Protein AF-A0A2V8KGK4-F1 (afdb_monomer_lite)

Foldseek 3Di:
DDDDDDDDDDDDDDDDDPDPPPPPPPPDPLVVLQPDPFVQLADFPDFFFDWDKAQAWLVVSVVVLLVNRVAAEDEFLPDDRGGWDIDTGDRHTSVVVQVVSCVGRQWHWGRLKRRYIYIYHNDPVVCCCCVLNQWKWKWKFFLPQPPDPVLLVVLVVVLVVLVFVFWAAQPVNGIIIGIHRPSSVSVSVVSCCVSRVGDIDDIFIAHPLLFTWDDDDRITDGPPPFVVFADQPADQWDFDFDKDFLVVQVVVLLVNRQAFEAEFQPDDGPHIDGDGDGGHGSVSSQVSSCRNRQWHKTDQGRRYIYIYHNDPVVCVLQAFKDKDKFAQQPDPDPVSQVSLVVSLCRRVVFQQWADDPQLNMIIGIDHPSSVVVSVVSCCSSRVDPPPDDPPDDDDDPPSPTDGGCNLLVFADPPPQVVPPQDDVLQQFWDWDWDFAWLVVQVCVLLVVSPAAEDEDPQDDGGTLHTGTDDRHRSRVVQSSSCSSRQWGWDDPDSPRYIYIYHNDPVVCVVPAAWDKDFAAQDADQDPSLLVSLQVSCCRNVVFDAWDADNRGIIGTGGSSSVVVSNVSSVSSSDHRDD

pLDDT: mean 73.22, std 18.77, range [20.58, 95.69]

Structure (mmCIF, N/CA/C/O backbone):
data_AF-A0A2V8KGK4-F1
#
_entry.id   AF-A0A2V8KGK4-F1
#
loop_
_atom_site.group_PDB
_atom_site.id
_atom_site.type_symbol
_atom_site.label_atom_id
_atom_site.label_alt_id
_atom_site.label_comp_id
_atom_site.label_asym_id
_atom_site.label_entity_id
_atom_site.label_seq_id
_atom_site.pdbx_PDB_ins_code
_atom_site.Cartn_x
_atom_site.Cartn_y
_atom_site.Cartn_z
_atom_site.occupancy
_atom_site.B_iso_or_equiv
_atom_site.auth_seq_id
_atom_site.auth_comp_id
_atom_site.auth_asym_id
_atom_site.auth_atom_id
_atom_site.pdbx_PDB_model_num
ATOM 1 N N . MET A 1 1 ? 53.291 39.738 42.197 1.00 32.66 1 MET A N 1
ATOM 2 C CA . MET A 1 1 ? 53.854 39.361 40.883 1.00 32.66 1 MET A CA 1
ATOM 3 C C . MET A 1 1 ? 54.979 38.376 41.142 1.00 32.66 1 MET A C 1
ATOM 5 O O . MET A 1 1 ? 56.097 38.783 41.411 1.00 32.66 1 MET A O 1
ATOM 9 N N . THR A 1 2 ? 54.653 37.091 41.214 1.00 29.66 2 THR A N 1
ATOM 10 C CA . THR A 1 2 ? 55.565 36.025 41.646 1.00 29.66 2 THR A CA 1
ATOM 11 C C . THR A 1 2 ? 55.874 35.133 40.452 1.00 29.66 2 THR A C 1
ATOM 13 O O . THR A 1 2 ? 55.036 34.350 40.022 1.00 29.66 2 THR A O 1
ATOM 16 N N . SER A 1 3 ? 57.078 35.283 39.905 1.00 28.11 3 SER A N 1
ATOM 17 C CA . SER A 1 3 ? 57.689 34.350 38.959 1.00 28.11 3 SER A CA 1
ATOM 18 C C . SER A 1 3 ? 59.046 33.972 39.533 1.00 28.11 3 SER A C 1
ATOM 20 O O . SER A 1 3 ? 59.971 34.777 39.514 1.00 28.11 3 SER A O 1
ATOM 22 N N . LEU A 1 4 ? 59.133 32.777 40.107 1.00 30.78 4 LEU A N 1
ATOM 23 C CA . LEU A 1 4 ? 60.351 32.184 40.648 1.00 30.78 4 LEU A CA 1
ATOM 24 C C . LEU A 1 4 ? 60.129 30.671 40.657 1.00 30.78 4 LEU A C 1
ATOM 26 O O . LEU A 1 4 ? 59.393 30.165 41.494 1.00 30.78 4 LEU A O 1
ATOM 30 N N . LEU A 1 5 ? 60.697 29.950 39.696 1.00 29.00 5 LEU A N 1
ATOM 31 C CA . LEU A 1 5 ? 61.989 29.298 39.906 1.00 29.00 5 LEU A CA 1
ATOM 32 C C . LEU A 1 5 ? 62.354 28.446 38.690 1.00 29.00 5 LEU A C 1
ATOM 34 O O . LEU A 1 5 ? 61.706 27.463 38.346 1.00 29.00 5 LEU A O 1
ATOM 38 N N . LEU A 1 6 ? 63.443 28.874 38.066 1.00 25.84 6 LEU A N 1
ATOM 39 C CA . LEU A 1 6 ? 64.243 28.131 37.119 1.00 25.84 6 LEU A CA 1
ATOM 40 C C . LEU A 1 6 ? 65.245 27.306 37.940 1.00 25.84 6 LEU A C 1
ATOM 42 O O . LEU A 1 6 ? 66.044 27.879 38.681 1.00 25.84 6 LEU A O 1
ATOM 46 N N . THR A 1 7 ? 65.247 25.981 37.813 1.00 29.89 7 THR A N 1
ATOM 47 C CA . THR A 1 7 ? 66.463 25.193 38.060 1.00 29.89 7 THR A CA 1
ATOM 48 C C . THR A 1 7 ? 66.491 23.999 37.114 1.00 29.89 7 THR A C 1
ATOM 50 O O . THR A 1 7 ? 65.573 23.189 37.053 1.00 29.89 7 THR A O 1
ATOM 53 N N . LEU A 1 8 ? 67.549 24.000 36.314 1.00 27.31 8 LEU A N 1
ATOM 54 C CA . LEU A 1 8 ? 67.913 23.113 35.218 1.00 27.31 8 LEU A CA 1
ATOM 55 C C . LEU A 1 8 ? 68.909 22.056 35.730 1.00 27.31 8 LEU A C 1
ATOM 57 O O . LEU A 1 8 ? 69.627 22.367 36.678 1.00 27.31 8 LEU A O 1
ATOM 61 N N . ILE A 1 9 ? 68.992 20.905 35.034 1.00 29.80 9 ILE A N 1
ATOM 62 C CA . ILE A 1 9 ? 70.142 19.977 34.786 1.00 29.80 9 ILE A CA 1
ATOM 63 C C . ILE A 1 9 ? 69.623 18.519 34.869 1.00 29.80 9 ILE A C 1
ATOM 65 O O . ILE A 1 9 ? 68.976 18.179 35.848 1.00 29.80 9 ILE A O 1
ATOM 69 N N . LEU A 1 10 ? 69.858 17.567 33.952 1.00 26.59 10 LEU A N 1
ATOM 70 C CA . LEU A 1 10 ? 70.496 17.511 32.627 1.00 26.59 10 LEU A CA 1
ATOM 71 C C . LEU A 1 10 ? 70.272 16.085 32.041 1.00 26.59 10 LEU A C 1
ATOM 73 O O . LEU A 1 10 ? 70.341 15.109 32.775 1.00 26.59 10 LEU A O 1
ATOM 77 N N . GLN A 1 11 ? 69.987 16.022 30.734 1.00 30.27 11 GLN A N 1
ATOM 78 C CA . GLN A 1 11 ? 70.259 14.993 29.698 1.00 30.27 11 GLN A CA 1
ATOM 79 C C . GLN A 1 11 ? 70.543 13.513 30.074 1.00 30.27 11 GLN A C 1
ATOM 81 O O . GLN A 1 11 ? 71.498 13.229 30.782 1.00 30.27 11 GLN A O 1
ATOM 86 N N . LEU A 1 12 ? 69.876 12.554 29.404 1.00 27.94 12 LEU A N 1
ATOM 87 C CA . LEU A 1 12 ? 70.372 11.847 28.195 1.00 27.94 12 LEU A CA 1
ATOM 88 C C . LEU A 1 12 ? 69.451 10.663 27.790 1.00 27.94 12 LEU A C 1
ATOM 90 O O . LEU A 1 12 ? 69.188 9.769 28.578 1.00 27.94 12 LEU A O 1
ATOM 94 N N . GLN A 1 13 ? 69.045 10.682 26.513 1.00 29.45 13 GLN A N 1
ATOM 95 C CA . GLN A 1 13 ? 68.708 9.569 25.601 1.00 29.45 13 GLN A CA 1
ATOM 96 C C . GLN A 1 13 ? 67.663 8.500 25.989 1.00 29.45 13 GLN A C 1
ATOM 98 O O . GLN A 1 13 ? 67.907 7.599 26.781 1.00 29.45 13 GLN A O 1
ATOM 103 N N . GLY A 1 14 ? 66.545 8.506 25.249 1.00 26.42 14 GLY A N 1
ATOM 104 C CA . GLY A 1 14 ? 65.615 7.379 25.166 1.00 26.42 14 GLY A CA 1
ATOM 105 C C . GLY A 1 14 ? 64.356 7.699 24.358 1.00 26.42 14 GLY A C 1
ATOM 106 O O . GLY A 1 14 ? 63.352 8.099 24.926 1.00 26.42 14 GLY A O 1
ATOM 107 N N . SER A 1 15 ? 64.432 7.492 23.041 1.00 29.48 15 SER A N 1
ATOM 108 C CA . SER A 1 15 ? 63.305 7.302 22.109 1.00 29.48 15 SER A CA 1
ATOM 109 C C . SER A 1 15 ? 62.328 8.470 21.906 1.00 29.48 15 SER A C 1
ATOM 111 O O . SER A 1 15 ? 61.385 8.682 22.663 1.00 29.48 15 SER A O 1
ATOM 113 N N . ALA A 1 16 ? 62.484 9.160 20.772 1.00 29.67 16 ALA A N 1
ATOM 114 C CA . ALA A 1 16 ? 61.398 9.923 20.171 1.00 29.67 16 ALA A CA 1
ATOM 115 C C . ALA A 1 16 ? 60.223 8.970 19.891 1.00 29.67 16 ALA A C 1
ATOM 117 O O . ALA A 1 16 ? 60.305 8.114 19.011 1.00 29.67 16 ALA A O 1
ATOM 118 N N . VAL A 1 17 ? 59.144 9.098 20.662 1.00 34.06 17 VAL A N 1
ATOM 119 C CA . VAL A 1 17 ? 57.860 8.472 20.341 1.00 34.06 17 VAL A CA 1
ATOM 120 C C . VAL A 1 17 ? 57.363 9.140 19.054 1.00 34.06 17 VAL A C 1
ATOM 122 O O . VAL A 1 17 ? 57.175 10.360 19.056 1.00 34.06 17 VAL A O 1
ATOM 125 N N . PRO A 1 18 ? 57.192 8.409 17.937 1.00 36.16 18 PRO A N 1
ATOM 126 C CA . PRO A 1 18 ? 56.583 8.997 16.755 1.00 36.16 18 PRO A CA 1
ATOM 127 C C . PRO A 1 18 ? 55.138 9.394 17.099 1.00 36.16 18 PRO A C 1
ATOM 129 O O . PRO A 1 18 ? 54.503 8.722 17.918 1.00 36.16 18 PRO A O 1
ATOM 132 N N . PRO A 1 19 ? 54.587 10.469 16.503 1.00 33.78 19 PRO A N 1
ATOM 133 C CA . PRO A 1 19 ? 53.166 10.766 16.655 1.00 33.78 19 PRO A CA 1
ATOM 134 C C . PRO A 1 19 ? 52.362 9.514 16.274 1.00 33.78 19 PRO A C 1
ATOM 136 O O . PRO A 1 19 ? 52.786 8.806 15.355 1.00 33.78 19 PRO A O 1
ATOM 139 N N . PRO A 1 20 ? 51.239 9.208 16.958 1.00 32.62 20 PRO A N 1
ATOM 140 C CA . PRO A 1 20 ? 50.459 8.022 16.648 1.00 32.62 20 PRO A CA 1
ATOM 141 C C . PRO A 1 20 ? 50.130 8.064 15.165 1.00 32.62 20 PRO A C 1
ATOM 143 O O . PRO A 1 20 ? 49.483 8.998 14.681 1.00 32.62 20 PRO A O 1
ATOM 146 N N . THR A 1 21 ? 50.645 7.076 14.438 1.00 32.94 21 THR A N 1
ATOM 147 C CA . THR A 1 21 ? 50.368 6.871 13.028 1.00 32.94 21 THR A CA 1
ATOM 148 C C . THR A 1 21 ? 48.854 6.905 12.903 1.00 32.94 21 THR A C 1
ATOM 150 O O . THR A 1 21 ? 48.171 6.044 13.461 1.00 32.94 21 THR A O 1
ATOM 153 N N . ARG A 1 22 ? 48.299 7.928 12.236 1.00 34.97 22 ARG A N 1
ATOM 154 C CA . ARG A 1 22 ? 46.904 7.873 11.791 1.00 34.97 22 ARG A CA 1
ATOM 155 C C . ARG A 1 22 ? 46.805 6.562 11.032 1.00 34.97 22 ARG A C 1
ATOM 157 O O . ARG A 1 22 ? 47.457 6.436 9.995 1.00 34.97 22 ARG A O 1
ATOM 164 N N . ALA A 1 23 ? 46.086 5.592 11.597 1.00 31.98 23 ALA A N 1
ATOM 165 C CA . ALA A 1 23 ? 45.861 4.306 10.968 1.00 31.98 23 ALA A CA 1
ATOM 166 C C . ALA A 1 23 ? 45.320 4.603 9.570 1.00 31.98 23 ALA A C 1
ATOM 168 O O . ALA A 1 23 ? 44.204 5.096 9.407 1.00 31.98 23 ALA A O 1
ATOM 169 N N . THR A 1 24 ? 46.179 4.435 8.573 1.00 37.22 24 THR A N 1
ATOM 170 C CA . THR A 1 24 ? 45.815 4.605 7.179 1.00 37.22 24 THR A CA 1
ATOM 171 C C . THR A 1 24 ? 45.013 3.359 6.876 1.00 37.22 24 THR A C 1
ATOM 173 O O . THR A 1 24 ? 45.562 2.261 6.815 1.00 37.22 24 THR A O 1
ATOM 176 N N . LEU A 1 25 ? 43.689 3.523 6.837 1.00 36.06 25 LEU A N 1
ATOM 177 C CA . LEU A 1 25 ? 42.776 2.447 6.483 1.00 36.06 25 LEU A CA 1
ATOM 178 C C . LEU A 1 25 ? 43.249 1.847 5.146 1.00 36.06 25 LEU A C 1
ATOM 180 O O . LEU A 1 25 ? 43.607 2.613 4.244 1.00 36.06 25 LEU A O 1
ATOM 184 N N . PRO A 1 26 ? 43.303 0.510 5.019 1.00 35.66 26 PRO A N 1
ATOM 185 C CA . PRO A 1 26 ? 43.736 -0.139 3.788 1.00 35.66 26 PRO A CA 1
ATOM 186 C C . PRO A 1 26 ? 42.881 0.328 2.604 1.00 35.66 26 PRO A C 1
ATOM 188 O O . PRO A 1 26 ? 41.726 0.726 2.769 1.00 35.66 26 PRO A O 1
ATOM 191 N N . SER A 1 27 ? 43.444 0.277 1.394 1.00 42.34 27 SER A N 1
ATOM 192 C CA . SER A 1 27 ? 42.736 0.603 0.154 1.00 42.34 27 SER A CA 1
ATOM 193 C C . SER A 1 27 ? 41.614 -0.409 -0.094 1.00 42.34 27 SER A C 1
ATOM 195 O O . SER A 1 27 ? 41.771 -1.433 -0.755 1.00 42.34 27 SER A O 1
ATOM 197 N N . PHE A 1 28 ? 40.451 -0.121 0.478 1.00 40.38 28 PHE A N 1
ATOM 198 C CA . PHE A 1 28 ? 39.252 -0.926 0.348 1.00 40.38 28 PHE A CA 1
ATOM 199 C C . PHE A 1 28 ? 38.762 -0.858 -1.106 1.00 40.38 28 PHE A C 1
ATOM 201 O O . PHE A 1 28 ? 38.271 0.176 -1.564 1.00 40.38 28 PHE A O 1
ATOM 208 N N . ARG A 1 29 ? 38.893 -1.951 -1.869 1.00 43.31 29 ARG A N 1
ATOM 209 C CA . ARG A 1 29 ? 38.329 -2.044 -3.224 1.00 43.31 29 ARG A CA 1
ATOM 210 C C . ARG A 1 29 ? 36.819 -2.271 -3.148 1.00 43.31 29 ARG A C 1
ATOM 212 O O . ARG A 1 29 ? 36.341 -3.395 -3.265 1.00 43.31 29 ARG A O 1
ATOM 219 N N . LEU A 1 30 ? 36.064 -1.182 -2.969 1.00 36.91 30 LEU A N 1
ATOM 220 C CA . LEU A 1 30 ? 34.594 -1.192 -2.890 1.00 36.91 30 LEU A CA 1
ATOM 221 C C . LEU A 1 30 ? 33.941 -1.949 -4.060 1.00 36.91 30 LEU A C 1
ATOM 223 O O . LEU A 1 30 ? 32.955 -2.640 -3.856 1.00 36.91 30 LEU A O 1
ATOM 227 N N . LYS A 1 31 ? 34.517 -1.877 -5.265 1.00 39.84 31 LYS A N 1
ATOM 228 C CA . LYS A 1 31 ? 33.960 -2.475 -6.491 1.00 39.84 31 LYS A CA 1
ATOM 229 C C . LYS A 1 31 ? 33.931 -4.015 -6.491 1.00 39.84 31 LYS A C 1
ATOM 231 O O . LYS A 1 31 ? 33.112 -4.592 -7.194 1.00 39.84 31 LYS A O 1
ATOM 236 N N . GLU A 1 32 ? 34.803 -4.671 -5.722 1.00 41.25 32 GLU A N 1
ATOM 237 C CA . GLU A 1 32 ? 34.895 -6.142 -5.645 1.00 41.25 32 GLU A CA 1
ATOM 238 C C . GLU A 1 32 ? 34.009 -6.725 -4.526 1.00 41.25 32 GLU A C 1
ATOM 240 O O . GLU A 1 32 ? 33.562 -7.858 -4.639 1.00 41.25 32 GLU A O 1
ATOM 245 N N . ALA A 1 33 ? 33.697 -5.948 -3.479 1.00 36.78 33 ALA A N 1
ATOM 246 C CA . ALA A 1 33 ? 32.815 -6.369 -2.378 1.00 36.78 33 ALA A CA 1
ATOM 247 C C . ALA A 1 33 ? 31.315 -6.096 -2.635 1.00 36.78 33 ALA A C 1
ATOM 249 O O . ALA A 1 33 ? 30.472 -6.570 -1.881 1.00 36.78 33 ALA A O 1
ATOM 250 N N . VAL A 1 34 ? 31.001 -5.297 -3.663 1.00 44.72 34 VAL A N 1
ATOM 251 C CA . VAL A 1 34 ? 29.670 -4.719 -3.954 1.00 44.72 34 VAL A CA 1
ATOM 252 C C . VAL A 1 34 ? 29.058 -5.265 -5.257 1.00 44.72 34 VAL A C 1
ATOM 254 O O . VAL A 1 34 ? 27.927 -4.945 -5.610 1.00 44.72 34 VAL A O 1
ATOM 257 N N . ARG A 1 35 ? 29.782 -6.106 -6.000 1.00 41.72 35 ARG A N 1
ATOM 258 C CA . ARG A 1 35 ? 29.282 -6.678 -7.252 1.00 41.72 35 ARG A CA 1
ATOM 259 C C . ARG A 1 35 ? 28.106 -7.635 -6.972 1.00 41.72 35 ARG A C 1
ATOM 261 O O . ARG A 1 35 ? 28.288 -8.720 -6.440 1.00 41.72 35 ARG A O 1
ATOM 268 N N . ASP A 1 36 ? 26.907 -7.210 -7.369 1.00 54.59 36 ASP A N 1
ATOM 269 C CA . ASP A 1 36 ? 25.875 -8.064 -7.979 1.00 54.59 36 ASP A CA 1
ATOM 270 C C . ASP A 1 36 ? 24.758 -8.676 -7.113 1.00 54.59 36 ASP A C 1
ATOM 272 O O . ASP A 1 36 ? 24.017 -9.511 -7.625 1.00 54.59 36 ASP A O 1
ATOM 276 N N . PHE A 1 37 ? 24.504 -8.243 -5.872 1.00 51.69 37 PHE A N 1
ATOM 277 C CA . PHE A 1 37 ? 23.394 -8.833 -5.087 1.00 51.69 37 PHE A CA 1
ATOM 278 C C . PHE A 1 37 ? 21.989 -8.725 -5.751 1.00 51.69 37 PHE A C 1
ATOM 280 O O . PHE A 1 37 ? 21.226 -9.681 -5.629 1.00 51.69 37 PHE A O 1
ATOM 287 N N . PRO A 1 38 ? 21.632 -7.656 -6.504 1.00 56.53 38 PRO A N 1
ATOM 288 C CA . PRO A 1 38 ? 20.385 -7.610 -7.288 1.00 56.53 38 PRO A CA 1
ATOM 289 C C . PRO A 1 38 ? 20.545 -8.090 -8.738 1.00 56.53 38 PRO A C 1
ATOM 291 O O . PRO A 1 38 ? 19.661 -8.752 -9.265 1.00 56.53 38 PRO A O 1
ATOM 294 N N . ARG A 1 39 ? 21.676 -7.792 -9.397 1.00 62.28 39 ARG A N 1
ATOM 295 C CA . ARG A 1 39 ? 21.919 -8.188 -10.801 1.00 62.28 39 ARG A CA 1
ATOM 296 C C . ARG A 1 39 ? 22.039 -9.701 -10.979 1.00 62.28 39 ARG A C 1
ATOM 298 O O . ARG A 1 39 ? 21.597 -10.213 -11.997 1.00 62.28 39 ARG A O 1
ATOM 305 N N . SER A 1 40 ? 22.556 -10.412 -9.976 1.00 61.38 40 SER A N 1
ATOM 306 C CA . SER A 1 40 ? 22.595 -11.884 -9.957 1.00 61.38 40 SER A CA 1
ATOM 307 C C . SER A 1 40 ? 21.213 -12.544 -9.891 1.00 61.38 40 SER A C 1
ATOM 309 O O . SER A 1 40 ? 21.105 -13.737 -10.157 1.00 61.38 40 SER A O 1
ATOM 311 N N . GLN A 1 41 ? 20.160 -11.789 -9.560 1.00 63.28 41 GLN A N 1
ATOM 312 C CA . GLN A 1 41 ? 18.779 -12.285 -9.523 1.00 63.28 41 GLN A CA 1
ATOM 313 C C . GLN A 1 41 ? 18.116 -12.262 -10.902 1.00 63.28 41 GLN A C 1
ATOM 315 O O . GLN A 1 41 ? 17.056 -12.860 -11.084 1.00 63.28 41 GLN A O 1
ATOM 320 N N . LEU A 1 42 ? 18.718 -11.564 -11.871 1.00 71.44 42 LEU A N 1
ATOM 321 C CA . LEU A 1 42 ? 18.209 -11.499 -13.229 1.00 71.44 42 LEU A CA 1
ATOM 322 C C . LEU A 1 42 ? 18.508 -12.813 -13.960 1.00 71.44 42 LEU A C 1
ATOM 324 O O . LEU A 1 42 ? 19.658 -13.178 -14.199 1.00 71.44 42 LEU A O 1
ATOM 328 N N . GLN A 1 43 ? 17.450 -13.510 -14.344 1.00 79.19 43 GLN A N 1
ATOM 329 C CA . GLN A 1 43 ? 17.467 -14.741 -15.115 1.00 79.19 43 GLN A CA 1
ATOM 330 C C . GLN A 1 43 ? 17.513 -14.395 -16.601 1.00 79.19 43 GLN A C 1
ATOM 332 O O . GLN A 1 43 ? 16.499 -14.347 -17.294 1.00 79.19 43 GLN A O 1
ATOM 337 N N . LEU A 1 44 ? 18.721 -14.131 -17.087 1.00 81.06 44 LEU A N 1
ATOM 338 C CA . LEU A 1 44 ? 18.970 -13.950 -18.511 1.00 81.06 44 LEU A CA 1
ATOM 339 C C . LEU A 1 44 ? 18.677 -15.257 -19.255 1.00 81.06 44 LEU A C 1
ATOM 341 O O . LEU A 1 44 ? 19.168 -16.319 -18.868 1.00 81.06 44 LEU A O 1
ATOM 345 N N . LYS A 1 45 ? 17.917 -15.186 -20.351 1.00 80.56 45 LYS A N 1
ATOM 346 C CA . LYS A 1 45 ? 17.711 -16.355 -21.225 1.00 80.56 45 LYS A CA 1
ATOM 347 C C . LYS A 1 45 ? 18.931 -16.620 -22.104 1.00 80.56 45 LYS A C 1
ATOM 349 O O . LYS A 1 45 ? 19.162 -17.758 -22.506 1.00 80.56 45 LYS A O 1
ATOM 354 N N . HIS A 1 46 ? 19.708 -15.574 -22.377 1.00 78.56 46 HIS A N 1
ATOM 355 C CA . HIS A 1 46 ? 20.926 -15.626 -23.173 1.00 78.56 46 HIS A CA 1
ATOM 356 C C . HIS A 1 46 ? 22.050 -14.889 -22.439 1.00 78.56 46 HIS A C 1
ATOM 358 O O . HIS A 1 46 ? 21.899 -13.727 -22.065 1.00 78.56 46 HIS A O 1
ATOM 364 N N . SER A 1 47 ? 23.174 -15.574 -22.226 1.00 72.12 47 SER A N 1
ATOM 365 C CA . SER A 1 47 ? 24.356 -15.046 -21.524 1.00 72.12 47 SER A CA 1
ATOM 366 C C . SER A 1 47 ? 25.608 -15.005 -22.403 1.00 72.12 47 SER A C 1
ATOM 368 O O . SER A 1 47 ? 26.706 -14.756 -21.908 1.00 72.12 47 SER A O 1
ATOM 370 N N . ASP A 1 48 ? 25.471 -15.307 -23.695 1.00 81.94 48 ASP A N 1
ATOM 371 C CA . ASP A 1 48 ? 26.590 -15.269 -24.630 1.00 81.94 48 ASP A CA 1
ATOM 372 C C . ASP A 1 48 ? 27.013 -13.816 -24.905 1.00 81.94 48 ASP A C 1
ATOM 374 O O . ASP A 1 48 ? 26.153 -12.932 -24.974 1.00 81.94 48 ASP A O 1
ATOM 378 N N . PRO A 1 49 ? 28.319 -13.536 -25.092 1.00 87.12 49 PRO A N 1
ATOM 379 C CA . PRO A 1 49 ? 28.784 -12.193 -25.407 1.00 87.12 49 PRO A CA 1
ATOM 380 C C . PRO A 1 49 ? 28.107 -11.627 -26.655 1.00 87.12 49 PRO A C 1
ATOM 382 O O . PRO A 1 49 ? 28.093 -12.249 -27.720 1.00 87.12 49 PRO A O 1
ATOM 385 N N . VAL A 1 50 ? 27.609 -10.401 -26.542 1.00 86.88 50 VAL A N 1
ATOM 386 C CA . VAL A 1 50 ? 26.814 -9.752 -27.581 1.00 86.88 50 VAL A CA 1
ATOM 387 C C . VAL A 1 50 ? 27.664 -8.759 -28.362 1.00 86.88 50 VAL A C 1
ATOM 389 O O . VAL A 1 50 ? 28.493 -8.030 -27.809 1.00 86.88 50 VAL A O 1
ATOM 392 N N . SER A 1 51 ? 27.457 -8.735 -29.680 1.00 91.12 51 SER A N 1
ATOM 393 C CA . SER A 1 51 ? 27.954 -7.674 -30.558 1.00 91.12 51 SER A CA 1
ATOM 394 C C . SER A 1 51 ? 26.772 -7.028 -31.270 1.00 91.12 51 SER A C 1
ATOM 396 O O . SER A 1 51 ? 26.052 -7.710 -31.995 1.00 91.12 51 SER A O 1
ATOM 398 N N . VAL A 1 52 ? 26.546 -5.738 -31.032 1.00 92.88 52 VAL A N 1
ATOM 399 C CA . VAL A 1 52 ? 25.375 -5.013 -31.536 1.00 92.88 52 VAL A CA 1
ATOM 400 C C . VAL A 1 52 ? 25.732 -3.564 -31.855 1.00 92.88 52 VAL A C 1
ATOM 402 O O . VAL A 1 52 ? 26.455 -2.906 -31.103 1.00 92.88 52 VAL A O 1
ATOM 405 N N . ASP A 1 53 ? 25.209 -3.079 -32.978 1.00 93.25 53 ASP A N 1
ATOM 406 C CA . ASP A 1 53 ? 25.285 -1.683 -33.399 1.00 93.25 53 ASP A CA 1
ATOM 407 C C . ASP A 1 53 ? 23.962 -0.988 -33.044 1.00 93.25 53 ASP A C 1
ATOM 409 O O . ASP A 1 53 ? 22.920 -1.272 -33.630 1.00 93.25 53 ASP A O 1
ATOM 413 N N . LEU A 1 54 ? 23.997 -0.080 -32.068 1.00 92.69 54 LEU A N 1
ATOM 414 C CA . LEU A 1 54 ? 22.836 0.672 -31.593 1.00 92.69 54 LEU A CA 1
ATOM 415 C C . LEU A 1 54 ? 22.851 2.075 -32.211 1.00 92.69 54 LEU A C 1
ATOM 417 O O . LEU A 1 54 ? 23.603 2.952 -31.784 1.00 92.69 54 LEU A O 1
ATOM 421 N N . ASN A 1 55 ? 22.024 2.282 -33.234 1.00 91.06 55 ASN A N 1
ATOM 422 C CA . ASN A 1 55 ? 21.924 3.527 -34.013 1.00 91.06 55 ASN A CA 1
ATOM 423 C C . ASN A 1 55 ? 20.504 4.131 -34.016 1.00 91.06 55 ASN A C 1
ATOM 425 O O . ASN A 1 55 ? 20.173 4.979 -34.844 1.00 91.06 55 ASN A O 1
ATOM 429 N N . GLN A 1 56 ? 19.669 3.669 -33.095 1.00 93.62 56 GLN A N 1
ATOM 430 C CA . GLN A 1 56 ? 18.262 4.021 -32.948 1.00 93.62 56 GLN A CA 1
ATOM 431 C C . GLN A 1 56 ? 18.040 4.885 -31.702 1.00 93.62 56 GLN A C 1
ATOM 433 O O . GLN A 1 56 ? 18.985 5.253 -31.006 1.00 93.62 56 GLN A O 1
ATOM 438 N N . SER A 1 57 ? 16.788 5.239 -31.407 1.00 94.88 57 SER A N 1
ATOM 439 C CA . SER A 1 57 ? 16.471 6.015 -30.205 1.00 94.88 57 SER A CA 1
ATOM 440 C C . SER A 1 57 ? 16.842 5.252 -28.924 1.00 94.88 57 SER A C 1
ATOM 442 O O . SER A 1 57 ? 16.991 4.022 -28.936 1.00 94.88 57 SER A O 1
ATOM 444 N N . ALA A 1 58 ? 16.971 5.961 -27.800 1.00 94.69 58 ALA A N 1
ATOM 445 C CA . ALA A 1 58 ? 17.320 5.362 -26.512 1.00 94.69 58 ALA A CA 1
ATOM 446 C C . ALA A 1 58 ? 16.386 4.196 -26.158 1.00 94.69 58 ALA A C 1
ATOM 448 O O . ALA A 1 58 ? 16.861 3.104 -25.851 1.00 94.69 58 ALA A O 1
ATOM 449 N N . ARG A 1 59 ? 15.064 4.385 -26.286 1.00 94.50 59 ARG A N 1
ATOM 450 C CA . ARG A 1 59 ? 14.070 3.341 -25.989 1.00 94.50 59 ARG A CA 1
ATOM 451 C C . ARG A 1 59 ? 14.277 2.097 -26.834 1.00 94.50 59 ARG A C 1
ATOM 453 O O . ARG A 1 59 ? 14.399 1.009 -26.287 1.00 94.50 59 ARG A O 1
ATOM 460 N N . ALA A 1 60 ? 14.345 2.269 -28.152 1.00 94.38 60 ALA A N 1
ATOM 461 C CA . ALA A 1 60 ? 14.509 1.155 -29.070 1.00 94.38 60 ALA A CA 1
ATOM 462 C C . ALA A 1 60 ? 15.824 0.415 -28.788 1.00 94.38 60 ALA A C 1
ATOM 464 O O . ALA A 1 60 ? 15.875 -0.803 -28.860 1.00 94.38 60 ALA A O 1
ATOM 465 N N . SER A 1 61 ? 16.894 1.127 -28.434 1.00 95.62 61 SER A N 1
ATOM 466 C CA . SER A 1 61 ? 18.194 0.515 -28.129 1.00 95.62 61 SER A CA 1
ATOM 467 C C . SER A 1 61 ? 18.148 -0.338 -26.861 1.00 95.62 61 SER A C 1
ATOM 469 O O . SER A 1 61 ? 18.681 -1.445 -26.840 1.00 95.62 61 SER A O 1
ATOM 471 N N . TYR A 1 62 ? 17.462 0.147 -25.825 1.00 95.69 62 TYR A N 1
ATOM 472 C CA . TYR A 1 62 ? 17.190 -0.622 -24.612 1.00 95.69 62 TYR A CA 1
ATOM 473 C C . TYR A 1 62 ? 16.312 -1.846 -24.893 1.00 95.69 62 TYR A C 1
ATOM 475 O O . TYR A 1 62 ? 16.629 -2.932 -24.417 1.00 95.69 62 TYR A O 1
ATOM 483 N N . GLU A 1 63 ? 15.254 -1.694 -25.693 1.00 94.31 63 GLU A N 1
ATOM 484 C CA . GLU A 1 63 ? 14.387 -2.801 -26.116 1.00 94.31 63 GLU A CA 1
ATOM 485 C C . GLU A 1 63 ? 15.163 -3.872 -26.893 1.00 94.31 63 GLU A C 1
ATOM 487 O O . GLU A 1 63 ? 14.998 -5.053 -26.606 1.00 94.31 63 GLU A O 1
ATOM 492 N N . THR A 1 64 ? 16.072 -3.486 -27.792 1.00 94.69 64 THR A N 1
ATOM 493 C CA . THR A 1 64 ? 16.938 -4.436 -28.507 1.00 94.69 64 THR A CA 1
ATOM 494 C C . THR A 1 64 ? 17.875 -5.188 -27.566 1.00 94.69 64 THR A C 1
ATOM 496 O O . THR A 1 64 ? 17.999 -6.403 -27.681 1.00 94.69 64 THR A O 1
ATOM 499 N N . LEU A 1 65 ? 18.519 -4.511 -26.608 1.00 93.69 65 LEU A N 1
ATOM 500 C CA . LEU A 1 65 ? 19.349 -5.208 -25.616 1.00 93.69 65 LEU A CA 1
ATOM 501 C C . LEU A 1 65 ? 18.519 -6.144 -24.725 1.00 93.69 65 LEU A C 1
ATOM 503 O O . LEU A 1 65 ? 18.981 -7.229 -24.385 1.00 93.69 65 LEU A O 1
ATOM 507 N N . ALA A 1 66 ? 17.296 -5.753 -24.365 1.00 92.00 66 ALA A N 1
ATOM 508 C CA . ALA A 1 66 ? 16.396 -6.574 -23.560 1.00 92.00 66 ALA A CA 1
ATOM 509 C C . ALA A 1 66 ? 15.923 -7.825 -24.309 1.00 92.00 66 ALA A C 1
ATOM 511 O O . ALA A 1 66 ? 15.929 -8.915 -23.743 1.00 92.00 66 ALA A O 1
ATOM 512 N N . GLU A 1 67 ? 15.603 -7.685 -25.595 1.00 91.94 67 GLU A N 1
ATOM 513 C CA . GLU A 1 67 ? 15.274 -8.802 -26.479 1.00 91.94 67 GLU A CA 1
ATOM 514 C C . GLU A 1 67 ? 16.451 -9.779 -26.601 1.00 91.94 67 GLU A C 1
ATOM 516 O O . GLU A 1 67 ? 16.264 -10.983 -26.440 1.00 91.94 67 GLU A O 1
ATOM 521 N N . LEU A 1 68 ? 17.675 -9.266 -26.769 1.00 91.19 68 LEU A N 1
ATOM 522 C CA . LEU A 1 68 ? 18.892 -10.085 -26.798 1.00 91.19 68 LEU A CA 1
ATOM 523 C C . LEU A 1 68 ? 19.161 -10.792 -25.463 1.00 91.19 68 LEU A C 1
ATOM 525 O O . LEU A 1 68 ? 19.608 -11.932 -25.463 1.00 91.19 68 LEU A O 1
ATOM 529 N N . ALA A 1 69 ? 18.862 -10.146 -24.335 1.00 88.38 69 ALA A N 1
ATOM 530 C CA . ALA A 1 69 ? 18.921 -10.743 -22.998 1.00 88.38 69 ALA A CA 1
ATOM 531 C C . ALA A 1 69 ? 17.779 -11.747 -22.725 1.00 88.38 69 ALA A C 1
ATOM 533 O O . ALA A 1 69 ? 17.873 -12.566 -21.804 1.00 88.38 69 ALA A O 1
ATOM 534 N N . GLY A 1 70 ? 16.692 -11.676 -23.499 1.00 88.81 70 GLY A N 1
ATOM 535 C CA . GLY A 1 70 ? 15.452 -12.417 -23.281 1.00 88.81 70 GLY A CA 1
ATOM 536 C C . GLY A 1 70 ? 14.648 -11.969 -22.055 1.00 88.81 70 GLY A C 1
ATOM 537 O O . GLY A 1 70 ? 13.880 -12.773 -21.520 1.00 88.81 70 GLY A O 1
ATOM 538 N N . VAL A 1 71 ? 14.813 -10.713 -21.628 1.00 88.44 71 VAL A N 1
ATOM 539 C CA . VAL A 1 71 ? 14.154 -10.109 -20.457 1.00 88.44 71 VAL A CA 1
ATOM 540 C C . VAL A 1 71 ? 13.150 -9.036 -20.878 1.00 88.44 71 VAL A C 1
ATOM 542 O O . VAL A 1 71 ? 13.274 -8.417 -21.935 1.00 88.44 71 VAL A O 1
ATOM 545 N N . ASN A 1 72 ? 12.158 -8.777 -20.032 1.00 88.88 72 ASN A N 1
ATOM 546 C CA . ASN A 1 72 ? 11.275 -7.627 -20.180 1.00 88.88 72 ASN A CA 1
ATOM 547 C C . ASN A 1 72 ? 12.030 -6.336 -19.836 1.00 88.88 72 ASN A C 1
ATOM 549 O O . ASN A 1 72 ? 12.910 -6.319 -18.971 1.00 88.88 72 ASN A O 1
ATOM 553 N N . ILE A 1 73 ? 11.651 -5.227 -20.470 1.00 90.62 73 ILE A N 1
ATOM 554 C CA . ILE A 1 73 ? 12.178 -3.906 -20.130 1.00 90.62 73 ILE A CA 1
ATOM 555 C C . ILE A 1 73 ? 11.057 -2.898 -19.963 1.00 90.62 73 ILE A C 1
ATOM 557 O O . ILE A 1 73 ? 10.137 -2.803 -20.775 1.00 90.62 73 ILE A O 1
ATOM 561 N N . ILE A 1 74 ? 11.141 -2.143 -18.879 1.00 86.88 74 ILE A N 1
ATOM 562 C CA . ILE A 1 74 ? 10.164 -1.138 -18.494 1.00 86.88 74 ILE A CA 1
ATOM 563 C C . ILE A 1 74 ? 10.879 0.190 -18.295 1.00 86.88 74 ILE A C 1
ATOM 565 O O . ILE A 1 74 ? 12.053 0.251 -17.932 1.00 86.88 74 ILE A O 1
ATOM 569 N N . PHE A 1 75 ? 10.158 1.275 -18.539 1.00 89.56 75 PHE A N 1
ATOM 570 C CA . PHE A 1 75 ? 10.713 2.619 -18.488 1.00 89.56 75 PHE A CA 1
ATOM 571 C C . PHE A 1 75 ? 10.003 3.420 -17.406 1.00 89.56 75 PHE A C 1
ATOM 573 O O . PHE A 1 75 ? 8.771 3.383 -17.295 1.00 89.56 75 PHE A O 1
ATOM 580 N N . ASP A 1 76 ? 10.789 4.145 -16.615 1.00 88.06 76 ASP A N 1
ATOM 581 C CA . ASP A 1 76 ? 10.274 5.173 -15.723 1.00 88.06 76 ASP A CA 1
ATOM 582 C C . ASP A 1 76 ? 9.492 6.224 -16.521 1.00 88.06 76 ASP A C 1
ATOM 584 O O . ASP A 1 76 ? 9.831 6.541 -17.659 1.00 88.06 76 ASP A O 1
ATOM 588 N N . ARG A 1 77 ? 8.455 6.798 -15.905 1.00 83.44 77 ARG A N 1
ATOM 589 C CA . ARG A 1 77 ? 7.598 7.811 -16.535 1.00 83.44 77 ARG A CA 1
ATOM 590 C C . ARG A 1 77 ? 8.376 9.001 -17.105 1.00 83.44 77 ARG A C 1
ATOM 592 O O . ARG A 1 77 ? 7.973 9.553 -18.120 1.00 83.44 77 ARG A O 1
ATOM 599 N N . ASP A 1 78 ? 9.469 9.397 -16.457 1.00 87.75 78 ASP A N 1
ATOM 600 C CA . ASP A 1 78 ? 10.244 10.574 -16.846 1.00 87.75 78 ASP A CA 1
ATOM 601 C C . ASP A 1 78 ? 11.387 10.212 -17.825 1.00 87.75 78 ASP A C 1
ATOM 603 O O . ASP A 1 78 ? 12.215 11.066 -18.154 1.00 87.75 78 ASP A O 1
ATOM 607 N N . PHE A 1 79 ? 11.450 8.955 -18.289 1.00 91.25 79 PHE A N 1
ATOM 608 C CA . PHE A 1 79 ? 12.395 8.495 -19.306 1.00 91.25 79 PHE A CA 1
ATOM 609 C C . PHE A 1 79 ? 12.194 9.245 -20.627 1.00 91.25 79 PHE A C 1
ATOM 611 O O . PHE A 1 79 ? 11.088 9.298 -21.169 1.00 91.25 79 PHE A O 1
ATOM 618 N N . GLN A 1 80 ? 13.288 9.772 -21.175 1.00 89.69 80 GLN A N 1
ATOM 619 C CA . GLN A 1 80 ? 13.291 10.471 -22.456 1.00 89.69 80 GLN A CA 1
ATOM 620 C C . GLN A 1 80 ? 13.761 9.538 -23.570 1.00 89.69 80 GLN A C 1
ATOM 622 O O . GLN A 1 80 ? 14.796 8.880 -23.461 1.00 89.69 80 GLN A O 1
ATOM 627 N N . ASN A 1 81 ? 12.996 9.483 -24.660 1.00 91.81 81 ASN A N 1
ATOM 628 C CA . ASN A 1 81 ? 13.326 8.667 -25.827 1.00 91.81 81 ASN A CA 1
ATOM 629 C C . ASN A 1 81 ? 14.185 9.444 -26.837 1.00 91.81 81 ASN A C 1
ATOM 631 O O . ASN A 1 81 ? 13.827 9.561 -28.010 1.00 91.81 81 ASN A O 1
ATOM 635 N N . ASP A 1 82 ? 15.303 9.984 -26.367 1.00 89.94 82 ASP A N 1
ATOM 636 C CA . ASP A 1 82 ? 16.180 10.817 -27.182 1.00 89.94 82 ASP A CA 1
ATOM 637 C C . ASP A 1 82 ? 17.065 9.977 -28.111 1.00 89.94 82 ASP A C 1
ATOM 639 O O . ASP A 1 82 ? 17.315 8.788 -27.885 1.00 89.94 82 ASP A O 1
ATOM 643 N N . PHE A 1 83 ? 17.561 10.608 -29.173 1.00 90.62 83 PHE A N 1
ATOM 644 C CA . PHE A 1 83 ? 18.641 10.048 -29.979 1.00 90.62 83 PHE A CA 1
ATOM 645 C C . PHE A 1 83 ? 19.989 10.317 -29.313 1.00 90.62 83 PHE A C 1
ATOM 647 O O . PHE A 1 83 ? 20.198 11.355 -28.688 1.00 90.62 83 PHE A O 1
ATOM 654 N N . PHE A 1 84 ? 20.919 9.384 -29.481 1.00 90.81 84 PHE A N 1
ATOM 655 C CA . PHE A 1 84 ? 22.265 9.458 -28.927 1.00 90.81 84 PHE A CA 1
ATOM 656 C C . PHE A 1 84 ? 23.294 9.077 -30.005 1.00 90.81 84 PHE A C 1
ATOM 658 O O . PHE A 1 84 ? 22.921 8.500 -31.031 1.00 90.81 84 PHE A O 1
ATOM 665 N N . PRO A 1 85 ? 24.583 9.425 -29.828 1.00 90.94 85 PRO A N 1
ATOM 666 C CA . PRO A 1 85 ? 25.623 9.031 -30.772 1.00 90.94 85 PRO A CA 1
ATOM 667 C C . PRO A 1 85 ? 25.646 7.506 -30.958 1.00 90.94 85 PRO A C 1
ATOM 669 O O . PRO A 1 85 ? 25.556 6.803 -29.951 1.00 90.94 85 PRO A O 1
ATOM 672 N N . PRO A 1 86 ? 25.796 6.982 -32.190 1.00 89.94 86 PRO A N 1
ATOM 673 C CA . PRO A 1 86 ? 25.793 5.542 -32.428 1.00 89.94 86 PRO A CA 1
ATOM 674 C C . PRO A 1 86 ? 26.741 4.797 -31.482 1.00 89.94 86 PRO A C 1
ATOM 676 O O . PRO A 1 86 ? 27.919 5.147 -31.369 1.00 89.94 86 PRO A O 1
ATOM 679 N N . LEU A 1 87 ? 26.223 3.772 -30.804 1.00 92.31 87 LEU A N 1
ATOM 680 C CA . LEU A 1 87 ? 26.973 2.964 -29.848 1.00 92.31 87 LEU A CA 1
ATOM 681 C C . LEU A 1 87 ? 27.189 1.568 -30.417 1.00 92.31 87 LEU A C 1
ATOM 683 O O . LEU A 1 87 ? 26.244 0.807 -30.605 1.00 92.31 87 LEU A O 1
ATOM 687 N N . ARG A 1 88 ? 28.453 1.217 -30.625 1.00 94.00 88 ARG A N 1
ATOM 688 C CA . ARG A 1 88 ? 28.862 -0.126 -31.017 1.00 94.00 88 ARG A CA 1
ATOM 689 C C . ARG A 1 88 ? 29.364 -0.893 -29.804 1.00 94.00 88 ARG A C 1
ATOM 691 O O . ARG A 1 88 ? 30.285 -0.452 -29.113 1.00 94.00 88 ARG A O 1
ATOM 698 N N . VAL A 1 89 ? 28.751 -2.038 -29.546 1.00 91.75 89 VAL A N 1
ATOM 699 C CA . VAL A 1 89 ? 29.166 -2.985 -28.512 1.00 91.75 89 VAL A CA 1
ATOM 700 C C . VAL A 1 89 ? 29.756 -4.196 -29.220 1.00 91.75 89 VAL A C 1
ATOM 702 O O . VAL A 1 89 ? 29.118 -4.756 -30.103 1.00 91.75 89 VAL A O 1
ATOM 705 N N . GLU A 1 90 ? 30.972 -4.600 -28.858 1.00 92.12 90 GLU A N 1
ATOM 706 C CA . GLU A 1 90 ? 31.643 -5.763 -29.448 1.00 92.12 90 GLU A CA 1
ATOM 707 C C . GLU A 1 90 ? 32.042 -6.745 -28.350 1.00 92.12 90 GLU A C 1
ATOM 709 O O . GLU A 1 90 ? 32.783 -6.376 -27.437 1.00 92.12 90 GLU A O 1
ATOM 714 N N . LYS A 1 91 ? 31.569 -7.994 -28.466 1.00 89.12 91 LYS A N 1
ATOM 715 C CA . LYS A 1 91 ? 31.890 -9.121 -27.570 1.00 89.12 91 LYS A CA 1
ATOM 716 C C . LYS A 1 91 ? 31.812 -8.767 -26.079 1.00 89.12 91 LYS A C 1
ATOM 718 O O . LYS A 1 91 ? 32.666 -9.192 -25.301 1.00 89.12 91 LYS A O 1
ATOM 723 N N . ALA A 1 92 ? 30.818 -7.975 -25.691 1.00 85.19 92 ALA A N 1
ATOM 724 C CA . ALA A 1 92 ? 30.615 -7.600 -24.298 1.00 85.19 92 ALA A CA 1
ATOM 725 C C . ALA A 1 92 ? 29.591 -8.523 -23.641 1.00 85.19 92 ALA A C 1
ATOM 727 O O . ALA A 1 92 ? 28.701 -9.048 -24.312 1.00 85.19 92 ALA A O 1
ATOM 728 N N . ASP A 1 93 ? 29.692 -8.676 -22.325 1.00 85.44 93 ASP A N 1
ATOM 729 C CA . ASP A 1 93 ? 28.590 -9.226 -21.543 1.00 85.44 93 ASP A CA 1
ATOM 730 C C . ASP A 1 93 ? 27.336 -8.344 -21.696 1.00 85.44 93 ASP A C 1
ATOM 732 O O . ASP A 1 93 ? 27.432 -7.124 -21.869 1.00 85.44 93 ASP A O 1
ATOM 736 N N . ILE A 1 94 ? 26.147 -8.944 -21.638 1.00 86.50 94 ILE A N 1
ATOM 737 C CA . ILE A 1 94 ? 24.901 -8.214 -21.889 1.00 86.50 94 ILE A CA 1
ATOM 738 C C . ILE A 1 94 ? 24.627 -7.153 -20.812 1.00 86.50 94 ILE A C 1
ATOM 740 O O . ILE A 1 94 ? 24.144 -6.064 -21.130 1.00 86.50 94 ILE A O 1
ATOM 744 N N . LEU A 1 95 ? 25.014 -7.398 -19.554 1.00 84.06 95 LEU A N 1
ATOM 745 C CA . LEU A 1 95 ? 24.898 -6.397 -18.488 1.00 84.06 95 LEU A CA 1
ATOM 746 C C . LEU A 1 95 ? 25.899 -5.257 -18.692 1.00 84.06 95 LEU A C 1
ATOM 748 O O . LEU A 1 95 ? 25.576 -4.092 -18.453 1.00 84.06 95 LEU A O 1
ATOM 752 N N . GLU A 1 96 ? 27.089 -5.568 -19.204 1.00 85.12 96 GLU A N 1
ATOM 753 C CA . GLU A 1 96 ? 28.058 -4.551 -19.606 1.00 85.12 96 GLU A CA 1
ATOM 754 C C . GLU A 1 96 ? 27.534 -3.696 -20.774 1.00 85.12 96 GLU A C 1
ATOM 756 O O . GLU A 1 96 ? 27.727 -2.477 -20.783 1.00 85.12 96 GLU A O 1
ATOM 761 N N . ALA A 1 97 ? 26.825 -4.293 -21.737 1.00 89.75 97 ALA A N 1
ATOM 762 C CA . ALA A 1 97 ? 26.179 -3.558 -22.824 1.00 89.75 97 ALA A CA 1
ATOM 763 C C . ALA A 1 97 ? 25.132 -2.561 -22.291 1.00 89.75 97 ALA A C 1
ATOM 765 O O . ALA A 1 97 ? 25.126 -1.396 -22.704 1.00 89.75 97 ALA A O 1
ATOM 766 N N . PHE A 1 98 ? 24.307 -2.975 -21.321 1.00 90.94 98 PHE A N 1
ATOM 767 C CA . PHE A 1 98 ? 23.369 -2.081 -20.632 1.00 90.94 98 PHE A CA 1
ATOM 768 C C . PHE A 1 98 ? 24.072 -0.958 -19.864 1.00 90.94 98 PHE A C 1
ATOM 770 O O . PHE A 1 98 ? 23.610 0.186 -19.906 1.00 90.94 98 PHE A O 1
ATOM 777 N N . ASP A 1 99 ? 25.185 -1.246 -19.185 1.00 86.31 99 ASP A N 1
ATOM 778 C CA . ASP A 1 99 ? 25.971 -0.237 -18.465 1.00 86.31 99 ASP A CA 1
ATOM 779 C C . ASP A 1 99 ? 26.550 0.814 -19.424 1.00 86.31 99 ASP A C 1
ATOM 781 O O . ASP A 1 99 ? 26.469 2.017 -19.159 1.00 86.31 99 ASP A O 1
ATOM 785 N N . ARG A 1 100 ? 27.075 0.379 -20.575 1.00 90.81 100 ARG A N 1
ATOM 786 C CA . ARG A 1 100 ? 27.591 1.275 -21.621 1.00 90.81 100 ARG A CA 1
ATOM 787 C C . ARG A 1 100 ? 26.481 2.138 -22.221 1.00 90.81 100 ARG A C 1
ATOM 789 O O . ARG A 1 100 ? 26.650 3.353 -22.317 1.00 90.81 100 ARG A O 1
ATOM 796 N N . LEU A 1 101 ? 25.334 1.547 -22.565 1.00 92.50 101 LEU A N 1
ATOM 797 C CA . LEU A 1 101 ? 24.183 2.292 -23.088 1.00 92.50 101 LEU A CA 1
ATOM 798 C C . LEU A 1 101 ? 23.651 3.309 -22.066 1.00 92.50 101 LEU A C 1
ATOM 800 O O . LEU A 1 101 ? 23.331 4.446 -22.412 1.00 92.50 101 LEU A O 1
ATOM 804 N N . SER A 1 102 ? 23.625 2.932 -20.789 1.00 90.69 102 SER A N 1
ATOM 805 C CA . SER A 1 102 ? 23.239 3.808 -19.676 1.00 90.69 102 SER A CA 1
ATOM 806 C C . SER A 1 102 ? 24.160 5.007 -19.520 1.00 90.69 102 SER A C 1
ATOM 808 O O . SER A 1 102 ? 23.684 6.131 -19.357 1.00 90.69 102 SER A O 1
ATOM 810 N N . ALA A 1 103 ? 25.470 4.794 -19.643 1.00 89.56 103 ALA A N 1
ATOM 811 C CA . ALA A 1 103 ? 26.445 5.874 -19.591 1.00 89.56 103 ALA A CA 1
ATOM 812 C C . ALA A 1 103 ? 26.249 6.893 -20.727 1.00 89.56 103 ALA A C 1
ATOM 814 O O . ALA A 1 103 ? 26.346 8.093 -20.484 1.00 89.56 103 ALA A O 1
ATOM 815 N N . VAL A 1 104 ? 25.942 6.429 -21.943 1.00 92.81 104 VAL A N 1
ATOM 816 C CA . VAL A 1 104 ? 25.773 7.301 -23.120 1.00 92.81 104 VAL A CA 1
ATOM 817 C C . VAL A 1 104 ? 24.432 8.034 -23.110 1.00 92.81 104 VAL A C 1
ATOM 819 O O . VAL A 1 104 ? 24.364 9.199 -23.488 1.00 92.81 104 VAL A O 1
ATOM 822 N N . THR A 1 105 ? 23.367 7.375 -22.659 1.00 92.81 105 THR A N 1
ATOM 823 C CA . THR A 1 105 ? 22.013 7.953 -22.660 1.00 92.81 105 THR A CA 1
ATOM 824 C C . THR A 1 105 ? 21.693 8.766 -21.402 1.00 92.81 105 THR A C 1
ATOM 826 O O . THR A 1 105 ? 20.630 9.372 -21.325 1.00 92.81 105 THR A O 1
ATOM 829 N N . GLY A 1 106 ? 22.579 8.783 -20.400 1.00 90.69 106 GLY A N 1
ATOM 830 C CA . GLY A 1 106 ? 22.317 9.456 -19.123 1.00 90.69 106 GLY A CA 1
ATOM 831 C C . GLY A 1 106 ? 21.249 8.757 -18.274 1.00 90.69 106 GLY A C 1
ATOM 832 O O . GLY A 1 106 ? 20.619 9.385 -17.421 1.00 90.69 106 GLY A O 1
ATOM 833 N N . ASN A 1 107 ? 21.047 7.459 -18.487 1.00 91.56 107 ASN A N 1
ATOM 834 C CA . ASN A 1 107 ? 20.091 6.631 -17.758 1.00 91.56 107 ASN A CA 1
ATOM 835 C C . ASN A 1 107 ? 20.816 5.622 -16.861 1.00 91.56 107 ASN A C 1
ATOM 837 O O . ASN A 1 107 ? 22.044 5.588 -16.776 1.00 91.56 107 ASN A O 1
ATOM 841 N N . PHE A 1 108 ? 20.053 4.810 -16.143 1.00 87.00 108 PHE A N 1
ATOM 842 C CA . PHE A 1 108 ? 20.554 3.612 -15.490 1.00 87.00 108 PHE A CA 1
ATOM 843 C C . PHE A 1 108 ? 19.548 2.480 -15.585 1.00 87.00 108 PHE A C 1
ATOM 845 O O . PHE A 1 108 ? 18.345 2.723 -15.682 1.00 87.00 108 PHE A O 1
ATOM 852 N N . VAL A 1 109 ? 20.076 1.259 -15.535 1.00 83.56 109 VAL A N 1
ATOM 853 C CA . VAL A 1 109 ? 19.300 0.023 -15.507 1.00 83.56 109 VAL A CA 1
ATOM 854 C C . VAL A 1 109 ? 19.329 -0.576 -14.113 1.00 83.56 109 VAL A C 1
ATOM 856 O O . VAL A 1 109 ? 20.381 -0.619 -13.468 1.00 83.56 109 VAL A O 1
ATOM 859 N N . GLU A 1 110 ? 18.177 -1.070 -13.690 1.00 78.38 110 GLU A N 1
ATOM 860 C CA . GLU A 1 110 ? 17.979 -1.752 -12.426 1.00 78.38 110 GLU A CA 1
ATOM 861 C C . GLU A 1 110 ? 17.112 -3.005 -12.613 1.00 78.38 110 GLU A C 1
ATOM 863 O O . GLU A 1 110 ? 16.233 -3.032 -13.472 1.00 78.38 110 GLU A O 1
ATOM 868 N N . VAL A 1 111 ? 17.343 -4.039 -11.802 1.00 75.50 111 VAL A N 1
ATOM 869 C CA . VAL A 1 111 ? 16.508 -5.248 -11.779 1.00 75.50 111 VAL A CA 1
ATOM 870 C C . VAL A 1 111 ? 15.204 -4.950 -11.040 1.00 75.50 111 VAL A C 1
ATOM 872 O O . VAL A 1 111 ? 15.229 -4.548 -9.877 1.00 75.50 111 VAL A O 1
ATOM 875 N N . PHE A 1 112 ? 14.070 -5.117 -11.722 1.00 73.31 112 PHE A N 1
ATOM 876 C CA . PHE A 1 112 ? 12.738 -4.962 -11.131 1.00 73.31 112 PHE A CA 1
ATOM 877 C C . PHE A 1 112 ? 12.243 -6.283 -10.531 1.00 73.31 112 PHE A C 1
ATOM 879 O O . PHE A 1 112 ? 11.803 -6.320 -9.384 1.00 73.31 112 PHE A O 1
ATOM 886 N N . ASP A 1 113 ? 12.374 -7.362 -11.300 1.00 68.50 113 ASP A N 1
ATOM 887 C CA . ASP A 1 113 ? 12.122 -8.743 -10.892 1.00 68.50 113 ASP A CA 1
ATOM 888 C C . ASP A 1 113 ? 13.126 -9.675 -11.600 1.00 68.50 113 ASP A C 1
ATOM 890 O O . ASP A 1 113 ? 14.019 -9.214 -12.315 1.00 68.50 113 ASP A O 1
ATOM 894 N N . SER A 1 114 ? 12.997 -10.991 -11.422 1.00 74.06 114 SER A N 1
ATOM 895 C CA . SER A 1 114 ? 13.937 -11.962 -11.993 1.00 74.06 114 SER A CA 1
ATOM 896 C C . SER A 1 114 ? 13.991 -11.984 -13.525 1.00 74.06 114 SER A C 1
ATOM 898 O O . SER A 1 114 ? 14.907 -12.575 -14.074 1.00 74.06 114 SER A O 1
ATOM 900 N N . ASN A 1 115 ? 13.044 -11.385 -14.239 1.00 79.19 115 ASN A N 1
ATOM 901 C CA . ASN A 1 115 ? 12.985 -11.369 -15.699 1.00 79.19 115 ASN A CA 1
ATOM 902 C C . ASN A 1 115 ? 12.663 -9.973 -16.275 1.00 79.19 115 ASN A C 1
ATOM 904 O O . ASN A 1 115 ? 12.393 -9.856 -17.469 1.00 79.19 115 ASN A O 1
ATOM 908 N N . THR A 1 116 ? 12.693 -8.912 -15.465 1.00 80.69 116 THR A N 1
ATOM 909 C CA . THR A 1 116 ? 12.307 -7.556 -15.879 1.00 80.69 116 THR A CA 1
ATOM 910 C C . THR A 1 116 ? 13.319 -6.517 -15.406 1.00 80.69 116 THR A C 1
ATOM 912 O O . THR A 1 116 ? 13.704 -6.470 -14.236 1.00 80.69 116 THR A O 1
ATOM 915 N N . LEU A 1 117 ? 13.711 -5.625 -16.316 1.00 85.94 117 LEU A N 1
ATOM 916 C CA . LEU A 1 117 ? 14.603 -4.495 -16.064 1.00 85.94 117 LEU A CA 1
ATOM 917 C C . LEU A 1 117 ? 13.844 -3.162 -16.075 1.00 85.94 117 LEU A C 1
ATOM 919 O O . LEU A 1 117 ? 13.092 -2.895 -17.007 1.00 85.94 117 LEU A O 1
ATOM 923 N N . LEU A 1 118 ? 14.098 -2.287 -15.098 1.00 84.31 118 LEU A N 1
ATOM 924 C CA . LEU A 1 118 ? 13.700 -0.876 -15.131 1.00 84.31 118 LEU A CA 1
ATOM 925 C C . LEU A 1 118 ? 14.829 -0.013 -15.699 1.00 84.31 118 LEU A C 1
ATOM 927 O O . LEU A 1 118 ? 15.959 -0.060 -15.216 1.00 84.31 118 LEU A O 1
ATOM 931 N N . VAL A 1 119 ? 14.483 0.877 -16.627 1.00 90.19 119 VAL A N 1
ATOM 932 C CA . VAL A 1 119 ? 15.330 1.989 -17.068 1.00 90.19 119 VAL A CA 1
ATOM 933 C C . VAL A 1 119 ? 14.797 3.311 -16.527 1.00 90.19 119 VAL A C 1
ATOM 935 O O . VAL A 1 119 ? 13.621 3.636 -16.703 1.00 90.19 119 VAL A O 1
ATOM 938 N N . ALA A 1 120 ? 15.665 4.109 -15.904 1.00 88.50 120 ALA A N 1
ATOM 939 C CA . ALA A 1 120 ? 15.304 5.426 -15.384 1.00 88.50 120 ALA A CA 1
ATOM 940 C C . ALA A 1 120 ? 16.392 6.487 -15.630 1.00 88.50 120 ALA A C 1
ATOM 942 O O . ALA A 1 120 ? 17.574 6.142 -15.718 1.00 88.50 120 ALA A O 1
ATOM 943 N N . PRO A 1 121 ? 16.027 7.787 -15.665 1.00 91.94 121 PRO A N 1
ATOM 944 C CA . PRO A 1 121 ? 17.000 8.874 -15.745 1.00 91.94 121 PRO A CA 1
ATOM 945 C C . PRO A 1 121 ? 18.003 8.836 -14.589 1.00 91.94 121 PRO A C 1
ATOM 947 O O . PRO A 1 121 ? 17.620 8.703 -13.424 1.00 91.94 121 PRO A O 1
ATOM 950 N N . ASN A 1 122 ? 19.294 8.998 -14.880 1.00 87.81 122 ASN A N 1
ATOM 951 C CA . ASN A 1 122 ? 20.356 8.913 -13.880 1.00 87.81 122 ASN A CA 1
ATOM 952 C C . ASN A 1 122 ? 20.501 10.217 -13.085 1.00 87.81 122 ASN A C 1
ATOM 954 O O . ASN A 1 122 ? 21.393 11.027 -13.327 1.00 87.81 122 ASN A O 1
ATOM 958 N N . ASN A 1 123 ? 19.621 10.411 -12.105 1.00 85.06 123 ASN A N 1
ATOM 959 C CA . ASN A 1 123 ? 19.704 11.513 -11.149 1.00 85.06 123 ASN A CA 1
ATOM 960 C C . ASN A 1 123 ? 19.541 11.024 -9.704 1.00 85.06 123 ASN A C 1
ATOM 962 O O . ASN A 1 123 ? 19.051 9.923 -9.456 1.00 85.06 123 ASN A O 1
ATOM 966 N N . ALA A 1 124 ? 19.940 11.855 -8.738 1.00 76.62 124 ALA A N 1
ATOM 967 C CA . ALA A 1 124 ? 19.935 11.491 -7.320 1.00 76.62 124 ALA A CA 1
ATOM 968 C C . ALA A 1 124 ? 18.545 11.066 -6.809 1.00 76.62 124 ALA A C 1
ATOM 970 O O . ALA A 1 124 ? 18.447 10.118 -6.035 1.00 76.62 124 ALA A O 1
ATOM 971 N N . ALA A 1 125 ? 17.468 11.709 -7.272 1.00 79.81 125 ALA A N 1
ATOM 972 C CA . ALA A 1 125 ? 16.106 11.370 -6.863 1.00 79.81 125 ALA A CA 1
ATOM 973 C C . ALA A 1 125 ? 15.665 9.999 -7.403 1.00 79.81 125 ALA A C 1
ATOM 975 O O . ALA A 1 125 ? 15.109 9.191 -6.663 1.00 79.81 125 ALA A O 1
ATOM 976 N N . LYS A 1 126 ? 15.954 9.700 -8.673 1.00 80.38 126 LYS A N 1
ATOM 977 C CA . LYS A 1 126 ? 15.643 8.412 -9.308 1.00 80.38 126 LYS A CA 1
ATOM 978 C C . LYS A 1 126 ? 16.535 7.297 -8.781 1.00 80.38 126 LYS A C 1
ATOM 980 O O . LYS A 1 126 ? 16.039 6.208 -8.544 1.00 80.38 126 LYS A O 1
ATOM 985 N N . ARG A 1 127 ? 17.812 7.567 -8.503 1.00 73.56 127 ARG A N 1
ATOM 986 C CA . ARG A 1 127 ? 18.720 6.630 -7.821 1.00 73.56 127 ARG A CA 1
ATOM 987 C C . ARG A 1 127 ? 18.284 6.346 -6.385 1.00 73.56 127 ARG A C 1
ATOM 989 O O . ARG A 1 127 ? 18.399 5.214 -5.947 1.00 73.56 127 ARG A O 1
ATOM 996 N N . LEU A 1 128 ? 17.730 7.327 -5.673 1.00 69.38 128 LEU A N 1
ATOM 997 C CA . LEU A 1 128 ? 17.117 7.098 -4.362 1.00 69.38 128 LEU A CA 1
ATOM 998 C C . LEU A 1 128 ? 15.826 6.271 -4.473 1.00 69.38 128 LEU A C 1
ATOM 1000 O O . LEU A 1 128 ? 15.555 5.442 -3.608 1.00 69.38 128 LEU A O 1
ATOM 1004 N N . LYS A 1 129 ? 15.034 6.503 -5.527 1.00 69.19 129 LYS A N 1
ATOM 1005 C CA . LYS A 1 129 ? 13.768 5.803 -5.778 1.00 69.19 129 LYS A CA 1
ATOM 1006 C C . LYS A 1 129 ? 13.968 4.363 -6.274 1.00 69.19 129 LYS A C 1
ATOM 1008 O O . LYS A 1 129 ? 13.198 3.495 -5.877 1.00 69.19 129 LYS A O 1
ATOM 1013 N N . TYR A 1 130 ? 14.973 4.122 -7.120 1.00 66.88 130 TYR A N 1
ATOM 1014 C CA . TYR A 1 130 ? 15.170 2.860 -7.843 1.00 66.88 130 TYR A CA 1
ATOM 1015 C C . TYR A 1 130 ? 16.582 2.277 -7.799 1.00 66.88 130 TYR A C 1
ATOM 1017 O O . TYR A 1 130 ? 16.713 1.108 -8.087 1.00 66.88 130 TYR A O 1
ATOM 1025 N N . GLY A 1 131 ? 17.652 3.012 -7.494 1.00 57.34 131 GLY A N 1
ATOM 1026 C CA . GLY A 1 131 ? 18.996 2.406 -7.463 1.00 57.34 131 GLY A CA 1
ATOM 1027 C C . GLY A 1 131 ? 19.071 1.329 -6.379 1.00 57.34 131 GLY A C 1
ATOM 1028 O O . GLY A 1 131 ? 18.564 1.578 -5.283 1.00 57.34 131 GLY A O 1
ATOM 1029 N N . THR A 1 132 ? 19.611 0.138 -6.674 1.00 53.66 132 THR A N 1
ATOM 1030 C CA . THR A 1 132 ? 19.544 -1.038 -5.769 1.00 53.66 132 THR A CA 1
ATOM 1031 C C . THR A 1 132 ? 18.145 -1.136 -5.116 1.00 53.66 132 THR A C 1
ATOM 1033 O O . THR A 1 132 ? 18.007 -1.318 -3.903 1.00 53.66 132 THR A O 1
ATOM 1036 N N . TYR A 1 133 ? 17.117 -0.808 -5.912 1.00 51.75 133 TYR A N 1
ATOM 1037 C CA . TYR A 1 133 ? 15.703 -0.542 -5.610 1.00 51.75 133 TYR A CA 1
ATOM 1038 C C . TYR A 1 133 ? 15.344 -0.079 -4.198 1.00 51.75 133 TYR A C 1
ATOM 1040 O O . TYR A 1 133 ? 14.372 -0.537 -3.599 1.00 51.75 133 TYR A O 1
ATOM 1048 N N . GLY A 1 134 ? 16.140 0.838 -3.639 1.00 52.69 134 GLY A N 1
ATOM 1049 C CA . GLY A 1 134 ? 15.890 1.401 -2.320 1.00 52.69 134 GLY A CA 1
ATOM 1050 C C . GLY A 1 134 ? 15.785 0.351 -1.210 1.00 52.69 134 GLY A C 1
ATOM 1051 O O . GLY A 1 134 ? 15.248 0.635 -0.135 1.00 52.69 134 GLY A O 1
ATOM 1052 N N . THR A 1 135 ? 16.331 -0.838 -1.481 1.00 52.53 135 THR A N 1
ATOM 1053 C CA . THR A 1 135 ? 16.471 -1.896 -0.508 1.00 52.53 135 THR A CA 1
ATOM 1054 C C . THR A 1 135 ? 17.384 -1.333 0.562 1.00 52.53 135 THR A C 1
ATOM 1056 O O . THR A 1 135 ? 18.566 -1.105 0.348 1.00 52.53 135 THR A O 1
ATOM 1059 N N . GLN A 1 136 ? 16.822 -0.954 1.688 1.00 67.75 136 GLN A N 1
ATOM 1060 C CA . GLN A 1 136 ? 17.542 -0.698 2.903 1.00 67.75 136 GLN A CA 1
ATOM 1061 C C . GLN A 1 136 ? 17.697 -2.058 3.547 1.00 67.75 136 GLN A C 1
ATOM 1063 O O . GLN A 1 136 ? 16.741 -2.795 3.721 1.00 67.75 136 GLN A O 1
ATOM 1068 N N . VAL A 1 137 ? 18.905 -2.421 3.888 1.00 72.44 137 VAL A N 1
ATOM 1069 C CA . VAL A 1 137 ? 19.131 -3.586 4.702 1.00 72.44 137 VAL A CA 1
ATOM 1070 C C . VAL A 1 137 ? 19.167 -3.123 6.141 1.00 72.44 137 VAL A C 1
ATOM 1072 O O . VAL A 1 137 ? 19.917 -2.202 6.462 1.00 72.44 137 VAL A O 1
ATOM 1075 N N . VAL A 1 138 ? 18.363 -3.744 6.996 1.00 74.38 138 VAL A N 1
ATOM 1076 C CA . VAL A 1 138 ? 18.526 -3.638 8.443 1.00 74.38 138 VAL A CA 1
ATOM 1077 C C . VAL A 1 138 ? 19.410 -4.789 8.891 1.00 74.38 138 VAL A C 1
ATOM 1079 O O . VAL A 1 138 ? 19.120 -5.952 8.606 1.00 74.38 138 VAL A O 1
ATOM 1082 N N . LYS A 1 139 ? 20.499 -4.470 9.586 1.00 77.50 139 LYS A N 1
ATOM 1083 C CA . LYS A 1 139 ? 21.394 -5.470 10.163 1.00 77.50 139 LYS A CA 1
ATOM 1084 C C . LYS A 1 139 ? 21.746 -5.093 11.593 1.00 77.50 139 LYS A C 1
ATOM 1086 O O . LYS A 1 139 ? 22.169 -3.963 11.846 1.00 77.50 139 LYS A O 1
ATOM 1091 N N . THR A 1 140 ? 21.603 -6.058 12.496 1.00 77.56 140 THR A N 1
ATOM 1092 C CA . THR A 1 140 ? 22.065 -5.937 13.878 1.00 77.56 140 THR A CA 1
ATOM 1093 C C . THR A 1 140 ? 23.446 -6.568 13.990 1.00 77.56 140 THR A C 1
ATOM 1095 O O . THR A 1 140 ? 23.644 -7.744 13.674 1.00 77.56 140 THR A O 1
ATOM 1098 N N . ILE A 1 141 ? 24.434 -5.784 14.397 1.00 75.50 141 ILE A N 1
ATOM 1099 C CA . ILE A 1 141 ? 25.791 -6.262 14.634 1.00 75.50 141 ILE A CA 1
ATOM 1100 C C . ILE A 1 141 ? 25.989 -6.375 16.135 1.00 75.50 141 ILE A C 1
ATOM 1102 O O . ILE A 1 141 ? 26.031 -5.361 16.831 1.00 75.50 141 ILE A O 1
ATOM 1106 N N . TYR A 1 142 ? 26.107 -7.608 16.613 1.00 72.75 142 TYR A N 1
ATOM 1107 C CA . TYR A 1 142 ? 26.458 -7.895 17.995 1.00 72.75 142 TYR A CA 1
ATOM 1108 C C . TYR A 1 142 ? 27.914 -7.536 18.238 1.00 72.75 142 TYR A C 1
ATOM 1110 O O . TYR A 1 142 ? 28.745 -7.719 17.361 1.00 72.75 142 TYR A O 1
ATOM 1118 N N . LEU A 1 143 ? 28.202 -7.026 19.427 1.00 69.94 143 LEU A N 1
ATOM 1119 C CA . LEU A 1 143 ? 29.507 -6.653 19.958 1.00 69.94 143 LEU A CA 1
ATOM 1120 C C . LEU A 1 143 ? 29.874 -7.596 21.109 1.00 69.94 143 LEU A C 1
ATOM 1122 O O . LEU A 1 143 ? 30.174 -7.162 22.214 1.00 69.94 143 LEU A O 1
ATOM 1126 N N . THR A 1 144 ? 29.811 -8.907 20.857 1.00 55.91 144 THR A N 1
ATOM 1127 C CA . THR A 1 144 ? 30.026 -9.967 21.860 1.00 55.91 144 THR A CA 1
ATOM 1128 C C . THR A 1 144 ? 31.472 -10.079 22.360 1.00 55.91 144 THR A C 1
ATOM 1130 O O . THR A 1 144 ? 31.692 -10.675 23.409 1.00 55.91 144 THR A O 1
ATOM 1133 N N . SER A 1 145 ? 32.450 -9.480 21.670 1.00 50.88 145 SER A N 1
ATOM 1134 C CA . SER A 1 145 ? 33.880 -9.504 22.037 1.00 50.88 145 SER A CA 1
ATOM 1135 C C . SER A 1 145 ? 34.499 -8.120 22.289 1.00 50.88 145 SER A C 1
ATOM 1137 O O . SER A 1 145 ? 35.712 -8.017 22.498 1.00 50.88 145 SER A O 1
ATOM 1139 N N . ALA A 1 146 ? 33.704 -7.042 22.277 1.00 50.75 146 ALA A N 1
ATOM 1140 C CA . ALA A 1 146 ? 34.198 -5.708 22.608 1.00 50.75 146 ALA A CA 1
ATOM 1141 C C . ALA A 1 146 ? 34.459 -5.627 24.123 1.00 50.75 146 ALA A C 1
ATOM 1143 O O . ALA A 1 146 ? 33.595 -5.247 24.908 1.00 50.75 146 ALA A O 1
ATOM 1144 N N . ASN A 1 147 ? 35.669 -6.005 24.539 1.00 53.47 147 ASN A N 1
ATOM 1145 C CA . ASN A 1 147 ? 36.086 -6.072 25.943 1.00 53.47 147 ASN A CA 1
ATOM 1146 C C . ASN A 1 147 ? 36.158 -4.695 26.643 1.00 53.47 147 ASN A C 1
ATOM 1148 O O . ASN A 1 147 ? 36.520 -4.624 27.817 1.00 53.47 147 ASN A O 1
ATOM 1152 N N . SER A 1 148 ? 35.830 -3.591 25.958 1.00 61.94 148 SER A N 1
ATOM 1153 C CA . SER A 1 148 ? 35.782 -2.253 26.542 1.00 61.94 148 SER A CA 1
ATOM 1154 C C . SER A 1 148 ? 34.786 -1.326 25.827 1.00 61.94 148 SER A C 1
ATOM 1156 O O . SER A 1 148 ? 34.645 -1.351 24.605 1.00 61.94 148 SER A O 1
ATOM 1158 N N . GLN A 1 149 ? 34.161 -0.416 26.582 1.00 66.44 149 GLN A N 1
ATOM 1159 C CA . GLN A 1 149 ? 33.314 0.673 26.061 1.00 66.44 149 GLN A CA 1
ATOM 1160 C C . GLN A 1 149 ? 34.040 1.547 25.008 1.00 66.44 149 GLN A C 1
ATOM 1162 O O . GLN A 1 149 ? 33.415 2.181 24.156 1.00 66.44 149 GLN A O 1
ATOM 1167 N N . GLN A 1 150 ? 35.378 1.567 25.045 1.00 68.56 150 GLN A N 1
ATOM 1168 C CA . GLN A 1 150 ? 36.218 2.285 24.088 1.00 68.56 150 GLN A CA 1
ATOM 1169 C C . GLN A 1 150 ? 36.234 1.618 22.705 1.00 68.56 150 GLN A C 1
ATOM 1171 O O . GLN A 1 150 ? 36.270 2.328 21.699 1.00 68.56 150 GLN A O 1
ATOM 1176 N N . ASP A 1 151 ? 36.153 0.289 22.621 1.00 69.69 151 ASP A N 1
ATOM 1177 C CA . ASP A 1 151 ? 36.139 -0.425 21.338 1.00 69.69 151 ASP A CA 1
ATOM 1178 C C . ASP A 1 151 ? 34.820 -0.208 20.595 1.00 69.69 151 ASP A C 1
ATOM 1180 O O . ASP A 1 151 ? 34.828 0.118 19.405 1.00 69.69 151 ASP A O 1
ATOM 1184 N N . THR A 1 152 ? 33.693 -0.231 21.312 1.00 71.31 152 THR A N 1
ATOM 1185 C CA . THR A 1 152 ? 32.395 0.148 20.739 1.00 71.31 152 THR A CA 1
ATOM 1186 C C . THR A 1 152 ? 32.408 1.592 20.237 1.00 71.31 152 THR A C 1
ATOM 1188 O O . THR A 1 152 ? 31.982 1.861 19.112 1.00 71.31 152 THR A O 1
ATOM 1191 N N . ALA A 1 153 ? 32.962 2.531 21.011 1.00 75.50 153 ALA A N 1
ATOM 1192 C CA . ALA A 1 153 ? 33.071 3.928 20.590 1.00 75.50 153 ALA A CA 1
ATOM 1193 C C . ALA A 1 153 ? 33.930 4.101 19.321 1.00 75.50 153 ALA A C 1
ATOM 1195 O O . ALA A 1 153 ? 33.588 4.910 18.451 1.00 75.50 153 ALA A O 1
ATOM 1196 N N . ARG A 1 154 ? 35.012 3.325 19.171 1.00 76.56 154 ARG A N 1
ATOM 1197 C CA . ARG A 1 154 ? 35.858 3.320 17.964 1.00 76.56 154 ARG A CA 1
ATOM 1198 C C . ARG A 1 154 ? 35.105 2.797 16.744 1.00 76.56 154 ARG A C 1
ATOM 1200 O O . ARG A 1 154 ? 35.141 3.451 15.702 1.00 76.56 154 ARG A O 1
ATOM 1207 N N . ILE A 1 155 ? 34.390 1.679 16.881 1.00 78.06 155 ILE A N 1
ATOM 1208 C CA . ILE A 1 155 ? 33.580 1.088 15.803 1.00 78.06 155 ILE A CA 1
ATOM 1209 C C . ILE A 1 155 ? 32.483 2.063 15.364 1.00 78.06 155 ILE A C 1
ATOM 1211 O O . ILE A 1 155 ? 32.348 2.354 14.177 1.00 78.06 155 ILE A O 1
ATOM 1215 N N . VAL A 1 156 ? 31.746 2.641 16.316 1.00 79.25 156 VAL A N 1
ATOM 1216 C CA . VAL A 1 156 ? 30.694 3.630 16.032 1.00 79.25 156 VAL A CA 1
ATOM 1217 C C . VAL A 1 156 ? 31.270 4.867 15.345 1.00 79.25 156 VAL A C 1
ATOM 1219 O O . VAL A 1 156 ? 30.688 5.362 14.382 1.00 79.25 156 VAL A O 1
ATOM 1222 N N . THR A 1 157 ? 32.424 5.363 15.796 1.00 82.12 157 THR A N 1
ATOM 1223 C CA . THR A 1 157 ? 33.084 6.519 15.171 1.00 82.12 157 THR A CA 1
ATOM 1224 C C . THR A 1 157 ? 33.498 6.210 13.732 1.00 82.12 157 THR A C 1
ATOM 1226 O O . THR A 1 157 ? 33.263 7.033 12.851 1.00 82.12 157 THR A O 1
ATOM 1229 N N . ALA A 1 158 ? 34.040 5.019 13.467 1.00 80.44 158 ALA A N 1
ATOM 1230 C CA . ALA A 1 158 ? 34.410 4.591 12.119 1.00 80.44 158 ALA A CA 1
ATOM 1231 C C . ALA A 1 158 ? 33.184 4.392 11.206 1.00 80.44 158 ALA A C 1
ATOM 1233 O O . ALA A 1 158 ? 33.214 4.758 10.038 1.00 80.44 158 ALA A O 1
ATOM 1234 N N . LEU A 1 159 ? 32.064 3.893 11.730 1.00 81.50 159 LEU A N 1
ATOM 1235 C CA . LEU A 1 159 ? 30.815 3.820 10.967 1.00 81.50 159 LEU A CA 1
ATOM 1236 C C . LEU A 1 159 ? 30.229 5.209 10.672 1.00 81.50 159 LEU A C 1
ATOM 1238 O O . LEU A 1 159 ? 29.666 5.428 9.601 1.00 81.50 159 LEU A O 1
ATOM 1242 N N . ARG A 1 160 ? 30.390 6.179 11.581 1.00 82.44 160 ARG A N 1
ATOM 1243 C CA . ARG A 1 160 ? 29.961 7.566 11.340 1.00 82.44 160 ARG A CA 1
ATOM 1244 C C . ARG A 1 160 ? 30.742 8.233 10.208 1.00 82.44 160 ARG A C 1
ATOM 1246 O O . ARG A 1 160 ? 30.143 9.017 9.481 1.00 82.44 160 ARG A O 1
ATOM 1253 N N . THR A 1 161 ? 32.023 7.910 9.999 1.00 80.88 161 THR A N 1
ATOM 1254 C CA . THR A 1 161 ? 32.789 8.466 8.862 1.00 80.88 161 THR A CA 1
ATOM 1255 C C . THR A 1 161 ? 32.316 7.936 7.511 1.00 80.88 161 THR A C 1
ATOM 1257 O O . THR A 1 161 ? 32.487 8.616 6.502 1.00 80.88 161 THR A O 1
ATOM 1260 N N . LEU A 1 162 ? 31.664 6.767 7.481 1.00 77.94 162 LEU A N 1
ATOM 1261 C CA . LEU A 1 162 ? 31.012 6.257 6.278 1.00 77.94 162 LEU A CA 1
ATOM 1262 C C . LEU A 1 162 ? 29.723 7.012 5.936 1.00 77.94 162 LEU A C 1
ATOM 1264 O O . LEU A 1 162 ? 29.152 6.716 4.894 1.00 77.94 162 LEU A O 1
ATOM 1268 N N . ASN A 1 163 ? 29.266 7.973 6.757 1.00 78.94 163 ASN A N 1
ATOM 1269 C CA . ASN A 1 163 ? 28.010 8.724 6.610 1.00 78.94 163 ASN A CA 1
ATOM 1270 C C . ASN A 1 163 ? 26.761 7.832 6.526 1.00 78.94 163 ASN A C 1
ATOM 1272 O O . ASN A 1 163 ? 25.840 8.121 5.752 1.00 78.94 163 ASN A O 1
ATOM 1276 N N . MET A 1 164 ? 26.753 6.706 7.246 1.00 81.12 164 MET A N 1
ATOM 1277 C CA . MET A 1 164 ? 25.648 5.739 7.213 1.00 81.12 164 MET A CA 1
ATOM 1278 C C . MET A 1 164 ? 24.304 6.426 7.475 1.00 81.12 164 MET A C 1
ATOM 1280 O O . MET A 1 164 ? 24.215 7.330 8.305 1.00 81.12 164 MET A O 1
ATOM 1284 N N . ARG A 1 165 ? 23.256 6.012 6.757 1.00 74.06 165 ARG A N 1
ATOM 1285 C CA . ARG A 1 165 ? 21.976 6.729 6.739 1.00 74.06 165 ARG A CA 1
ATOM 1286 C C . ARG A 1 165 ? 21.264 6.682 8.087 1.00 74.06 165 ARG A C 1
ATOM 1288 O O . ARG A 1 165 ? 20.720 7.692 8.514 1.00 74.06 165 ARG A O 1
ATOM 1295 N N . LEU A 1 166 ? 21.249 5.522 8.738 1.00 73.12 166 LEU A N 1
ATOM 1296 C CA . LEU A 1 166 ? 20.673 5.343 10.068 1.00 73.12 166 LEU A CA 1
ATOM 1297 C C . LEU A 1 166 ? 21.531 4.359 10.858 1.00 73.12 166 LEU A C 1
ATOM 1299 O O . LEU A 1 166 ? 21.808 3.249 10.397 1.00 73.12 166 LEU A O 1
ATOM 1303 N N . LEU A 1 167 ? 21.944 4.793 12.046 1.00 76.38 167 LEU A N 1
ATOM 1304 C CA . LEU A 1 167 ? 22.778 4.032 12.964 1.00 76.38 167 LEU A CA 1
ATOM 1305 C C . LEU A 1 167 ? 22.282 4.260 14.391 1.00 76.38 167 LEU A C 1
ATOM 1307 O O . LEU A 1 167 ? 22.210 5.401 14.848 1.00 76.38 167 LEU A O 1
ATOM 1311 N N . ALA A 1 168 ? 21.964 3.173 15.085 1.00 73.50 168 ALA A N 1
ATOM 1312 C CA . ALA A 1 168 ? 21.557 3.179 16.482 1.00 73.50 168 ALA A CA 1
ATOM 1313 C C . ALA A 1 168 ? 22.401 2.177 17.279 1.00 73.50 168 ALA A C 1
ATOM 1315 O O . ALA A 1 168 ? 22.774 1.123 16.771 1.00 73.50 168 ALA A O 1
ATOM 1316 N N . THR A 1 169 ? 22.705 2.508 18.529 1.00 70.50 169 THR A N 1
ATOM 1317 C CA . THR A 1 169 ? 23.422 1.629 19.464 1.00 70.50 169 THR A CA 1
ATOM 1318 C C . THR A 1 169 ? 22.453 1.161 20.543 1.00 70.50 169 THR A C 1
ATOM 1320 O O . THR A 1 169 ? 21.743 2.000 21.099 1.00 70.50 169 THR A O 1
ATOM 1323 N N . GLY A 1 170 ? 22.438 -0.137 20.863 1.00 63.28 170 GLY A N 1
ATOM 1324 C CA . GLY A 1 170 ? 21.789 -0.634 22.083 1.00 63.28 170 GLY A CA 1
ATOM 1325 C C . GLY A 1 170 ? 22.424 0.021 23.313 1.00 63.28 170 GLY A C 1
ATOM 1326 O O . GLY A 1 170 ? 23.602 0.388 23.266 1.00 63.28 170 GLY A O 1
ATOM 1327 N N . GLY A 1 171 ? 21.673 0.257 24.392 1.00 58.12 171 GLY A N 1
ATOM 1328 C CA . GLY A 1 171 ? 22.206 1.052 25.506 1.00 58.12 171 GLY A CA 1
ATOM 1329 C C . GLY A 1 171 ? 23.150 0.311 26.446 1.00 58.12 171 GLY A C 1
ATOM 1330 O O . GLY A 1 171 ? 23.919 0.960 27.153 1.00 58.12 171 GLY A O 1
ATOM 1331 N N . ASP A 1 172 ? 23.228 -1.017 26.362 1.00 60.22 172 ASP A N 1
ATOM 1332 C CA . ASP A 1 172 ? 24.358 -1.780 26.905 1.00 60.22 172 ASP A CA 1
ATOM 1333 C C . ASP A 1 172 ? 25.605 -1.728 25.998 1.00 60.22 172 ASP A C 1
ATOM 1335 O O . ASP A 1 172 ? 26.651 -2.272 26.349 1.00 60.22 172 ASP A O 1
ATOM 1339 N N . GLN A 1 173 ? 25.505 -1.056 24.842 1.00 64.00 173 GLN A N 1
ATOM 1340 C CA . GLN A 1 173 ? 26.539 -0.933 23.815 1.00 64.00 173 GLN A CA 1
ATOM 1341 C C . GLN A 1 173 ? 27.065 -2.282 23.303 1.00 64.00 173 GLN A C 1
ATOM 1343 O O . GLN A 1 173 ? 28.170 -2.342 22.759 1.00 64.00 173 GLN A O 1
ATOM 1348 N N . LYS A 1 174 ? 26.267 -3.350 23.430 1.00 68.12 174 LYS A N 1
ATOM 1349 C CA . LYS A 1 174 ? 26.596 -4.689 22.927 1.00 68.12 174 LYS A CA 1
ATOM 1350 C C . LYS A 1 174 ? 26.012 -4.978 21.550 1.00 68.12 174 LYS A C 1
ATOM 1352 O O . LYS A 1 174 ? 26.253 -6.051 21.013 1.00 68.12 174 LYS A O 1
ATOM 1357 N N . ALA A 1 175 ? 25.267 -4.049 20.958 1.00 73.62 175 ALA A N 1
ATOM 1358 C CA . ALA A 1 175 ? 24.754 -4.191 19.602 1.00 73.62 175 ALA A CA 1
ATOM 1359 C C . ALA A 1 175 ? 24.656 -2.843 18.874 1.00 73.62 175 ALA A C 1
ATOM 1361 O O . ALA A 1 175 ? 24.364 -1.804 19.476 1.00 73.62 175 ALA A O 1
ATOM 1362 N N . ILE A 1 176 ? 24.877 -2.867 17.559 1.00 78.38 176 ILE A N 1
ATOM 1363 C CA . ILE A 1 176 ? 24.697 -1.731 16.650 1.00 78.38 176 ILE A CA 1
ATOM 1364 C C . ILE A 1 176 ? 23.685 -2.130 15.579 1.00 78.38 176 ILE A C 1
ATOM 1366 O O . ILE A 1 176 ? 23.904 -3.090 14.846 1.00 78.38 176 ILE A O 1
ATOM 1370 N N . VAL A 1 177 ? 22.604 -1.366 15.448 1.00 79.00 177 VAL A N 1
ATOM 1371 C CA . VAL A 1 177 ? 21.621 -1.527 14.372 1.00 79.00 177 VAL A CA 1
ATOM 1372 C C . VAL A 1 177 ? 21.941 -0.525 13.273 1.00 79.00 177 VAL A C 1
ATOM 1374 O O . VAL A 1 177 ? 22.002 0.684 13.515 1.00 79.00 177 VAL A O 1
ATOM 1377 N N . ILE A 1 178 ? 22.145 -1.025 12.058 1.00 81.81 178 ILE A N 1
ATOM 1378 C CA . ILE A 1 178 ? 22.459 -0.217 10.879 1.00 81.81 178 ILE A CA 1
ATOM 1379 C C . ILE A 1 178 ? 21.351 -0.414 9.849 1.00 81.81 178 ILE A C 1
ATOM 1381 O O . ILE A 1 178 ? 20.939 -1.546 9.595 1.00 81.81 178 ILE A O 1
ATOM 1385 N N . LYS A 1 179 ? 20.891 0.681 9.232 1.00 79.81 179 LYS A N 1
ATOM 1386 C CA . LYS A 1 179 ? 19.930 0.643 8.122 1.00 79.81 179 LYS A CA 1
ATOM 1387 C C . LYS A 1 179 ? 20.390 1.484 6.936 1.00 79.81 179 LYS A C 1
ATOM 1389 O O . LYS A 1 179 ? 20.285 2.713 6.951 1.00 79.81 179 LYS A O 1
ATOM 1394 N N . ASP A 1 180 ? 20.850 0.825 5.876 1.00 77.75 180 ASP A N 1
ATOM 1395 C CA . ASP A 1 180 ? 21.425 1.479 4.688 1.00 77.75 180 ASP A CA 1
ATOM 1396 C C . ASP A 1 180 ? 21.314 0.609 3.428 1.00 77.75 180 ASP A C 1
ATOM 1398 O O . ASP A 1 180 ? 20.777 -0.486 3.507 1.00 77.75 180 ASP A O 1
ATOM 1402 N N . THR A 1 181 ? 21.786 1.068 2.268 1.00 71.38 181 THR A N 1
ATOM 1403 C CA . THR A 1 181 ? 21.791 0.242 1.043 1.00 71.38 181 THR A CA 1
ATOM 1404 C C . THR A 1 181 ? 22.682 -1.003 1.195 1.00 71.38 181 THR A C 1
ATOM 1406 O O . THR A 1 181 ? 23.667 -0.935 1.935 1.00 71.38 181 THR A O 1
ATOM 1409 N N . PRO A 1 182 ? 22.396 -2.130 0.504 1.00 69.00 182 PRO A N 1
ATOM 1410 C CA . PRO A 1 182 ? 23.215 -3.342 0.526 1.00 69.00 182 PRO A CA 1
ATOM 1411 C C . PRO A 1 182 ? 24.706 -3.067 0.346 1.00 69.00 182 PRO A C 1
ATOM 1413 O O . PRO A 1 182 ? 25.517 -3.557 1.123 1.00 69.00 182 PRO A O 1
ATOM 1416 N N . ASP A 1 183 ? 25.057 -2.202 -0.601 1.00 65.81 183 ASP A N 1
ATOM 1417 C CA . ASP A 1 183 ? 26.440 -1.839 -0.912 1.00 65.81 183 ASP A CA 1
ATOM 1418 C C . ASP A 1 183 ? 27.143 -1.206 0.293 1.00 65.81 183 ASP A C 1
ATOM 1420 O O . ASP A 1 183 ? 28.247 -1.594 0.678 1.00 65.81 183 ASP A O 1
ATOM 1424 N N . ARG A 1 184 ? 26.479 -0.244 0.941 1.00 74.25 184 ARG A N 1
ATOM 1425 C CA . ARG A 1 184 ? 27.010 0.440 2.126 1.00 74.25 184 ARG A CA 1
ATOM 1426 C C . ARG A 1 184 ? 26.975 -0.459 3.351 1.00 74.25 184 ARG A C 1
ATOM 1428 O O . ARG A 1 184 ? 27.861 -0.369 4.197 1.00 74.25 184 ARG A O 1
ATOM 1435 N N . MET A 1 185 ? 25.991 -1.349 3.427 1.00 78.00 185 MET A N 1
ATOM 1436 C CA . MET A 1 185 ? 25.897 -2.361 4.468 1.00 78.00 185 MET A CA 1
ATOM 1437 C C . MET A 1 185 ? 27.034 -3.373 4.372 1.00 78.00 185 MET A C 1
ATOM 1439 O O . MET A 1 185 ? 27.606 -3.728 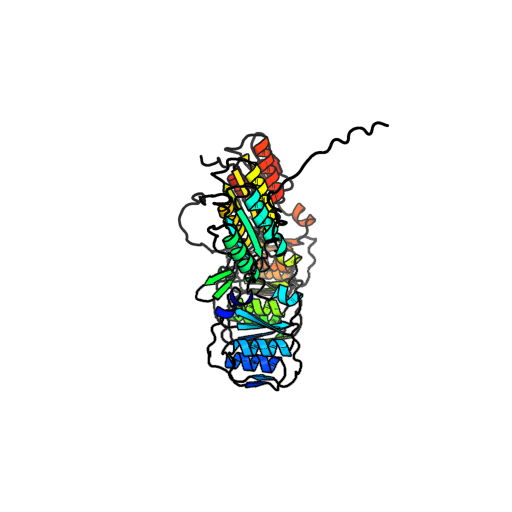5.395 1.00 78.00 185 MET A O 1
ATOM 1443 N N . ALA A 1 186 ? 27.408 -3.800 3.167 1.00 71.06 186 ALA A N 1
ATOM 1444 C CA . ALA A 1 186 ? 28.540 -4.691 2.946 1.00 71.06 186 ALA A CA 1
ATOM 1445 C C . ALA A 1 186 ? 29.855 -4.027 3.381 1.00 71.06 186 ALA A C 1
ATOM 1447 O O . ALA A 1 186 ? 30.664 -4.645 4.076 1.00 71.06 186 ALA A O 1
ATOM 1448 N N . VAL A 1 187 ? 30.038 -2.741 3.053 1.00 73.06 187 VAL A N 1
ATOM 1449 C CA . VAL A 1 187 ? 31.188 -1.944 3.516 1.00 73.06 187 VAL A CA 1
ATOM 1450 C C . VAL A 1 187 ? 31.210 -1.851 5.040 1.00 73.06 187 VAL A C 1
ATOM 1452 O O . VAL A 1 187 ? 32.240 -2.121 5.655 1.00 73.06 187 VAL A O 1
ATOM 1455 N N . ALA A 1 188 ? 30.075 -1.512 5.654 1.00 77.38 188 ALA A N 1
ATOM 1456 C CA . ALA A 1 188 ? 29.947 -1.416 7.102 1.00 77.38 188 ALA A CA 1
ATOM 1457 C C . ALA A 1 188 ? 30.209 -2.764 7.787 1.00 77.38 188 ALA A C 1
ATOM 1459 O O . ALA A 1 188 ? 30.999 -2.826 8.722 1.00 77.38 188 ALA A O 1
ATOM 1460 N N . ALA A 1 189 ? 29.611 -3.851 7.300 1.00 73.88 189 ALA A N 1
ATOM 1461 C CA . ALA A 1 189 ? 29.796 -5.192 7.844 1.00 73.88 189 ALA A CA 1
ATOM 1462 C C . ALA A 1 189 ? 31.262 -5.629 7.773 1.00 73.88 189 ALA A C 1
ATOM 1464 O O . ALA A 1 189 ? 31.799 -6.122 8.764 1.00 73.88 189 ALA A O 1
ATOM 1465 N N . LYS A 1 190 ? 31.934 -5.385 6.642 1.00 74.50 190 LYS A N 1
ATOM 1466 C CA . LYS A 1 190 ? 33.353 -5.705 6.492 1.00 74.50 190 LYS A CA 1
ATOM 1467 C C . LYS A 1 190 ? 34.227 -4.865 7.425 1.00 74.50 190 LYS A C 1
ATOM 1469 O O . LYS A 1 190 ? 35.040 -5.436 8.148 1.00 74.50 190 LYS A O 1
ATOM 1474 N N . LEU A 1 191 ? 34.003 -3.551 7.494 1.00 78.00 191 LEU A N 1
ATOM 1475 C CA . LEU A 1 191 ? 34.703 -2.663 8.429 1.00 78.00 191 LEU A CA 1
ATOM 1476 C C . LEU A 1 191 ? 34.549 -3.147 9.879 1.00 78.00 191 LEU A C 1
ATOM 1478 O O . LEU A 1 191 ? 35.529 -3.230 10.613 1.00 78.00 191 LEU A O 1
ATOM 1482 N N . VAL A 1 192 ? 33.329 -3.489 10.299 1.00 76.94 192 VAL A N 1
ATOM 1483 C CA . VAL A 1 192 ? 33.088 -3.966 11.665 1.00 76.94 192 VAL A CA 1
ATOM 1484 C C . VAL A 1 192 ? 33.742 -5.326 11.897 1.00 76.94 192 VAL A C 1
ATOM 1486 O O . VAL A 1 192 ? 34.364 -5.513 12.938 1.00 76.94 192 VAL A O 1
ATOM 1489 N N . SER A 1 193 ? 33.688 -6.248 10.930 1.00 72.88 193 SER A N 1
ATOM 1490 C CA . SER A 1 193 ? 34.358 -7.550 11.047 1.00 72.88 193 SER A CA 1
ATOM 1491 C C . SER A 1 193 ? 35.875 -7.412 11.242 1.00 72.88 193 SER A C 1
ATOM 1493 O O . SER A 1 193 ? 36.445 -8.094 12.094 1.00 72.88 193 SER A O 1
ATOM 1495 N N . GLU A 1 194 ? 36.513 -6.468 10.539 1.00 74.25 194 GLU A N 1
ATOM 1496 C CA . GLU A 1 194 ? 37.944 -6.165 10.666 1.00 74.25 194 GLU A CA 1
ATOM 1497 C C . GLU A 1 194 ? 38.279 -5.519 12.017 1.00 74.25 194 GLU A C 1
ATOM 1499 O O . GLU A 1 194 ? 39.291 -5.853 12.635 1.00 74.25 194 GLU A O 1
ATOM 1504 N N . LEU A 1 195 ? 37.430 -4.601 12.492 1.00 74.19 195 LEU A N 1
ATOM 1505 C CA . LEU A 1 195 ? 37.661 -3.875 13.742 1.00 74.19 195 LEU A CA 1
ATOM 1506 C C . LEU A 1 195 ? 37.371 -4.708 14.991 1.00 74.19 195 LEU A C 1
ATOM 1508 O O . LEU A 1 195 ? 37.966 -4.448 16.035 1.00 74.19 195 LEU A O 1
ATOM 1512 N N . ALA A 1 196 ? 36.452 -5.667 14.901 1.00 65.44 196 ALA A N 1
ATOM 1513 C CA . ALA A 1 196 ? 35.823 -6.236 16.080 1.00 65.44 196 ALA A CA 1
ATOM 1514 C C . ALA A 1 196 ? 35.974 -7.763 16.209 1.00 65.44 196 ALA A C 1
ATOM 1516 O O . ALA A 1 196 ? 35.913 -8.269 17.325 1.00 65.44 196 ALA A O 1
ATOM 1517 N N . LYS A 1 197 ? 36.247 -8.502 15.119 1.00 65.88 197 LYS A N 1
ATOM 1518 C CA . LYS A 1 197 ? 36.338 -9.981 15.112 1.00 65.88 197 LYS A CA 1
ATOM 1519 C C . LYS A 1 197 ? 35.073 -10.666 15.681 1.00 65.88 197 LYS A C 1
ATOM 1521 O O . LYS A 1 197 ? 35.175 -11.418 16.647 1.00 65.88 197 LYS A O 1
ATOM 1526 N N . ILE A 1 198 ? 33.887 -10.375 15.133 1.00 61.38 198 ILE A N 1
ATOM 1527 C CA . ILE A 1 198 ? 32.585 -10.814 15.692 1.00 61.38 198 ILE A CA 1
ATOM 1528 C C . ILE A 1 198 ? 31.677 -11.466 14.639 1.00 61.38 198 ILE A C 1
ATOM 1530 O O . ILE A 1 198 ? 31.788 -11.158 13.451 1.00 61.38 198 ILE A O 1
ATOM 1534 N N . ASP A 1 199 ? 30.734 -12.285 15.119 1.00 53.59 199 ASP A N 1
ATOM 1535 C CA . ASP A 1 199 ? 29.565 -12.801 14.405 1.00 53.59 199 ASP A CA 1
ATOM 1536 C C . ASP A 1 199 ? 28.490 -11.731 14.156 1.00 53.59 199 ASP A C 1
ATOM 1538 O O . ASP A 1 199 ? 28.042 -11.001 15.040 1.00 53.59 199 ASP A O 1
ATOM 1542 N N . SER A 1 200 ? 28.026 -11.658 12.914 1.00 59.53 200 SER A N 1
ATOM 1543 C CA . SER A 1 200 ? 27.024 -10.687 12.478 1.00 59.53 200 SER A CA 1
ATOM 1544 C C . SER A 1 200 ? 25.705 -11.382 12.145 1.00 59.53 200 SER A C 1
ATOM 1546 O O . SER A 1 200 ? 25.740 -12.417 11.483 1.00 59.53 200 SER A O 1
ATOM 1548 N N . SER A 1 201 ? 24.557 -10.799 12.513 1.00 62.19 201 SER A N 1
ATOM 1549 C CA . SER A 1 201 ? 23.254 -11.328 12.076 1.00 62.19 201 SER A CA 1
ATOM 1550 C C . SER A 1 201 ? 23.082 -11.235 10.557 1.00 62.19 201 SER A C 1
ATOM 1552 O O . SER A 1 201 ? 23.716 -10.413 9.874 1.00 62.19 201 SER A O 1
ATOM 1554 N N . GLU A 1 202 ? 22.203 -12.076 10.014 1.00 63.75 202 GLU A N 1
ATOM 1555 C CA . GLU A 1 202 ? 21.856 -12.004 8.602 1.00 63.75 202 GLU A CA 1
ATOM 1556 C C . GLU A 1 202 ? 21.086 -10.712 8.281 1.00 63.75 202 GLU A C 1
ATOM 1558 O O . GLU A 1 202 ? 20.133 -10.355 8.994 1.00 63.75 202 GLU A O 1
ATOM 1563 N N . PRO A 1 203 ? 21.489 -10.005 7.209 1.00 65.56 203 PRO A N 1
ATOM 1564 C CA . PRO A 1 203 ? 20.830 -8.786 6.767 1.00 65.56 203 PRO A CA 1
ATOM 1565 C C . PRO A 1 203 ? 19.358 -9.033 6.413 1.00 65.56 203 PRO A C 1
ATOM 1567 O O . PRO A 1 203 ? 19.049 -9.932 5.640 1.00 65.56 203 PRO A O 1
ATOM 1570 N N . ILE A 1 204 ? 18.450 -8.198 6.924 1.00 65.06 204 ILE A N 1
ATOM 1571 C CA . ILE A 1 204 ? 17.063 -8.156 6.448 1.00 65.06 204 ILE A CA 1
ATOM 1572 C C . ILE A 1 204 ? 16.966 -7.108 5.354 1.00 65.06 204 ILE A C 1
ATOM 1574 O O . ILE A 1 204 ? 17.176 -5.927 5.623 1.00 65.06 204 ILE A O 1
ATOM 1578 N N . ALA A 1 205 ? 16.607 -7.506 4.144 1.00 66.25 205 ALA A N 1
ATOM 1579 C CA . ALA A 1 205 ? 16.307 -6.567 3.075 1.00 66.25 205 ALA A CA 1
ATOM 1580 C C . ALA A 1 205 ? 14.916 -5.935 3.279 1.00 66.25 205 ALA A C 1
ATOM 1582 O O . ALA A 1 205 ? 13.954 -6.634 3.593 1.00 66.25 205 ALA A O 1
ATOM 1583 N N . VAL A 1 206 ? 14.804 -4.613 3.119 1.00 62.38 206 VAL A N 1
ATOM 1584 C CA . VAL A 1 206 ? 13.547 -3.849 3.197 1.00 62.38 206 VAL A CA 1
ATOM 1585 C C . VAL A 1 206 ? 13.487 -2.797 2.099 1.00 62.38 206 VAL A C 1
ATOM 1587 O O . VAL A 1 206 ? 14.493 -2.173 1.840 1.00 62.38 206 VAL A O 1
ATOM 1590 N N . ASP A 1 207 ? 12.356 -2.520 1.468 1.00 56.16 207 ASP A N 1
ATOM 1591 C CA . ASP A 1 207 ? 12.239 -1.457 0.459 1.00 56.16 207 ASP A CA 1
ATOM 1592 C C . ASP A 1 207 ? 12.172 -0.035 1.089 1.00 56.16 207 ASP A C 1
ATOM 1594 O O . ASP A 1 207 ? 12.160 0.112 2.320 1.00 56.16 207 ASP A O 1
ATOM 1598 N N . PRO A 1 208 ? 12.103 1.057 0.294 1.00 51.97 208 PRO A N 1
ATOM 1599 C CA . PRO A 1 208 ? 11.977 2.423 0.821 1.00 51.97 208 PRO A CA 1
ATOM 1600 C C . PRO A 1 208 ? 10.737 2.674 1.672 1.00 51.97 208 PRO A C 1
ATOM 1602 O O . PRO A 1 208 ? 10.748 3.581 2.505 1.00 51.97 208 PRO A O 1
ATOM 1605 N N . ALA A 1 209 ? 9.674 1.899 1.453 1.00 52.59 209 ALA A N 1
ATOM 1606 C CA . ALA A 1 209 ? 8.442 1.959 2.227 1.00 52.59 209 ALA A CA 1
ATOM 1607 C C . ALA A 1 209 ? 8.522 1.110 3.511 1.00 52.59 209 ALA A C 1
ATOM 1609 O O . ALA A 1 209 ? 7.569 1.091 4.288 1.00 52.59 209 ALA A O 1
ATOM 1610 N N . GLY A 1 210 ? 9.661 0.455 3.767 1.00 56.34 210 GLY A N 1
ATOM 1611 C CA . GLY A 1 210 ? 9.880 -0.408 4.922 1.00 56.34 210 GLY A CA 1
ATOM 1612 C C . GLY A 1 210 ? 9.234 -1.783 4.788 1.00 56.34 210 GLY A C 1
ATOM 1613 O O . GLY A 1 210 ? 9.079 -2.475 5.791 1.00 56.34 210 GLY A O 1
ATOM 1614 N N . ASN A 1 211 ? 8.851 -2.196 3.578 1.00 55.72 211 ASN A N 1
ATOM 1615 C CA . ASN A 1 211 ? 8.393 -3.558 3.351 1.00 55.72 211 ASN A CA 1
ATOM 1616 C C . ASN A 1 211 ? 9.592 -4.492 3.335 1.00 55.72 211 ASN A C 1
ATOM 1618 O O . ASN A 1 211 ? 10.551 -4.229 2.624 1.00 55.72 211 ASN A O 1
ATOM 1622 N N . LEU A 1 212 ? 9.520 -5.592 4.072 1.00 59.62 212 LEU A N 1
ATOM 1623 C CA . LEU A 1 212 ? 10.498 -6.672 3.991 1.00 59.62 212 LEU A CA 1
ATOM 1624 C C . LEU A 1 212 ? 10.633 -7.168 2.542 1.00 59.62 212 LEU A C 1
ATOM 1626 O O . LEU A 1 212 ? 9.658 -7.142 1.796 1.00 59.62 212 LEU A O 1
ATOM 1630 N N . LEU A 1 213 ? 11.806 -7.654 2.152 1.00 55.50 213 LEU A N 1
ATOM 1631 C CA . LEU A 1 213 ? 12.024 -8.410 0.919 1.00 55.50 213 LEU A CA 1
ATOM 1632 C C . LEU A 1 213 ? 12.386 -9.855 1.301 1.00 55.50 213 LEU A C 1
ATOM 1634 O O . LEU A 1 213 ? 13.318 -10.071 2.073 1.00 55.50 213 LEU A O 1
ATOM 1638 N N . ILE A 1 214 ? 11.626 -10.831 0.801 1.00 51.91 214 ILE A N 1
ATOM 1639 C CA . ILE A 1 214 ? 11.865 -12.273 0.954 1.00 51.91 214 ILE A CA 1
ATOM 1640 C C . ILE A 1 214 ? 12.595 -12.785 -0.284 1.00 51.91 214 ILE A C 1
ATOM 1642 O O . ILE A 1 214 ? 12.228 -12.456 -1.409 1.00 51.91 214 ILE A O 1
ATOM 1646 N N . GLN A 1 215 ? 13.597 -13.632 -0.080 1.00 45.66 215 GLN A N 1
ATOM 1647 C CA . GLN A 1 215 ? 14.234 -14.386 -1.151 1.00 45.66 215 GLN A CA 1
ATOM 1648 C C . GLN A 1 215 ? 13.441 -15.675 -1.402 1.00 45.66 215 GLN A C 1
ATOM 1650 O O . GLN A 1 215 ? 13.400 -16.538 -0.532 1.00 45.66 215 GLN A O 1
ATOM 1655 N N . ASP A 1 216 ? 12.823 -15.801 -2.577 1.00 33.47 216 ASP A N 1
ATOM 1656 C CA . ASP A 1 216 ? 12.040 -16.979 -2.971 1.00 33.47 216 ASP A CA 1
ATOM 1657 C C . ASP A 1 216 ? 12.458 -17.416 -4.381 1.00 33.47 216 ASP A C 1
ATOM 1659 O O . ASP A 1 216 ? 12.448 -16.610 -5.314 1.00 33.47 216 ASP A O 1
ATOM 1663 N N . GLY A 1 217 ? 12.873 -18.678 -4.544 1.00 31.67 217 GLY A N 1
ATOM 1664 C CA . GLY A 1 217 ? 13.098 -19.297 -5.861 1.00 31.67 217 GLY A CA 1
ATOM 1665 C C . GLY A 1 217 ? 14.012 -18.535 -6.837 1.00 31.67 217 GLY A C 1
ATOM 1666 O O . GLY A 1 217 ? 13.768 -18.566 -8.039 1.00 31.67 217 GLY A O 1
ATOM 1667 N N . GLY A 1 218 ? 15.049 -17.847 -6.343 1.00 35.16 218 GLY A N 1
ATOM 1668 C CA . GLY A 1 218 ? 16.031 -17.140 -7.180 1.00 35.16 218 GLY A CA 1
ATOM 1669 C C . GLY A 1 218 ? 15.797 -15.636 -7.380 1.00 35.16 218 GLY A C 1
ATOM 1670 O O . GLY A 1 218 ? 16.561 -15.023 -8.118 1.00 35.16 218 GLY A O 1
ATOM 1671 N N . GLY A 1 219 ? 14.813 -15.018 -6.710 1.00 41.03 219 GLY A N 1
ATOM 1672 C CA . GLY A 1 219 ? 14.629 -13.557 -6.707 1.00 41.03 219 GLY A CA 1
ATOM 1673 C C . GLY A 1 219 ? 14.230 -12.991 -5.340 1.00 41.03 219 GLY A C 1
ATOM 1674 O O . GLY A 1 219 ? 13.631 -13.690 -4.521 1.00 41.03 219 GLY A O 1
ATOM 1675 N N . MET A 1 220 ? 14.557 -11.719 -5.073 1.00 43.38 220 MET A N 1
ATOM 1676 C CA . MET A 1 220 ? 13.985 -10.972 -3.947 1.00 43.38 220 MET A CA 1
ATOM 1677 C C . MET A 1 220 ? 12.587 -10.473 -4.315 1.00 43.38 220 MET A C 1
ATOM 1679 O O . MET A 1 220 ? 12.426 -9.562 -5.122 1.00 43.38 220 MET A O 1
ATOM 1683 N N . ARG A 1 221 ? 11.561 -11.039 -3.689 1.00 47.03 221 ARG A N 1
ATOM 1684 C CA . ARG A 1 221 ? 10.179 -10.556 -3.759 1.00 47.03 221 ARG A CA 1
ATOM 1685 C C . ARG A 1 221 ? 9.903 -9.669 -2.551 1.00 47.03 221 ARG A C 1
ATOM 1687 O O . ARG A 1 221 ? 10.394 -9.941 -1.462 1.00 47.03 221 ARG A O 1
ATOM 1694 N N . LYS A 1 222 ? 9.080 -8.623 -2.681 1.00 49.31 222 LYS A N 1
ATOM 1695 C CA . LYS A 1 222 ? 8.566 -7.920 -1.490 1.00 49.31 222 LYS A CA 1
ATOM 1696 C C . LYS A 1 222 ? 7.811 -8.938 -0.639 1.00 49.31 222 LYS A C 1
ATOM 1698 O O . LYS A 1 222 ? 6.924 -9.613 -1.162 1.00 49.31 222 LYS A O 1
ATOM 1703 N N . SER A 1 223 ? 8.170 -9.060 0.639 1.00 38.38 223 SER A N 1
ATOM 1704 C CA . SER A 1 223 ? 7.451 -9.900 1.581 1.00 38.38 223 SER A CA 1
ATOM 1705 C C . SER A 1 223 ? 5.987 -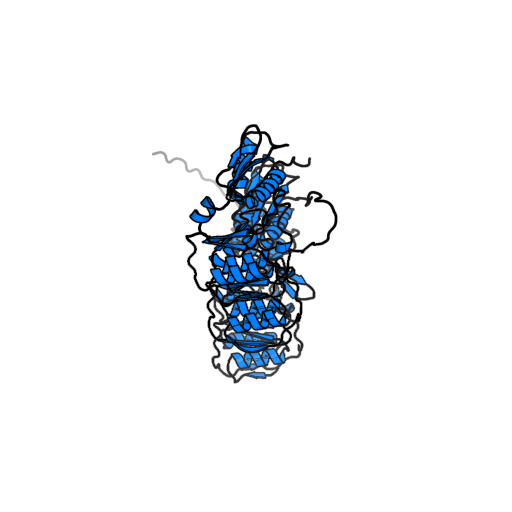9.506 1.529 1.00 38.38 223 SER A C 1
ATOM 1707 O O . SER A 1 223 ? 5.572 -8.346 1.680 1.00 38.38 223 SER A O 1
ATOM 1709 N N . ALA A 1 224 ? 5.206 -10.512 1.191 1.00 45.25 224 ALA A N 1
ATOM 1710 C CA . ALA A 1 224 ? 3.793 -10.403 1.016 1.00 45.25 224 ALA A CA 1
ATOM 1711 C C . ALA A 1 224 ? 3.142 -10.339 2.399 1.00 45.25 224 ALA A C 1
ATOM 1713 O O . ALA A 1 224 ? 2.620 -11.330 2.890 1.00 45.25 224 ALA A O 1
ATOM 1714 N N . SER A 1 225 ? 3.126 -9.161 3.018 1.00 49.25 225 SER A N 1
ATOM 1715 C CA . SER A 1 225 ? 2.134 -8.906 4.072 1.00 49.25 225 SER A CA 1
ATOM 1716 C C . SER A 1 225 ? 0.762 -8.541 3.491 1.00 49.25 225 SER A C 1
ATOM 1718 O O . SER A 1 225 ? -0.228 -8.516 4.217 1.00 49.25 225 SER A O 1
ATOM 1720 N N . ARG A 1 226 ? 0.698 -8.235 2.185 1.00 49.62 226 ARG A N 1
ATOM 1721 C CA . ARG A 1 226 ? -0.509 -7.733 1.498 1.00 49.62 226 ARG A CA 1
ATOM 1722 C C . ARG A 1 226 ? -0.825 -8.446 0.186 1.00 49.62 226 ARG A C 1
ATOM 1724 O O . ARG A 1 226 ? -1.979 -8.745 -0.079 1.00 49.62 226 ARG A O 1
ATOM 1731 N N . ARG A 1 227 ? 0.215 -8.767 -0.592 1.00 51.94 227 ARG A N 1
ATOM 1732 C CA . ARG A 1 227 ? 0.140 -9.503 -1.867 1.00 51.94 227 ARG A CA 1
ATOM 1733 C C . ARG A 1 227 ? -0.423 -10.925 -1.721 1.00 51.94 227 ARG A C 1
ATOM 1735 O O . ARG A 1 227 ? -1.096 -11.402 -2.618 1.00 51.94 227 ARG A O 1
ATOM 1742 N N . SER A 1 228 ? -0.174 -11.565 -0.580 1.00 50.97 228 SER A N 1
ATOM 1743 C CA . SER A 1 228 ? -0.586 -12.939 -0.249 1.00 50.97 228 SER A CA 1
ATOM 1744 C C . SER A 1 228 ? -2.061 -13.064 0.117 1.00 50.97 228 SER A C 1
ATOM 1746 O O . SER A 1 228 ? -2.536 -14.175 0.313 1.00 50.97 228 SER A O 1
ATOM 1748 N N . ARG A 1 229 ? -2.773 -11.937 0.246 1.00 60.06 229 ARG A N 1
ATOM 1749 C CA . ARG A 1 229 ? -4.197 -11.931 0.578 1.00 60.06 229 ARG A CA 1
ATOM 1750 C C . ARG A 1 229 ? -5.084 -12.046 -0.651 1.00 60.06 229 ARG A C 1
ATOM 1752 O O . ARG A 1 229 ? -6.249 -12.350 -0.470 1.00 60.06 229 ARG A O 1
ATOM 1759 N N . LEU A 1 230 ? -4.569 -11.762 -1.851 1.00 68.62 230 LEU A N 1
ATOM 1760 C CA . LEU A 1 230 ? -5.362 -11.783 -3.077 1.00 68.62 230 LEU A CA 1
ATOM 1761 C C . LEU A 1 230 ? -5.462 -13.200 -3.646 1.00 68.62 230 LEU A C 1
ATOM 1763 O O . LEU A 1 230 ? -4.456 -13.813 -3.999 1.00 68.62 230 LEU A O 1
ATOM 1767 N N . ASP A 1 231 ? -6.691 -13.658 -3.820 1.00 75.19 231 ASP A N 1
ATOM 1768 C CA . ASP A 1 231 ? -7.056 -14.855 -4.557 1.00 75.19 231 ASP A CA 1
ATOM 1769 C C . ASP A 1 231 ? -7.119 -14.500 -6.046 1.00 75.19 231 ASP A C 1
ATOM 1771 O O . ASP A 1 231 ? -8.149 -14.053 -6.556 1.00 75.19 231 ASP A O 1
ATOM 1775 N N . ILE A 1 232 ? -6.011 -14.673 -6.769 1.00 73.12 232 ILE A N 1
ATOM 1776 C CA . ILE A 1 232 ? -6.007 -14.511 -8.228 1.00 73.12 232 ILE A CA 1
ATOM 1777 C C . ILE A 1 232 ? -6.809 -15.668 -8.837 1.00 73.12 232 ILE A C 1
ATOM 1779 O O . ILE A 1 232 ? -6.429 -16.832 -8.721 1.00 73.12 232 ILE A O 1
ATOM 1783 N N . ARG A 1 233 ? -7.942 -15.354 -9.476 1.00 68.69 233 ARG A N 1
ATOM 1784 C CA . ARG A 1 233 ? -8.926 -16.365 -9.907 1.00 68.69 233 ARG A CA 1
ATOM 1785 C C . ARG A 1 233 ? -8.772 -16.817 -11.354 1.00 68.69 233 ARG A C 1
ATOM 1787 O O . ARG A 1 233 ? -9.275 -17.879 -11.704 1.00 68.69 233 ARG A O 1
ATOM 1794 N N . VAL A 1 234 ? -8.151 -15.997 -12.204 1.00 74.25 234 VAL A N 1
ATOM 1795 C CA . VAL A 1 234 ? -8.193 -16.192 -13.665 1.00 74.25 234 VAL A CA 1
ATOM 1796 C C . VAL A 1 234 ? -6.806 -16.434 -14.255 1.00 74.25 234 VAL A C 1
ATOM 1798 O O . VAL A 1 234 ? -6.523 -17.544 -14.696 1.00 74.25 234 VAL A O 1
ATOM 1801 N N . ALA A 1 235 ? -5.934 -15.427 -14.276 1.00 71.38 235 ALA A N 1
ATOM 1802 C CA . ALA A 1 235 ? -4.585 -15.560 -14.816 1.00 71.38 235 ALA A CA 1
ATOM 1803 C C . ALA A 1 235 ? -3.562 -15.006 -13.829 1.00 71.38 235 ALA A C 1
ATOM 1805 O O . ALA A 1 235 ? -3.707 -13.872 -13.392 1.00 71.38 235 ALA A O 1
ATOM 1806 N N . ASN A 1 236 ? -2.517 -15.783 -13.532 1.00 74.38 236 ASN A N 1
ATOM 1807 C CA . ASN A 1 236 ? -1.389 -15.336 -12.704 1.00 74.38 236 ASN A CA 1
ATOM 1808 C C . ASN A 1 236 ? -0.359 -14.532 -13.505 1.00 74.38 236 ASN A C 1
ATOM 1810 O O . ASN A 1 236 ? 0.344 -13.707 -12.935 1.00 74.38 236 ASN A O 1
ATOM 1814 N N . PHE A 1 237 ? -0.297 -14.740 -14.823 1.00 82.00 237 PHE A N 1
ATOM 1815 C CA . PHE A 1 237 ? 0.614 -14.036 -15.721 1.00 82.00 237 PHE A CA 1
ATOM 1816 C C . PHE A 1 237 ? -0.155 -13.343 -16.843 1.00 82.00 237 PHE A C 1
ATOM 1818 O O . PHE A 1 237 ? -1.104 -13.897 -17.403 1.00 82.00 237 PHE A O 1
ATOM 1825 N N . ILE A 1 238 ? 0.269 -12.130 -17.188 1.00 83.25 238 ILE A N 1
ATOM 1826 C CA . ILE A 1 238 ? -0.354 -11.279 -18.200 1.00 83.25 238 ILE A CA 1
ATOM 1827 C C . ILE A 1 238 ? 0.706 -10.863 -19.226 1.00 83.25 238 ILE A C 1
ATOM 1829 O O . ILE A 1 238 ? 1.850 -10.565 -18.889 1.00 83.25 238 ILE A O 1
ATOM 1833 N N . SER A 1 239 ? 0.304 -10.828 -20.498 1.00 84.94 239 SER A N 1
ATOM 1834 C CA . SER A 1 239 ? 1.069 -10.201 -21.582 1.00 84.94 239 SER A CA 1
ATOM 1835 C C . SER A 1 239 ? 0.251 -9.051 -22.154 1.00 84.94 239 SER A C 1
ATOM 1837 O O . SER A 1 239 ? -0.936 -9.220 -22.449 1.00 84.94 239 SER A O 1
ATOM 1839 N N . LEU A 1 240 ? 0.865 -7.880 -22.286 1.00 83.94 240 LEU A N 1
ATOM 1840 C CA . LEU A 1 240 ? 0.208 -6.657 -22.740 1.00 83.94 240 LEU A CA 1
ATOM 1841 C C . LEU A 1 240 ? 1.144 -5.883 -23.666 1.00 83.94 240 LEU A C 1
ATOM 1843 O O . LEU A 1 240 ? 2.312 -5.678 -23.353 1.00 83.94 240 LEU A O 1
ATOM 1847 N N . ASN A 1 241 ? 0.600 -5.428 -24.793 1.00 86.94 241 ASN A N 1
ATOM 1848 C CA . ASN A 1 241 ? 1.240 -4.485 -25.706 1.00 86.94 241 ASN A CA 1
ATOM 1849 C C . ASN A 1 241 ? 0.193 -3.458 -26.145 1.00 86.94 241 ASN A C 1
ATOM 1851 O O . ASN A 1 241 ? -0.441 -3.606 -27.189 1.00 86.94 241 ASN A O 1
ATOM 1855 N N . VAL A 1 242 ? -0.085 -2.495 -25.269 1.00 83.81 242 VAL A N 1
ATOM 1856 C CA . VAL A 1 242 ? -1.212 -1.567 -25.416 1.00 83.81 242 VAL A CA 1
ATOM 1857 C C . VAL A 1 242 ? -0.823 -0.187 -24.888 1.00 83.81 242 VAL A C 1
ATOM 1859 O O . VAL A 1 242 ? -0.039 -0.063 -23.945 1.00 83.81 242 VAL A O 1
ATOM 1862 N N . GLU A 1 243 ? -1.394 0.849 -25.499 1.00 86.31 243 GLU A N 1
ATOM 1863 C CA . GLU A 1 243 ? -1.355 2.226 -25.018 1.00 86.31 243 GLU A CA 1
ATOM 1864 C C . GLU A 1 243 ? -2.789 2.715 -24.782 1.00 86.31 243 GLU A C 1
ATOM 1866 O O . GLU A 1 243 ? -3.561 2.875 -25.727 1.00 86.31 243 GLU A O 1
ATOM 1871 N N . GLN A 1 244 ? -3.162 2.889 -23.515 1.00 87.00 244 GLN A N 1
ATOM 1872 C CA . GLN A 1 244 ? -4.503 3.305 -23.079 1.00 87.00 244 GLN A CA 1
ATOM 1873 C C . GLN A 1 244 ? -4.404 4.193 -21.842 1.00 87.00 244 GLN A C 1
ATOM 1875 O O . GLN A 1 244 ? -3.349 4.274 -21.216 1.00 87.00 244 GLN A O 1
ATOM 1880 N N . ASP A 1 245 ? -5.500 4.852 -21.470 1.00 89.38 245 ASP A N 1
ATOM 1881 C CA . ASP A 1 245 ? -5.551 5.596 -20.218 1.00 89.38 245 ASP A CA 1
ATOM 1882 C C . ASP A 1 245 ? -5.324 4.670 -19.007 1.00 89.38 245 ASP A C 1
ATOM 1884 O O . ASP A 1 245 ? -5.676 3.487 -19.010 1.00 89.38 245 ASP A O 1
ATOM 1888 N N . ALA A 1 246 ? -4.725 5.220 -17.952 1.00 88.88 246 ALA A N 1
ATOM 1889 C CA . ALA A 1 246 ? -4.351 4.456 -16.766 1.00 88.88 246 ALA A CA 1
ATOM 1890 C C . ALA A 1 246 ? -5.517 3.694 -16.123 1.00 88.88 246 ALA A C 1
ATOM 1892 O O . ALA A 1 246 ? -5.321 2.579 -15.641 1.00 88.88 246 ALA A O 1
ATOM 1893 N N . ARG A 1 247 ? -6.719 4.286 -16.103 1.00 90.25 247 ARG A N 1
ATOM 1894 C CA . ARG A 1 247 ? -7.893 3.677 -15.470 1.00 90.25 247 ARG A CA 1
ATOM 1895 C C . ARG A 1 247 ? -8.285 2.406 -16.212 1.00 90.25 247 ARG A C 1
ATOM 1897 O O . ARG A 1 247 ? -8.364 1.350 -15.590 1.00 90.25 247 ARG A O 1
ATOM 1904 N N . SER A 1 248 ? -8.436 2.502 -17.532 1.00 89.75 248 SER A N 1
ATOM 1905 C CA . SER A 1 248 ? -8.742 1.355 -18.390 1.00 89.75 248 SER A CA 1
ATOM 1906 C C . SER A 1 248 ? -7.687 0.258 -18.269 1.00 89.75 248 SER A C 1
ATOM 1908 O O . SER A 1 248 ? -8.029 -0.920 -18.223 1.00 89.75 248 SER A O 1
ATOM 1910 N N . MET A 1 249 ? -6.404 0.616 -18.143 1.00 89.69 249 MET A N 1
ATOM 1911 C CA . MET A 1 249 ? -5.334 -0.370 -17.960 1.00 89.69 249 MET A CA 1
ATOM 1912 C C . MET A 1 249 ? -5.434 -1.112 -16.623 1.00 89.69 249 MET A C 1
ATOM 1914 O O . MET A 1 249 ? -5.318 -2.338 -16.598 1.00 89.69 249 MET A O 1
ATOM 1918 N N . PHE A 1 250 ? -5.687 -0.400 -15.523 1.00 91.44 250 PHE A N 1
ATOM 1919 C CA . PHE A 1 250 ? -5.919 -1.023 -14.219 1.00 91.44 250 PHE A CA 1
ATOM 1920 C C . PHE A 1 250 ? -7.155 -1.933 -14.230 1.00 91.44 250 PHE A C 1
ATOM 1922 O O . PHE A 1 250 ? -7.077 -3.071 -13.770 1.00 91.44 250 PHE A O 1
ATOM 1929 N N . GLU A 1 251 ? -8.266 -1.472 -14.813 1.00 90.56 251 GLU A N 1
ATOM 1930 C CA . GLU A 1 251 ? -9.487 -2.268 -14.982 1.00 90.56 251 GLU A CA 1
ATOM 1931 C C . GLU A 1 251 ? -9.221 -3.522 -15.837 1.00 90.56 251 GLU A C 1
ATOM 1933 O O . GLU A 1 251 ? -9.649 -4.621 -15.486 1.00 90.56 251 GLU A O 1
ATOM 1938 N N . ALA A 1 252 ? -8.446 -3.399 -16.917 1.00 89.38 252 ALA A N 1
ATOM 1939 C CA . ALA A 1 252 ? -8.111 -4.507 -17.807 1.00 89.38 252 ALA A CA 1
ATOM 1940 C C . ALA A 1 252 ? -7.159 -5.538 -17.176 1.00 89.38 252 ALA A C 1
ATOM 1942 O O . ALA A 1 252 ? -7.211 -6.717 -17.539 1.00 89.38 252 ALA A O 1
ATOM 1943 N N . VAL A 1 253 ? -6.276 -5.119 -16.265 1.00 89.75 253 VAL A N 1
ATOM 1944 C CA . VAL A 1 253 ? -5.412 -6.026 -15.491 1.00 89.75 253 VAL A CA 1
ATOM 1945 C C . VAL A 1 253 ? -6.218 -6.726 -14.401 1.00 89.75 253 VAL A C 1
ATOM 1947 O O . VAL A 1 253 ? -6.184 -7.953 -14.328 1.00 89.75 253 VAL A O 1
ATOM 1950 N N . ALA A 1 254 ? -7.010 -5.982 -13.623 1.00 89.06 254 ALA A N 1
ATOM 1951 C CA . ALA A 1 254 ? -7.874 -6.545 -12.586 1.00 89.06 254 ALA A CA 1
ATOM 1952 C C . ALA A 1 254 ? -8.870 -7.561 -13.172 1.00 89.06 254 ALA A C 1
ATOM 1954 O O . ALA A 1 254 ? -8.979 -8.682 -12.677 1.00 89.06 254 ALA A O 1
ATOM 1955 N N . ALA A 1 255 ? -9.502 -7.240 -14.307 1.00 88.06 255 ALA A N 1
ATOM 1956 C CA . ALA A 1 255 ? -10.414 -8.150 -14.995 1.00 88.06 255 ALA A CA 1
ATOM 1957 C C . ALA A 1 255 ? -9.737 -9.458 -15.445 1.00 88.06 255 ALA A C 1
ATOM 1959 O O . ALA A 1 255 ? -10.331 -10.526 -15.309 1.00 88.06 255 ALA A O 1
ATOM 1960 N N . ARG A 1 256 ? -8.491 -9.399 -15.943 1.00 87.06 256 ARG A N 1
ATOM 1961 C CA . ARG A 1 256 ? -7.707 -10.594 -16.318 1.00 87.06 256 ARG A CA 1
ATOM 1962 C C . ARG A 1 256 ? -7.250 -11.417 -15.116 1.00 87.06 256 ARG A C 1
ATOM 1964 O O . ARG A 1 256 ? -7.026 -12.612 -15.267 1.00 87.06 256 ARG A O 1
ATOM 1971 N N . ALA A 1 257 ? -7.122 -10.793 -13.951 1.00 85.75 257 ALA A N 1
ATOM 1972 C CA . ALA A 1 257 ? -6.797 -11.456 -12.693 1.00 85.75 257 ALA A CA 1
ATOM 1973 C C . ALA A 1 257 ? -8.033 -12.031 -11.974 1.00 85.75 257 ALA A C 1
ATOM 1975 O O . ALA A 1 257 ? -7.894 -12.844 -11.062 1.00 85.75 257 ALA A O 1
ATOM 1976 N N . GLY A 1 258 ? -9.241 -11.630 -12.386 1.00 86.75 258 GLY A N 1
ATOM 1977 C CA . GLY A 1 258 ? -10.483 -11.936 -11.673 1.00 86.75 258 GLY A CA 1
ATOM 1978 C C . GLY A 1 258 ? -10.662 -11.121 -10.389 1.00 86.75 258 GLY A C 1
ATOM 1979 O O . GLY A 1 258 ? -11.310 -11.598 -9.464 1.00 86.75 258 GLY A O 1
ATOM 1980 N N . LEU A 1 259 ? -10.072 -9.923 -10.334 1.00 88.50 259 LEU A N 1
ATOM 1981 C CA . LEU A 1 259 ? -10.135 -9.004 -9.201 1.00 88.50 259 LEU A CA 1
ATOM 1982 C C . LEU A 1 259 ? -11.135 -7.868 -9.459 1.00 88.50 259 LEU A C 1
ATOM 1984 O O . LEU A 1 259 ? -11.247 -7.352 -10.574 1.00 88.50 259 LEU A O 1
ATOM 1988 N N . ASN A 1 260 ? -11.819 -7.447 -8.402 1.00 88.00 260 ASN A N 1
ATOM 1989 C CA . ASN A 1 260 ? -12.575 -6.206 -8.327 1.00 88.00 260 ASN A CA 1
ATOM 1990 C C . ASN A 1 260 ? -11.620 -5.031 -8.099 1.00 88.00 260 ASN A C 1
ATOM 1992 O O . ASN A 1 260 ? -10.590 -5.168 -7.433 1.00 88.00 260 ASN A O 1
ATOM 1996 N N . ILE A 1 261 ? -11.971 -3.861 -8.625 1.00 89.31 261 ILE A N 1
ATOM 1997 C CA . ILE A 1 261 ? -11.146 -2.662 -8.502 1.00 89.31 261 ILE A CA 1
ATOM 1998 C C . ILE A 1 261 ? -11.965 -1.465 -8.044 1.00 89.31 261 ILE A C 1
ATOM 2000 O O . ILE A 1 261 ? -13.004 -1.139 -8.614 1.00 89.31 261 ILE A O 1
ATOM 2004 N N . LEU A 1 262 ? -11.446 -0.783 -7.029 1.00 87.38 262 LEU A N 1
ATOM 2005 C CA . LEU A 1 262 ? -11.907 0.517 -6.575 1.00 87.38 262 LEU A CA 1
ATOM 2006 C C . LEU A 1 262 ? -10.855 1.566 -6.899 1.00 87.38 262 LEU A C 1
ATOM 2008 O O . LEU A 1 262 ? -9.656 1.329 -6.758 1.00 87.38 262 LEU A O 1
ATOM 2012 N N . PHE A 1 263 ? -11.309 2.759 -7.257 1.00 87.75 263 PHE A N 1
ATOM 2013 C CA . PHE A 1 263 ? -10.440 3.920 -7.373 1.00 87.75 263 PHE A CA 1
ATOM 2014 C C . PHE A 1 263 ? -10.744 4.882 -6.234 1.00 87.75 263 PHE A C 1
ATOM 2016 O O . PHE A 1 263 ? -11.903 5.187 -5.953 1.00 87.75 263 PHE A O 1
ATOM 2023 N N . ASP A 1 264 ? -9.696 5.382 -5.586 1.00 85.50 264 ASP A N 1
ATOM 2024 C CA . ASP A 1 264 ? -9.830 6.508 -4.674 1.00 85.50 264 ASP A CA 1
ATOM 2025 C C . ASP A 1 264 ? -10.469 7.689 -5.415 1.00 85.50 264 ASP A C 1
ATOM 2027 O O . ASP A 1 264 ? -10.170 7.944 -6.578 1.00 85.50 264 ASP A O 1
ATOM 2031 N N . ARG A 1 265 ? -11.336 8.444 -4.741 1.00 78.81 265 ARG A N 1
ATOM 2032 C CA . ARG A 1 265 ? -12.048 9.577 -5.348 1.00 78.81 265 ARG A CA 1
ATOM 2033 C C . ARG A 1 265 ? -11.121 10.623 -5.977 1.00 78.81 265 ARG A C 1
ATOM 2035 O O . ARG A 1 265 ? -11.494 11.277 -6.944 1.00 78.81 265 ARG A O 1
ATOM 2042 N N . ASP A 1 266 ? -9.937 10.811 -5.403 1.00 83.25 266 ASP A N 1
ATOM 2043 C CA . ASP A 1 266 ? -8.958 11.782 -5.882 1.00 83.25 266 ASP A CA 1
ATOM 2044 C C . ASP A 1 266 ? -8.025 11.161 -6.950 1.00 83.25 266 ASP A C 1
ATOM 2046 O O . ASP A 1 266 ? -7.064 11.800 -7.383 1.00 83.25 266 ASP A O 1
ATOM 2050 N N . PHE A 1 267 ? -8.292 9.923 -7.391 1.00 87.38 267 PHE A N 1
ATOM 2051 C CA . PHE A 1 267 ? -7.633 9.312 -8.539 1.00 87.38 267 PHE A CA 1
ATOM 2052 C C . PHE A 1 267 ? -7.957 10.100 -9.806 1.00 87.38 267 PHE A C 1
ATOM 2054 O O . PHE A 1 267 ? -9.109 10.249 -10.213 1.00 87.38 267 PHE A O 1
ATOM 2061 N N . GLN A 1 268 ? -6.904 10.559 -10.468 1.00 84.06 268 GLN A N 1
ATOM 2062 C CA . GLN A 1 268 ? -6.975 11.161 -11.787 1.00 84.06 268 GLN A CA 1
ATOM 2063 C C . GLN A 1 268 ? -6.090 10.343 -12.711 1.00 84.06 268 GLN A C 1
ATOM 2065 O O . GLN A 1 268 ? -4.939 10.070 -12.374 1.00 84.06 268 GLN A O 1
ATOM 2070 N N . SER A 1 269 ? -6.630 9.947 -13.865 1.00 80.00 269 SER A N 1
ATOM 2071 C CA . SER A 1 269 ? -5.843 9.239 -14.871 1.00 80.00 269 SER A CA 1
ATOM 2072 C C . SER A 1 269 ? -4.757 10.191 -15.391 1.00 80.00 269 SER A C 1
ATOM 2074 O O . SER A 1 269 ? -5.102 11.215 -15.984 1.00 80.00 269 SER A O 1
ATOM 2076 N N . PRO A 1 270 ? -3.459 9.905 -15.178 1.00 73.19 270 PRO A N 1
ATOM 2077 C CA . PRO A 1 270 ? -2.365 10.800 -15.562 1.00 73.19 270 PRO A CA 1
ATOM 2078 C C . PRO A 1 270 ? -2.114 10.856 -17.083 1.00 73.19 270 PRO A C 1
ATOM 2080 O O . PRO A 1 270 ? -1.134 11.463 -17.507 1.00 73.19 270 PRO A O 1
ATOM 2083 N N . GLY A 1 271 ? -2.972 10.235 -17.901 1.00 76.75 271 GLY A N 1
ATOM 2084 C CA . GLY A 1 271 ? -2.864 10.165 -19.360 1.00 76.75 271 GLY A CA 1
ATOM 2085 C C . GLY A 1 271 ? -2.712 8.732 -19.879 1.00 76.75 271 GLY A C 1
ATOM 2086 O O . GLY A 1 271 ? -2.948 7.767 -19.146 1.00 76.75 271 GLY A O 1
ATOM 2087 N N . SER A 1 272 ? -2.336 8.602 -21.155 1.00 80.69 272 SER A N 1
ATOM 2088 C CA . SER A 1 272 ? -2.066 7.304 -21.779 1.00 80.69 272 SER A CA 1
ATOM 2089 C C . SER A 1 272 ? -0.774 6.688 -21.246 1.00 80.69 272 SER A C 1
ATOM 2091 O O . SER A 1 272 ? 0.265 7.343 -21.163 1.00 80.69 272 SER A O 1
ATOM 2093 N N . VAL A 1 273 ? -0.837 5.405 -20.915 1.00 80.56 273 VAL A N 1
ATOM 2094 C CA . VAL A 1 273 ? 0.276 4.591 -20.436 1.00 80.56 273 VAL A CA 1
ATOM 2095 C C . VAL A 1 273 ? 0.576 3.535 -21.489 1.00 80.56 273 VAL A C 1
ATOM 2097 O O . VAL A 1 273 ? -0.295 2.738 -21.835 1.00 80.56 273 VAL A O 1
ATOM 2100 N N . ARG A 1 274 ? 1.814 3.518 -21.991 1.00 81.56 274 ARG A N 1
ATOM 2101 C CA . ARG A 1 274 ? 2.285 2.498 -22.933 1.00 81.56 274 ARG A CA 1
ATOM 2102 C C . AR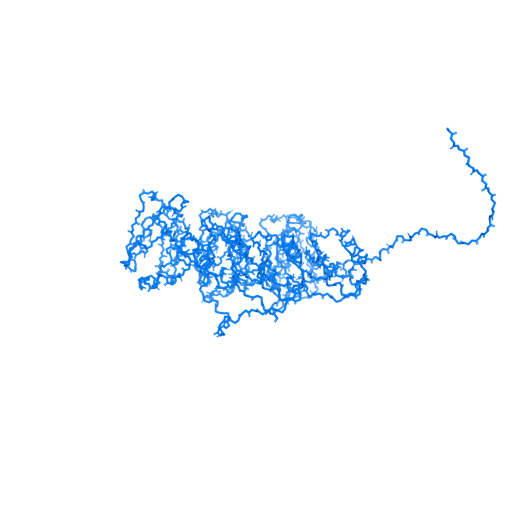G A 1 274 ? 3.000 1.379 -22.189 1.00 81.56 274 ARG A C 1
ATOM 2104 O O . ARG A 1 274 ? 4.090 1.585 -21.649 1.00 81.56 274 ARG A O 1
ATOM 2111 N N . LEU A 1 275 ? 2.410 0.189 -22.232 1.00 79.50 275 LEU A N 1
ATOM 2112 C CA . LEU A 1 275 ? 2.966 -1.027 -21.652 1.00 79.50 275 LEU A CA 1
ATOM 2113 C C . LEU A 1 275 ? 3.266 -2.054 -22.729 1.00 79.50 275 LEU A C 1
ATOM 2115 O O . LEU A 1 275 ? 2.400 -2.357 -23.548 1.00 79.50 275 LEU A O 1
ATOM 2119 N N . LYS A 1 276 ? 4.484 -2.595 -22.683 1.00 83.56 276 LYS A N 1
ATOM 2120 C CA . LYS A 1 276 ? 4.922 -3.734 -23.484 1.00 83.56 276 LYS A CA 1
ATOM 2121 C C . LYS A 1 276 ? 5.686 -4.696 -22.578 1.00 83.56 276 LYS A C 1
ATOM 2123 O O . LYS A 1 276 ? 6.800 -4.387 -22.173 1.00 83.56 276 LYS A O 1
ATOM 2128 N N . PHE A 1 277 ? 5.079 -5.828 -22.252 1.00 84.00 277 PHE A N 1
ATOM 2129 C CA . PHE A 1 277 ? 5.721 -6.920 -21.523 1.00 84.00 277 PHE A CA 1
ATOM 2130 C C . PHE A 1 277 ? 5.030 -8.242 -21.842 1.00 84.00 277 PHE A C 1
ATOM 2132 O O . PHE A 1 277 ? 3.845 -8.278 -22.194 1.00 84.00 277 PHE A O 1
ATOM 2139 N N . GLU A 1 278 ? 5.773 -9.330 -21.678 1.00 84.31 278 GLU A N 1
ATOM 2140 C CA . GLU A 1 278 ? 5.279 -10.685 -21.883 1.00 84.31 278 GLU A CA 1
ATOM 2141 C C . GLU A 1 278 ? 5.433 -11.514 -20.609 1.00 84.31 278 GLU A C 1
ATOM 2143 O O . GLU A 1 278 ? 6.459 -11.453 -19.927 1.00 84.31 278 GLU A O 1
ATOM 2148 N N . ASN A 1 279 ? 4.396 -12.302 -20.313 1.00 83.62 279 ASN A N 1
ATOM 2149 C CA . ASN A 1 279 ? 4.353 -13.275 -19.223 1.00 83.62 279 ASN A CA 1
ATOM 2150 C C . ASN A 1 279 ? 4.801 -12.708 -17.861 1.00 83.62 279 ASN A C 1
ATOM 2152 O O . ASN A 1 279 ? 5.618 -13.314 -17.167 1.00 83.62 279 ASN A O 1
ATOM 2156 N N . MET A 1 280 ? 4.290 -11.533 -17.491 1.00 79.94 280 MET A N 1
ATOM 2157 C CA . MET A 1 280 ? 4.607 -10.879 -16.219 1.00 79.94 280 MET A CA 1
ATOM 2158 C C . MET A 1 280 ? 3.535 -11.198 -15.176 1.00 79.94 280 MET A C 1
ATOM 2160 O O . MET A 1 280 ? 2.355 -11.272 -15.519 1.00 79.94 280 MET A O 1
ATOM 2164 N N . ASP A 1 281 ? 3.929 -11.406 -13.919 1.00 80.88 281 ASP A N 1
ATOM 2165 C CA . ASP A 1 281 ? 2.990 -11.701 -12.829 1.00 80.88 281 ASP A CA 1
ATOM 2166 C C . ASP A 1 281 ? 1.966 -10.561 -12.668 1.00 80.88 281 ASP A C 1
ATOM 2168 O O . ASP A 1 281 ? 2.284 -9.386 -12.886 1.00 80.88 281 ASP A O 1
ATOM 2172 N N . VAL A 1 282 ? 0.715 -10.878 -12.319 1.00 83.69 282 VAL A N 1
ATOM 2173 C CA . VAL A 1 282 ? -0.341 -9.862 -12.139 1.00 83.69 282 VAL A CA 1
ATOM 2174 C C . VAL A 1 282 ? 0.048 -8.815 -11.107 1.00 83.69 282 VAL A C 1
ATOM 2176 O O . VAL A 1 282 ? -0.195 -7.627 -11.321 1.00 83.69 282 VAL A O 1
ATOM 2179 N N . LEU A 1 283 ? 0.622 -9.228 -9.980 1.00 79.50 283 LEU A N 1
ATOM 2180 C CA . LEU A 1 283 ? 0.943 -8.316 -8.887 1.00 79.50 283 LEU A CA 1
ATOM 2181 C C . LEU A 1 283 ? 2.092 -7.396 -9.292 1.00 79.50 283 LEU A C 1
ATOM 2183 O O . LEU A 1 283 ? 2.023 -6.189 -9.059 1.00 79.50 283 LEU A O 1
ATOM 2187 N N . ASP A 1 284 ? 3.084 -7.946 -9.989 1.00 77.19 284 ASP A N 1
ATOM 2188 C CA . ASP A 1 284 ? 4.175 -7.168 -10.576 1.00 77.19 284 ASP A CA 1
ATOM 2189 C C . ASP A 1 284 ? 3.652 -6.222 -11.678 1.00 77.19 284 ASP A C 1
ATOM 2191 O O . ASP A 1 284 ? 4.104 -5.082 -11.793 1.00 77.19 284 ASP A O 1
ATOM 2195 N N . THR A 1 285 ? 2.607 -6.624 -12.413 1.00 83.44 285 THR A N 1
ATOM 2196 C CA . THR A 1 285 ? 1.893 -5.769 -13.377 1.00 83.44 285 THR A CA 1
ATOM 2197 C C . THR A 1 285 ? 1.178 -4.601 -12.712 1.00 83.44 285 THR A C 1
ATOM 2199 O O . THR A 1 285 ? 1.283 -3.466 -13.185 1.00 83.44 285 THR A O 1
ATOM 2202 N N . LEU A 1 286 ? 0.461 -4.847 -11.616 1.00 84.44 286 LEU A N 1
ATOM 2203 C CA . LEU A 1 286 ? -0.195 -3.795 -10.843 1.00 84.44 286 LEU A CA 1
ATOM 2204 C C . LEU A 1 286 ? 0.832 -2.831 -10.240 1.00 84.44 286 LEU A C 1
ATOM 2206 O O . LEU A 1 286 ? 0.610 -1.620 -10.244 1.00 84.44 286 LEU A O 1
ATOM 2210 N N . ASP A 1 287 ? 1.973 -3.340 -9.774 1.00 77.56 287 ASP A N 1
ATOM 2211 C CA . ASP A 1 287 ? 3.074 -2.518 -9.271 1.00 77.56 287 ASP A CA 1
ATOM 2212 C C . ASP A 1 287 ? 3.715 -1.656 -10.356 1.00 77.56 287 ASP A C 1
ATOM 2214 O O . ASP A 1 287 ? 4.011 -0.483 -10.116 1.00 77.56 287 ASP A O 1
ATOM 2218 N N . LEU A 1 288 ? 3.896 -2.207 -11.554 1.00 78.69 288 LEU A N 1
ATOM 2219 C CA . LEU A 1 288 ? 4.380 -1.464 -12.711 1.00 78.69 288 LEU A CA 1
ATOM 2220 C C . LEU A 1 288 ? 3.387 -0.348 -13.070 1.00 78.69 288 LEU A C 1
ATOM 2222 O O . LEU A 1 288 ? 3.773 0.818 -13.185 1.00 78.69 288 LEU A O 1
ATOM 2226 N N . LEU A 1 289 ? 2.102 -0.682 -13.200 1.00 85.50 289 LEU A N 1
ATOM 2227 C CA . LEU A 1 289 ? 1.053 0.292 -13.494 1.00 85.50 289 LEU A CA 1
ATOM 2228 C C . LEU A 1 289 ? 1.023 1.412 -12.459 1.00 85.50 289 LEU A C 1
ATOM 2230 O O . LEU A 1 289 ? 1.027 2.591 -12.820 1.00 85.50 289 LEU A O 1
ATOM 2234 N N . ALA A 1 290 ? 1.058 1.056 -11.178 1.00 82.88 290 ALA A N 1
ATOM 2235 C CA . ALA A 1 290 ? 1.164 1.998 -10.075 1.00 82.88 290 ALA A CA 1
ATOM 2236 C C . ALA A 1 290 ? 2.380 2.914 -10.236 1.00 82.88 290 ALA A C 1
ATOM 2238 O O . ALA A 1 290 ? 2.273 4.141 -10.150 1.00 82.88 290 ALA A O 1
ATOM 2239 N N . LEU A 1 291 ? 3.526 2.333 -10.586 1.00 78.12 291 LEU A N 1
ATOM 2240 C CA . LEU A 1 291 ? 4.758 3.079 -10.750 1.00 78.12 291 LEU A CA 1
ATOM 2241 C C . LEU A 1 291 ? 4.700 4.104 -11.888 1.00 78.12 291 LEU A C 1
ATOM 2243 O O . LEU A 1 291 ? 5.102 5.255 -11.694 1.00 78.12 291 LEU A O 1
ATOM 2247 N N . GLN A 1 292 ? 4.205 3.703 -13.058 1.00 80.69 292 GLN A N 1
ATOM 2248 C CA . GLN A 1 292 ? 4.117 4.575 -14.231 1.00 80.69 292 GLN A CA 1
ATOM 2249 C C . GLN A 1 292 ? 3.064 5.667 -14.077 1.00 80.69 292 GLN A C 1
ATOM 2251 O O . GLN A 1 292 ? 3.232 6.774 -14.588 1.00 80.69 292 GLN A O 1
ATOM 2256 N N . THR A 1 293 ? 2.000 5.377 -13.335 1.00 86.00 293 THR A N 1
ATOM 2257 C CA . THR A 1 293 ? 0.888 6.308 -13.131 1.00 86.00 293 THR A CA 1
ATOM 2258 C C . THR A 1 293 ? 1.086 7.219 -11.919 1.00 86.00 293 THR A C 1
ATOM 2260 O O . THR A 1 293 ? 0.338 8.176 -11.742 1.00 86.00 293 THR A O 1
ATOM 2263 N N . GLY A 1 294 ? 2.108 6.979 -11.089 1.00 81.19 294 GLY A N 1
ATOM 2264 C CA . GLY A 1 294 ? 2.280 7.712 -9.831 1.00 81.19 294 GLY A CA 1
ATOM 2265 C C . GLY A 1 294 ? 1.159 7.408 -8.835 1.00 81.19 294 GLY A C 1
ATOM 2266 O O . GLY A 1 294 ? 0.700 8.293 -8.111 1.00 81.19 294 GLY A O 1
ATOM 2267 N N . THR A 1 295 ? 0.696 6.163 -8.829 1.00 85.12 295 THR A N 1
ATOM 2268 C CA . THR A 1 295 ? -0.326 5.651 -7.919 1.00 85.12 295 THR A CA 1
ATOM 2269 C C . THR A 1 295 ? 0.248 4.509 -7.090 1.00 85.12 295 THR A C 1
ATOM 2271 O O . THR A 1 295 ? 1.396 4.098 -7.255 1.00 85.12 295 THR A O 1
ATOM 2274 N N . PHE A 1 296 ? -0.525 4.023 -6.134 1.00 81.19 296 PHE A N 1
ATOM 2275 C CA . PHE A 1 296 ? -0.277 2.749 -5.485 1.00 81.19 296 PHE A CA 1
ATOM 2276 C C . PHE A 1 296 ? -1.580 1.976 -5.430 1.00 81.19 296 PHE A C 1
ATOM 2278 O O . PHE A 1 296 ? -2.664 2.561 -5.497 1.00 81.19 296 PHE A O 1
ATOM 2285 N N . TRP A 1 297 ? -1.460 0.665 -5.294 1.00 80.62 297 TRP A N 1
ATOM 2286 C CA . TRP A 1 297 ? -2.598 -0.202 -5.083 1.00 80.62 297 TRP A CA 1
ATOM 2287 C C . TRP A 1 297 ? -2.471 -0.919 -3.741 1.00 80.62 297 TRP A C 1
ATOM 2289 O O . TRP A 1 297 ? -1.367 -1.106 -3.226 1.00 80.62 297 TRP A O 1
ATOM 2299 N N . GLU A 1 298 ? -3.611 -1.285 -3.171 1.00 75.19 298 GLU A N 1
ATOM 2300 C CA . GLU A 1 298 ? -3.714 -1.956 -1.884 1.00 75.19 298 GLU A CA 1
ATOM 2301 C C . GLU A 1 298 ? -4.832 -3.003 -1.938 1.00 75.19 298 GLU A C 1
ATOM 2303 O O . GLU A 1 298 ? -5.928 -2.707 -2.412 1.00 75.19 298 GLU A O 1
ATOM 2308 N N . ALA A 1 299 ? -4.578 -4.219 -1.450 1.00 75.69 299 ALA A N 1
ATOM 2309 C CA . ALA A 1 299 ? -5.623 -5.231 -1.307 1.00 75.69 299 ALA A CA 1
ATOM 2310 C C . ALA A 1 299 ? -6.587 -4.824 -0.183 1.00 75.69 299 ALA A C 1
ATOM 2312 O O . ALA A 1 299 ? -6.170 -4.688 0.969 1.00 75.69 299 ALA A O 1
ATOM 2313 N N . LEU A 1 300 ? -7.860 -4.620 -0.523 1.00 72.62 300 LEU A N 1
ATOM 2314 C CA . LEU A 1 300 ? -8.924 -4.362 0.443 1.00 72.62 300 LEU A CA 1
ATOM 2315 C C . LEU A 1 300 ? -9.491 -5.658 1.003 1.00 72.62 300 LEU A C 1
ATOM 2317 O O . LEU A 1 300 ? -9.738 -5.740 2.196 1.00 72.62 300 LEU A O 1
ATOM 2321 N N . ASP A 1 301 ? -9.664 -6.670 0.166 1.00 69.50 301 ASP A N 1
ATOM 2322 C CA . ASP A 1 301 ? -10.054 -8.018 0.571 1.00 69.50 301 ASP A CA 1
ATOM 2323 C C . ASP A 1 301 ? -9.329 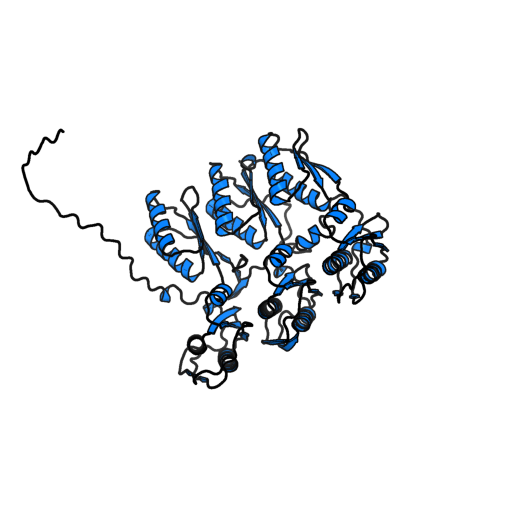-9.042 -0.314 1.00 69.50 301 ASP A C 1
ATOM 2325 O O . ASP A 1 301 ? -8.373 -8.676 -1.005 1.00 69.50 301 ASP A O 1
ATOM 2329 N N . SER A 1 302 ? -9.735 -10.316 -0.287 1.00 74.44 302 SER A N 1
ATOM 2330 C CA . SER A 1 302 ? -9.073 -11.335 -1.109 1.00 74.44 302 SER A CA 1
ATOM 2331 C C . SER A 1 302 ? -9.379 -11.253 -2.603 1.00 74.44 302 SER A C 1
ATOM 2333 O O . SER A 1 302 ? -8.721 -11.882 -3.417 1.00 74.44 302 SER A O 1
ATOM 2335 N N . THR A 1 303 ? -10.333 -10.432 -3.006 1.00 79.69 303 THR A N 1
ATOM 2336 C CA . THR A 1 303 ? -10.799 -10.283 -4.386 1.00 79.69 303 THR A CA 1
ATOM 2337 C C . THR A 1 303 ? -10.792 -8.844 -4.883 1.00 79.69 303 THR A C 1
ATOM 2339 O O . THR A 1 303 ? -10.994 -8.625 -6.069 1.00 79.69 303 THR A O 1
ATOM 2342 N N . THR A 1 304 ? -10.558 -7.862 -4.019 1.00 81.50 304 THR A N 1
ATOM 2343 C CA . THR A 1 304 ? -10.783 -6.445 -4.292 1.00 81.50 304 THR A CA 1
ATOM 2344 C C . THR A 1 304 ? -9.531 -5.647 -3.984 1.00 81.50 304 THR A C 1
ATOM 2346 O O . THR A 1 304 ? -8.989 -5.700 -2.878 1.00 81.50 304 THR A O 1
ATOM 2349 N N . ILE A 1 305 ? -9.101 -4.849 -4.956 1.00 85.75 305 ILE A N 1
ATOM 2350 C CA . ILE A 1 305 ? -8.002 -3.897 -4.808 1.00 85.75 305 ILE A CA 1
ATOM 2351 C C . ILE A 1 305 ? -8.519 -2.460 -4.840 1.00 85.75 305 ILE A C 1
ATOM 2353 O O . ILE A 1 305 ? -9.487 -2.141 -5.526 1.00 85.75 305 ILE A O 1
ATOM 2357 N N . LEU A 1 306 ? -7.833 -1.575 -4.129 1.00 84.38 306 LEU A N 1
ATOM 2358 C CA . LEU A 1 306 ? -7.979 -0.131 -4.238 1.00 84.38 306 LEU A CA 1
ATOM 2359 C C . LEU A 1 306 ? -6.769 0.449 -4.959 1.00 84.38 306 LEU A C 1
ATOM 2361 O O . LEU A 1 306 ? -5.646 0.120 -4.598 1.00 84.38 306 LEU A O 1
ATOM 2365 N N . VAL A 1 307 ? -6.989 1.380 -5.883 1.00 87.94 307 VAL A N 1
ATOM 2366 C CA . VAL A 1 307 ? -5.945 2.196 -6.512 1.00 87.94 307 VAL A CA 1
ATOM 2367 C C . VAL A 1 307 ? -6.088 3.652 -6.075 1.00 87.94 307 VAL A C 1
ATOM 2369 O O . VAL A 1 307 ? -7.158 4.247 -6.206 1.00 87.94 307 VAL A O 1
ATOM 2372 N N . ALA A 1 308 ? -5.007 4.250 -5.574 1.00 84.12 308 ALA A N 1
ATOM 2373 C CA . ALA A 1 308 ? -5.002 5.613 -5.049 1.00 84.12 308 ALA A CA 1
ATOM 2374 C C . ALA A 1 308 ? -3.751 6.404 -5.475 1.00 84.12 308 ALA A C 1
ATOM 2376 O O . ALA A 1 308 ? -2.697 5.808 -5.707 1.00 84.12 308 ALA A O 1
ATOM 2377 N N . PRO A 1 309 ? -3.816 7.749 -5.547 1.00 86.12 309 PRO A N 1
ATOM 2378 C CA . PRO A 1 309 ? -2.638 8.576 -5.809 1.00 86.12 309 PRO A CA 1
ATOM 2379 C C . PRO A 1 309 ? -1.503 8.318 -4.811 1.00 86.12 309 PRO A C 1
ATOM 2381 O O . PRO A 1 309 ? -1.732 8.272 -3.599 1.00 86.12 309 PRO A O 1
ATOM 2384 N N . ASP A 1 310 ? -0.269 8.205 -5.305 1.00 80.69 310 ASP A N 1
ATOM 2385 C CA . ASP A 1 310 ? 0.905 7.946 -4.472 1.00 80.69 310 ASP A CA 1
ATOM 2386 C C . ASP A 1 310 ? 1.374 9.217 -3.759 1.00 80.69 310 ASP A C 1
ATOM 2388 O O . ASP A 1 310 ? 2.219 9.973 -4.240 1.00 80.69 310 ASP A O 1
ATOM 2392 N N . ASN A 1 311 ? 0.800 9.463 -2.583 1.00 79.75 311 ASN A N 1
ATOM 2393 C CA . ASN A 1 311 ? 1.267 10.493 -1.669 1.00 79.75 311 ASN A CA 1
ATOM 2394 C C . ASN A 1 311 ? 1.242 10.006 -0.217 1.00 79.75 311 ASN A C 1
ATOM 2396 O O . ASN A 1 311 ? 0.563 9.040 0.133 1.00 79.75 311 ASN A O 1
ATOM 2400 N N . GLN A 1 312 ? 1.988 10.697 0.648 1.00 73.62 312 GLN A N 1
ATOM 2401 C CA . GLN A 1 312 ? 2.164 10.292 2.044 1.00 73.62 312 GLN A CA 1
ATOM 2402 C C . GLN A 1 312 ? 0.838 10.225 2.814 1.00 73.62 312 GLN A C 1
ATOM 2404 O O . GLN A 1 312 ? 0.662 9.339 3.647 1.00 73.62 312 GLN A O 1
ATOM 2409 N N . THR A 1 313 ? -0.090 11.141 2.531 1.00 76.12 313 THR A N 1
ATOM 2410 C CA . THR A 1 313 ? -1.417 11.168 3.154 1.00 76.12 313 THR A CA 1
ATOM 2411 C C . THR A 1 313 ? -2.195 9.911 2.788 1.00 76.12 313 THR A C 1
ATOM 2413 O O . THR A 1 313 ? -2.553 9.150 3.676 1.00 76.12 313 THR A O 1
ATOM 2416 N N . LYS A 1 314 ? -2.358 9.627 1.491 1.00 74.69 314 LYS A N 1
ATOM 2417 C CA . LYS A 1 314 ? -3.086 8.456 0.990 1.00 74.69 314 LYS A CA 1
ATOM 2418 C C . LYS A 1 314 ? -2.417 7.155 1.416 1.00 74.69 314 LYS A C 1
ATOM 2420 O O . LYS A 1 314 ? -3.101 6.268 1.900 1.00 74.69 314 LYS A O 1
ATOM 2425 N N . ARG A 1 315 ? -1.088 7.045 1.336 1.00 73.62 315 ARG A N 1
ATOM 2426 C CA . ARG A 1 315 ? -0.374 5.854 1.826 1.00 73.62 315 ARG A CA 1
ATOM 2427 C C . ARG A 1 315 ? -0.585 5.612 3.316 1.00 73.62 315 ARG A C 1
ATOM 2429 O O . ARG A 1 315 ? -0.694 4.462 3.714 1.00 73.62 315 ARG A O 1
ATOM 2436 N N . ARG A 1 316 ? -0.626 6.666 4.136 1.00 69.31 316 ARG A N 1
ATOM 2437 C CA . ARG A 1 316 ? -0.920 6.544 5.570 1.00 69.31 316 ARG A CA 1
ATOM 2438 C C . ARG A 1 316 ? -2.371 6.151 5.797 1.00 69.31 316 ARG A C 1
ATOM 2440 O O . ARG A 1 316 ? -2.629 5.305 6.642 1.00 69.31 316 ARG A O 1
ATOM 2447 N N . ASP A 1 317 ? -3.286 6.782 5.070 1.00 70.12 317 ASP A N 1
ATOM 2448 C CA . ASP A 1 317 ? -4.708 6.517 5.203 1.00 70.12 317 ASP A CA 1
ATOM 2449 C C . ASP A 1 317 ? -4.979 5.054 4.815 1.00 70.12 317 ASP A C 1
ATOM 2451 O O . ASP A 1 317 ? -5.564 4.341 5.610 1.00 70.12 317 ASP A O 1
ATOM 2455 N N . TYR A 1 318 ? -4.437 4.561 3.695 1.00 70.62 318 TYR A N 1
ATOM 2456 C CA . TYR A 1 318 ? -4.626 3.192 3.188 1.00 70.62 318 TYR A CA 1
ATOM 2457 C C . TYR A 1 318 ? -3.686 2.117 3.740 1.00 70.62 318 TYR A C 1
ATOM 2459 O O . TYR A 1 318 ? -3.810 0.953 3.370 1.00 70.62 318 TYR A O 1
ATOM 2467 N N . ALA A 1 319 ? -2.789 2.456 4.665 1.00 64.81 319 ALA A N 1
ATOM 2468 C CA . ALA A 1 319 ? -1.926 1.465 5.294 1.00 64.81 319 ALA A CA 1
ATOM 2469 C C . ALA A 1 319 ? -2.716 0.589 6.290 1.00 64.81 319 ALA A C 1
ATOM 2471 O O . ALA A 1 319 ? -3.321 1.120 7.226 1.00 64.81 319 ALA A O 1
ATOM 2472 N N . PRO A 1 320 ? -2.675 -0.753 6.177 1.00 63.88 320 PRO A N 1
ATOM 2473 C CA . PRO A 1 320 ? -3.221 -1.630 7.192 1.00 63.88 320 PRO A CA 1
ATOM 2474 C C . PRO A 1 320 ? -2.354 -1.487 8.432 1.00 63.88 320 PRO A C 1
ATOM 2476 O O . PRO A 1 320 ? -1.156 -1.759 8.399 1.00 63.88 320 PRO A O 1
ATOM 2479 N N . MET A 1 321 ? -2.966 -1.052 9.523 1.00 68.25 321 MET A N 1
ATOM 2480 C CA . MET A 1 321 ? -2.320 -1.006 10.823 1.00 68.25 321 MET A CA 1
ATOM 2481 C C . MET A 1 321 ? -2.741 -2.234 11.613 1.00 68.25 321 MET A C 1
ATOM 2483 O O . MET A 1 321 ? -3.932 -2.503 11.754 1.00 68.25 321 MET A O 1
ATOM 2487 N N . ILE A 1 322 ? -1.764 -2.960 12.131 1.00 71.12 322 ILE A N 1
ATOM 2488 C CA . ILE A 1 322 ? -1.982 -4.016 13.111 1.00 7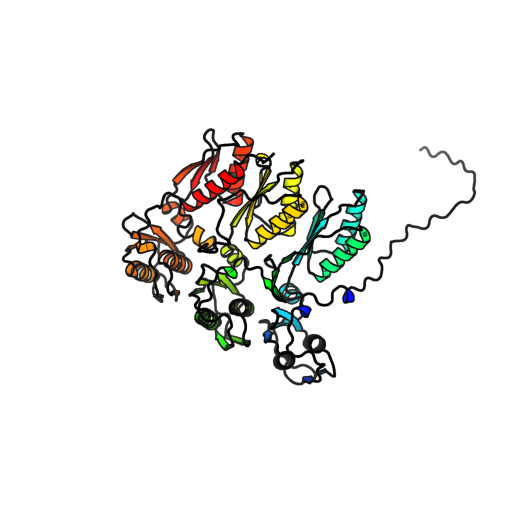1.12 322 ILE A CA 1
ATOM 2489 C C . ILE A 1 322 ? -1.416 -3.568 14.453 1.00 71.12 322 ILE A C 1
ATOM 2491 O O . ILE A 1 322 ? -0.541 -2.706 14.513 1.00 71.12 322 ILE A O 1
ATOM 2495 N N . GLU A 1 323 ? -1.943 -4.137 15.527 1.00 76.62 323 GLU A N 1
ATOM 2496 C CA . GLU A 1 323 ? -1.470 -3.914 16.888 1.00 76.62 323 GLU A CA 1
ATOM 2497 C C . GLU A 1 323 ? -0.890 -5.215 17.432 1.00 76.62 323 GLU A C 1
ATOM 2499 O O . GLU A 1 323 ? -1.538 -6.269 17.361 1.00 76.62 323 GLU A O 1
ATOM 2504 N N . LYS A 1 324 ? 0.332 -5.135 17.960 1.00 78.81 324 LYS A N 1
ATOM 2505 C CA . LYS A 1 324 ? 1.015 -6.267 18.582 1.00 78.81 324 LYS A CA 1
ATOM 2506 C C . LYS A 1 324 ? 1.723 -5.829 19.858 1.00 78.81 324 LYS A C 1
ATOM 2508 O O . LYS A 1 324 ? 2.350 -4.770 19.905 1.00 78.81 324 LYS A O 1
ATOM 2513 N N . THR A 1 325 ? 1.628 -6.674 20.876 1.00 84.38 325 THR A N 1
ATOM 2514 C CA . THR A 1 325 ? 2.312 -6.509 22.158 1.00 84.38 325 THR A CA 1
ATOM 2515 C C . THR A 1 325 ? 3.403 -7.566 22.268 1.00 84.38 325 THR A C 1
ATOM 2517 O O . THR A 1 325 ? 3.130 -8.757 22.132 1.00 84.38 325 THR A O 1
ATOM 2520 N N . LEU A 1 326 ? 4.643 -7.133 22.487 1.00 84.56 326 LEU A N 1
ATOM 2521 C CA . LEU A 1 326 ? 5.805 -8.004 22.649 1.00 84.56 326 LEU A CA 1
ATOM 2522 C C . LEU A 1 326 ? 6.285 -7.959 24.093 1.00 84.56 326 LEU A C 1
ATOM 2524 O O . LEU A 1 326 ? 6.550 -6.882 24.628 1.00 84.56 326 LEU A O 1
ATOM 2528 N N . TYR A 1 327 ? 6.413 -9.130 24.705 1.00 82.94 327 TYR A N 1
ATOM 2529 C CA . TYR A 1 327 ? 6.900 -9.285 26.072 1.00 82.94 327 TYR A CA 1
ATOM 2530 C C . TYR A 1 327 ? 8.403 -9.549 26.073 1.00 82.94 327 TYR A C 1
ATOM 2532 O O . TYR A 1 327 ? 8.929 -10.222 25.187 1.00 82.94 327 TYR A O 1
ATOM 2540 N N . LEU A 1 328 ? 9.088 -9.004 27.072 1.00 78.25 328 LEU A N 1
ATOM 2541 C CA . LEU A 1 328 ? 10.531 -9.096 27.225 1.00 78.25 328 LEU A CA 1
ATOM 2542 C C . LEU A 1 328 ? 10.838 -9.809 28.548 1.00 78.25 328 LEU A C 1
ATOM 2544 O O . LEU A 1 328 ? 10.899 -9.185 29.609 1.00 78.25 328 LEU A O 1
ATOM 2548 N N . ASP A 1 329 ? 11.013 -11.129 28.477 1.00 65.38 329 ASP A N 1
ATOM 2549 C CA . ASP A 1 329 ? 11.149 -11.987 29.662 1.00 65.38 329 ASP A CA 1
ATOM 2550 C C . ASP A 1 329 ? 12.471 -11.736 30.424 1.00 65.38 329 ASP A C 1
ATOM 2552 O O . ASP A 1 329 ? 12.495 -11.753 31.654 1.00 65.38 329 ASP A O 1
ATOM 2556 N N . ASN A 1 330 ? 13.557 -11.391 29.719 1.00 62.38 330 ASN A N 1
ATOM 2557 C CA . ASN A 1 330 ? 14.909 -11.278 30.288 1.00 62.38 330 ASN A CA 1
ATOM 2558 C C . ASN A 1 330 ? 15.366 -9.830 30.583 1.00 62.38 330 ASN A C 1
ATOM 2560 O O . ASN A 1 330 ? 16.535 -9.480 30.422 1.00 62.38 330 ASN A O 1
ATOM 2564 N N . MET A 1 331 ? 14.436 -8.952 30.971 1.00 65.00 331 MET A N 1
ATOM 2565 C CA . MET A 1 331 ? 14.741 -7.541 31.254 1.00 65.00 331 MET A CA 1
ATOM 2566 C C . MET A 1 331 ? 15.201 -7.344 32.698 1.00 65.00 331 MET A C 1
ATOM 2568 O O . MET A 1 331 ? 14.388 -7.373 33.627 1.00 65.00 331 MET A O 1
ATOM 2572 N N . GLU A 1 332 ? 16.495 -7.076 32.874 1.00 63.06 332 GLU A N 1
ATOM 2573 C CA . GLU A 1 332 ? 17.087 -6.730 34.173 1.00 63.06 332 GLU A CA 1
ATOM 2574 C C . GLU A 1 332 ? 16.929 -5.236 34.509 1.00 63.06 332 GLU A C 1
ATOM 2576 O O . GLU A 1 332 ? 16.862 -4.868 35.683 1.00 63.06 332 GLU A O 1
ATOM 2581 N N . ASN A 1 333 ? 16.853 -4.354 33.498 1.00 70.31 333 ASN A N 1
ATOM 2582 C CA . ASN A 1 333 ? 16.847 -2.903 33.699 1.00 70.31 333 ASN A CA 1
ATOM 2583 C C . ASN A 1 333 ? 15.728 -2.195 32.906 1.00 70.31 333 ASN A C 1
ATOM 2585 O O . ASN A 1 333 ? 15.741 -2.232 31.675 1.00 70.31 333 ASN A O 1
ATOM 2589 N N . PRO A 1 334 ? 14.824 -1.437 33.564 1.00 71.00 334 PRO A N 1
ATOM 2590 C CA . PRO A 1 334 ? 13.787 -0.650 32.888 1.00 71.00 334 PRO A CA 1
ATOM 2591 C C . PRO A 1 334 ? 14.312 0.340 31.833 1.00 71.00 334 PRO A C 1
ATOM 2593 O O . PRO A 1 334 ? 13.581 0.701 30.912 1.00 71.00 334 PRO A O 1
ATOM 2596 N N . LYS A 1 335 ? 15.578 0.777 31.928 1.00 75.62 335 LYS A N 1
ATOM 2597 C CA . LYS A 1 335 ? 16.207 1.656 30.924 1.00 75.62 335 LYS A CA 1
ATOM 2598 C C . LYS A 1 335 ? 16.311 1.011 29.541 1.00 75.62 335 LYS A C 1
ATOM 2600 O O . LYS A 1 335 ? 16.127 1.716 28.550 1.00 75.62 335 LYS A O 1
ATOM 2605 N N . GLN A 1 336 ? 16.505 -0.308 29.477 1.00 75.94 336 GLN A N 1
ATOM 2606 C CA . GLN A 1 336 ? 16.605 -1.051 28.215 1.00 75.94 336 GLN A CA 1
ATOM 2607 C C . GLN A 1 336 ? 15.337 -0.877 27.361 1.00 75.94 336 GLN A C 1
ATOM 2609 O O . GLN A 1 336 ? 15.410 -0.760 26.142 1.00 75.94 336 GLN A O 1
ATOM 2614 N N . LEU A 1 337 ? 14.165 -0.763 27.996 1.00 79.06 337 LEU A N 1
ATOM 2615 C CA . LEU A 1 337 ? 12.881 -0.610 27.309 1.00 79.06 337 LEU A CA 1
ATOM 2616 C C . LEU A 1 337 ? 12.796 0.728 26.555 1.00 79.06 337 LEU A C 1
ATOM 2618 O O . LEU A 1 337 ? 12.402 0.789 25.389 1.00 79.06 337 LEU A O 1
ATOM 2622 N N . THR A 1 338 ? 13.230 1.805 27.213 1.00 82.19 338 THR A N 1
ATOM 2623 C CA . THR A 1 338 ? 13.288 3.155 26.63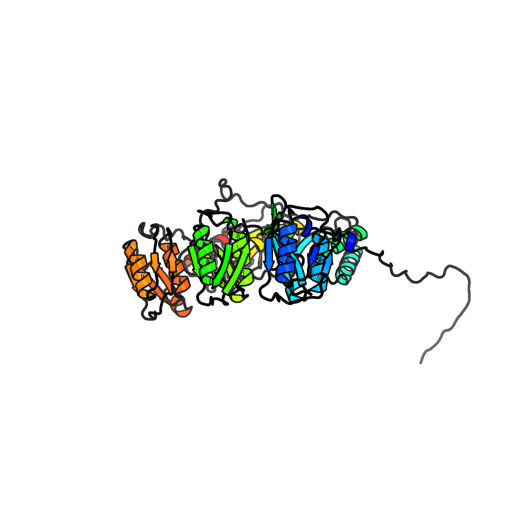5 1.00 82.19 338 THR A CA 1
ATOM 2624 C C . THR A 1 338 ? 14.285 3.229 25.477 1.00 82.19 338 THR A C 1
ATOM 2626 O O . THR A 1 338 ? 14.039 3.908 24.476 1.00 82.19 338 THR A O 1
ATOM 2629 N N . GLU A 1 339 ? 15.405 2.520 25.589 1.00 78.88 339 GLU A N 1
ATOM 2630 C CA . GLU A 1 339 ? 16.452 2.472 24.568 1.00 78.88 339 GLU A CA 1
ATOM 2631 C C . GLU A 1 339 ? 15.996 1.711 23.322 1.00 78.88 339 GLU A C 1
ATOM 2633 O O . GLU A 1 339 ? 16.141 2.231 22.214 1.00 78.88 339 GLU A O 1
ATOM 2638 N N . ILE A 1 340 ? 15.367 0.541 23.496 1.00 82.25 340 ILE A N 1
ATOM 2639 C CA . ILE A 1 340 ? 14.773 -0.235 22.399 1.00 82.25 340 ILE A CA 1
ATOM 2640 C C . ILE A 1 340 ? 13.753 0.623 21.648 1.00 82.25 340 ILE A C 1
ATOM 2642 O O . ILE A 1 340 ? 13.840 0.759 20.429 1.00 82.25 340 ILE A O 1
ATOM 2646 N N . ILE A 1 341 ? 12.836 1.288 22.355 1.00 86.06 341 ILE A N 1
ATOM 2647 C CA . ILE A 1 341 ? 11.866 2.185 21.714 1.00 86.06 341 ILE A CA 1
ATOM 2648 C C . ILE A 1 341 ? 12.562 3.322 20.959 1.00 86.06 341 ILE A C 1
ATOM 2650 O O . ILE A 1 341 ? 12.162 3.656 19.844 1.00 86.06 341 ILE A O 1
ATOM 2654 N N . THR A 1 342 ? 13.600 3.927 21.538 1.00 85.62 342 THR A N 1
ATOM 2655 C CA . THR A 1 342 ? 14.353 5.004 20.877 1.00 85.62 342 THR A CA 1
ATOM 2656 C C . THR A 1 342 ? 15.029 4.503 19.598 1.00 85.62 342 THR A C 1
ATOM 2658 O O . THR A 1 342 ? 14.985 5.189 18.576 1.00 85.62 342 THR A O 1
ATOM 2661 N N . CYS A 1 343 ? 15.577 3.285 19.618 1.00 82.81 343 CYS A N 1
ATOM 2662 C CA . CYS A 1 343 ? 16.134 2.617 18.445 1.00 82.81 343 CYS A CA 1
ATOM 2663 C C . CYS A 1 343 ? 15.066 2.387 17.366 1.00 82.81 343 CYS A C 1
ATOM 2665 O O . CYS A 1 343 ? 15.263 2.796 16.223 1.00 82.81 343 CYS A O 1
ATOM 2667 N N . LEU A 1 344 ? 13.908 1.822 17.725 1.00 86.75 344 LEU A N 1
ATOM 2668 C CA . LEU A 1 344 ? 12.807 1.574 16.786 1.00 86.75 344 LEU A CA 1
ATOM 2669 C C . LEU A 1 344 ? 12.294 2.873 16.150 1.00 86.75 344 LEU A C 1
ATOM 2671 O O . LEU A 1 344 ? 12.091 2.930 14.936 1.00 86.75 344 LEU A O 1
ATOM 2675 N N . ARG A 1 345 ? 12.161 3.953 16.932 1.00 87.00 345 ARG A N 1
ATOM 2676 C CA . ARG A 1 345 ? 11.801 5.279 16.399 1.00 87.00 345 ARG A CA 1
ATOM 2677 C C . ARG A 1 345 ? 12.847 5.803 15.421 1.00 87.00 345 ARG A C 1
ATOM 2679 O O . ARG A 1 345 ? 12.475 6.319 14.375 1.00 87.00 345 ARG A O 1
ATOM 2686 N N . ALA A 1 346 ? 14.134 5.663 15.735 1.00 82.25 346 ALA A N 1
ATOM 2687 C CA . ALA A 1 346 ? 15.213 6.166 14.889 1.00 82.25 346 ALA A CA 1
ATOM 2688 C C . ALA A 1 346 ? 15.398 5.349 13.597 1.00 82.25 346 ALA A C 1
ATOM 2690 O O . ALA A 1 346 ? 15.634 5.920 12.536 1.00 82.25 346 ALA A O 1
ATOM 2691 N N . VAL A 1 347 ? 15.303 4.018 13.670 1.00 78.94 347 VAL A N 1
ATOM 2692 C CA . VAL A 1 347 ? 15.620 3.107 12.556 1.00 78.94 347 VAL A CA 1
ATOM 2693 C C . VAL A 1 347 ? 14.402 2.838 11.666 1.00 78.94 347 VAL A C 1
ATOM 2695 O O . VAL A 1 347 ? 14.520 2.794 10.435 1.00 78.94 347 VAL A O 1
ATOM 2698 N N . LEU A 1 348 ? 13.226 2.656 12.269 1.00 79.88 348 LEU A N 1
ATOM 2699 C CA . LEU A 1 348 ? 11.993 2.291 11.565 1.00 79.88 348 LEU A CA 1
ATOM 2700 C C . LEU A 1 348 ? 11.008 3.459 11.408 1.00 79.88 348 LEU A C 1
ATOM 2702 O O . LEU A 1 348 ? 10.047 3.327 10.657 1.00 79.88 348 LEU A O 1
ATOM 2706 N N . ASN A 1 349 ? 11.255 4.618 12.034 1.00 79.69 349 ASN A N 1
ATOM 2707 C CA . ASN A 1 349 ? 10.341 5.773 12.042 1.00 79.69 349 ASN A CA 1
ATOM 2708 C C . ASN A 1 349 ? 8.940 5.459 12.605 1.00 79.69 349 ASN A C 1
ATOM 2710 O O . ASN A 1 349 ? 7.964 6.136 12.266 1.00 79.69 349 ASN A O 1
ATOM 2714 N N . MET A 1 350 ? 8.836 4.453 13.479 1.00 84.38 350 MET A N 1
ATOM 2715 C CA . MET A 1 350 ? 7.573 4.058 14.106 1.00 84.38 350 MET A CA 1
ATOM 2716 C C . MET A 1 350 ? 7.070 5.149 15.053 1.00 84.38 350 MET A C 1
ATOM 2718 O O . MET A 1 350 ? 7.820 5.676 15.877 1.00 84.38 350 MET A O 1
ATOM 2722 N N . ARG A 1 351 ? 5.782 5.489 14.949 1.00 84.56 351 ARG A N 1
ATOM 2723 C CA . ARG A 1 351 ? 5.166 6.574 15.736 1.00 84.56 351 ARG A CA 1
ATOM 2724 C C . ARG A 1 351 ? 4.394 6.066 16.948 1.00 84.56 351 ARG A C 1
ATOM 2726 O O . ARG A 1 351 ? 4.477 6.667 18.016 1.00 84.56 351 ARG A O 1
ATOM 2733 N N . TYR A 1 352 ? 3.668 4.964 16.787 1.00 88.31 352 TYR A N 1
ATOM 2734 C CA . TYR A 1 352 ? 2.787 4.411 17.811 1.00 88.31 352 TYR A CA 1
ATOM 2735 C C . TYR A 1 352 ? 3.503 3.280 18.552 1.00 88.31 352 TYR A C 1
ATOM 2737 O O . TYR A 1 352 ? 3.345 2.103 18.240 1.00 88.31 352 TYR A O 1
ATOM 2745 N N . LEU A 1 353 ? 4.336 3.675 19.515 1.00 90.00 353 LEU A N 1
ATOM 2746 C CA . LEU A 1 353 ? 5.083 2.780 20.399 1.00 90.00 353 LEU A CA 1
ATOM 2747 C C . LEU A 1 353 ? 4.799 3.143 21.851 1.00 90.00 353 LEU A C 1
ATOM 2749 O O . LEU A 1 353 ? 4.918 4.315 22.224 1.00 90.00 353 LEU A O 1
ATOM 2753 N N . PHE A 1 354 ? 4.509 2.135 22.664 1.00 89.69 354 PHE A N 1
ATOM 2754 C CA . PHE A 1 354 ? 4.294 2.261 24.095 1.00 89.69 354 PHE A CA 1
ATOM 2755 C C . PHE A 1 354 ? 5.093 1.202 24.858 1.00 89.69 354 PHE A C 1
ATOM 2757 O O . PHE A 1 354 ? 5.037 0.018 24.546 1.00 89.69 354 PHE A O 1
ATOM 2764 N N . SER A 1 355 ? 5.830 1.636 25.876 1.00 88.69 355 SER A N 1
ATOM 2765 C CA . SER A 1 355 ? 6.541 0.768 26.816 1.00 88.69 355 SER A CA 1
ATOM 2766 C C . SER A 1 355 ? 5.771 0.668 28.122 1.00 88.69 355 SER A C 1
ATOM 2768 O O . SER A 1 355 ? 5.554 1.702 28.755 1.00 88.69 355 SER A O 1
ATOM 2770 N N . SER A 1 356 ? 5.468 -0.550 28.568 1.00 86.88 356 SER A N 1
ATOM 2771 C CA . SER A 1 356 ? 5.014 -0.822 29.934 1.00 86.88 356 SER A CA 1
ATOM 2772 C C . SER A 1 356 ? 6.132 -1.507 30.725 1.00 86.88 356 SER A C 1
ATOM 2774 O O . SER A 1 356 ? 6.393 -2.697 30.518 1.00 86.88 356 SER A O 1
ATOM 2776 N N . PRO A 1 357 ? 6.808 -0.788 31.641 1.00 85.62 357 PRO A N 1
ATOM 2777 C CA . PRO A 1 357 ? 7.712 -1.404 32.605 1.00 85.62 357 PRO A CA 1
ATOM 2778 C C . PRO A 1 357 ? 6.997 -2.415 33.506 1.00 85.62 357 PRO A C 1
ATOM 2780 O O . PRO A 1 357 ? 7.583 -3.442 33.839 1.00 85.62 357 PRO A O 1
ATOM 2783 N N . THR A 1 358 ? 5.733 -2.151 33.864 1.00 84.00 358 THR A N 1
ATOM 2784 C CA . THR A 1 358 ? 4.948 -3.016 34.757 1.00 84.00 358 THR A CA 1
ATOM 2785 C C . THR A 1 358 ? 4.657 -4.378 34.118 1.00 84.00 358 THR A C 1
ATOM 2787 O O . THR A 1 358 ? 4.851 -5.409 34.759 1.00 84.00 358 THR A O 1
ATOM 2790 N N . ALA A 1 359 ? 4.274 -4.397 32.838 1.00 81.88 359 ALA A N 1
ATOM 2791 C CA . ALA A 1 359 ? 4.022 -5.625 32.081 1.00 81.88 359 ALA A CA 1
ATOM 2792 C C . ALA A 1 359 ? 5.292 -6.239 31.454 1.00 81.88 359 ALA A C 1
ATOM 2794 O O . ALA A 1 359 ? 5.211 -7.279 30.801 1.00 81.88 359 ALA A O 1
ATOM 2795 N N . LYS A 1 360 ? 6.457 -5.583 31.597 1.00 84.12 360 LYS A N 1
ATOM 2796 C CA . LYS A 1 360 ? 7.692 -5.874 30.841 1.00 84.12 360 LYS A CA 1
ATOM 2797 C C . LYS A 1 360 ? 7.429 -6.042 29.336 1.00 84.12 360 LYS A C 1
ATOM 2799 O O . LYS A 1 360 ? 7.896 -6.993 28.712 1.00 84.12 360 LYS A O 1
ATOM 2804 N N . ALA A 1 361 ? 6.660 -5.123 28.756 1.00 85.69 361 ALA A N 1
ATOM 2805 C CA . ALA A 1 361 ? 6.169 -5.249 27.388 1.00 85.69 361 ALA A CA 1
ATOM 2806 C C . ALA A 1 361 ? 6.336 -3.966 26.567 1.00 85.69 361 ALA A C 1
ATOM 2808 O O . ALA A 1 361 ? 6.327 -2.849 27.094 1.00 85.69 361 ALA A O 1
ATOM 2809 N N . ILE A 1 362 ? 6.441 -4.137 25.250 1.00 87.88 362 ILE A N 1
ATOM 2810 C CA . ILE A 1 362 ? 6.321 -3.072 24.254 1.00 87.88 362 ILE A CA 1
ATOM 2811 C C . ILE A 1 362 ? 5.065 -3.346 23.433 1.00 87.88 362 ILE A C 1
ATOM 2813 O O . ILE A 1 362 ? 5.002 -4.331 22.702 1.00 87.88 362 ILE A O 1
ATOM 2817 N N . ALA A 1 363 ? 4.085 -2.455 23.526 1.00 87.62 363 ALA A N 1
ATOM 2818 C CA . ALA A 1 363 ? 2.924 -2.447 22.649 1.00 87.62 363 ALA A CA 1
ATOM 2819 C C . ALA A 1 363 ? 3.166 -1.486 21.480 1.00 87.62 363 ALA A C 1
ATOM 2821 O O . ALA A 1 363 ? 3.658 -0.366 21.660 1.00 87.62 363 ALA A O 1
ATOM 2822 N N . MET A 1 364 ? 2.850 -1.928 20.268 1.00 86.25 364 MET A N 1
ATOM 2823 C CA . MET A 1 364 ? 3.105 -1.172 19.048 1.00 86.25 364 MET A CA 1
ATOM 2824 C C . MET A 1 364 ? 1.977 -1.312 18.039 1.00 86.25 364 MET A C 1
ATOM 2826 O O . MET A 1 364 ? 1.341 -2.361 17.936 1.00 86.25 364 MET A O 1
ATOM 2830 N N . LYS A 1 365 ? 1.771 -0.250 17.258 1.00 81.75 365 LYS A N 1
ATOM 2831 C CA . LYS A 1 365 ? 0.810 -0.226 16.159 1.00 81.75 365 LYS A CA 1
ATOM 2832 C C . LYS A 1 365 ? 1.455 0.318 14.894 1.00 81.75 365 LYS A C 1
ATOM 2834 O O . LYS A 1 365 ? 1.828 1.487 14.831 1.00 81.75 365 LYS A O 1
ATOM 2839 N N . ASP A 1 366 ? 1.571 -0.519 13.876 1.00 77.12 366 ASP A N 1
ATOM 2840 C CA . ASP A 1 366 ? 2.137 -0.129 12.585 1.00 77.12 366 ASP A CA 1
ATOM 2841 C C . ASP A 1 366 ? 1.723 -1.134 11.499 1.00 77.12 366 ASP A C 1
ATOM 2843 O O . ASP A 1 366 ? 0.900 -2.022 11.727 1.00 77.12 366 ASP A O 1
ATOM 2847 N N . THR A 1 367 ? 2.272 -0.995 10.297 1.00 70.38 367 THR A N 1
ATOM 2848 C CA . THR A 1 367 ? 2.090 -1.974 9.225 1.00 70.38 367 THR A CA 1
ATOM 2849 C C . THR A 1 367 ? 2.694 -3.332 9.595 1.00 70.38 367 THR A C 1
ATOM 2851 O O . THR A 1 367 ? 3.716 -3.372 10.285 1.00 70.38 367 THR A O 1
ATOM 2854 N N . PRO A 1 368 ? 2.140 -4.456 9.099 1.00 67.12 368 PRO A N 1
ATOM 2855 C CA . PRO A 1 368 ? 2.657 -5.784 9.431 1.00 67.12 368 PRO A CA 1
ATOM 2856 C C . PRO A 1 368 ? 4.152 -5.963 9.144 1.00 67.12 368 PRO A C 1
ATOM 2858 O O . PRO A 1 368 ? 4.871 -6.554 9.942 1.00 67.12 368 PRO A O 1
ATOM 2861 N N . ASN A 1 369 ? 4.643 -5.373 8.051 1.00 64.00 369 ASN A N 1
ATOM 2862 C CA . ASN A 1 369 ? 6.062 -5.401 7.699 1.00 64.00 369 ASN A CA 1
ATOM 2863 C C . ASN A 1 369 ? 6.940 -4.679 8.729 1.00 64.00 369 ASN A C 1
ATOM 2865 O O . ASN A 1 369 ? 8.001 -5.181 9.092 1.00 64.00 369 ASN A O 1
ATOM 2869 N N . GLN A 1 370 ? 6.494 -3.517 9.214 1.00 73.88 370 GLN A N 1
ATOM 2870 C CA . GLN A 1 370 ? 7.220 -2.751 10.228 1.00 73.88 370 GLN A CA 1
ATOM 2871 C C . GLN A 1 370 ? 7.197 -3.454 11.585 1.00 73.88 370 GLN A C 1
ATOM 2873 O O . GLN A 1 370 ? 8.210 -3.446 12.278 1.00 73.88 370 GLN A O 1
ATOM 2878 N N . ILE A 1 371 ? 6.087 -4.109 11.944 1.00 77.06 371 ILE A N 1
ATOM 2879 C CA . ILE A 1 371 ? 6.020 -4.920 13.166 1.00 77.06 371 ILE A CA 1
ATOM 2880 C C . ILE A 1 371 ? 6.968 -6.117 13.078 1.00 77.06 371 ILE A C 1
ATOM 2882 O O . ILE A 1 371 ? 7.755 -6.314 13.996 1.00 77.06 371 ILE A O 1
ATOM 2886 N N . ALA A 1 372 ? 6.976 -6.862 11.972 1.00 72.56 372 ALA A N 1
ATOM 2887 C CA . ALA A 1 372 ? 7.890 -7.994 11.794 1.00 72.56 372 ALA A CA 1
ATOM 2888 C C . ALA A 1 372 ? 9.373 -7.566 11.836 1.00 72.56 372 ALA A C 1
ATOM 2890 O O . ALA A 1 372 ? 10.227 -8.258 12.392 1.00 72.56 372 ALA A O 1
ATOM 2891 N N . LEU A 1 373 ? 9.695 -6.386 11.296 1.00 75.25 373 LEU A N 1
ATOM 2892 C CA . LEU A 1 373 ? 11.025 -5.791 11.439 1.00 75.25 373 LEU A CA 1
ATOM 2893 C C . LEU A 1 373 ? 11.345 -5.415 12.883 1.00 75.25 373 LEU A C 1
ATOM 2895 O O . LEU A 1 373 ? 12.446 -5.697 13.355 1.00 75.25 373 LEU A O 1
ATOM 2899 N N . ALA A 1 374 ? 10.402 -4.775 13.574 1.00 82.44 374 ALA A N 1
ATOM 2900 C CA . ALA A 1 374 ? 10.559 -4.405 14.970 1.00 82.44 374 ALA A CA 1
ATOM 2901 C C . ALA A 1 374 ? 10.776 -5.644 15.842 1.00 82.44 374 ALA A C 1
ATOM 2903 O O . ALA A 1 374 ? 11.672 -5.631 16.673 1.00 82.44 374 ALA A O 1
ATOM 2904 N N . GLU A 1 375 ? 10.039 -6.729 15.604 1.00 81.44 375 GLU A N 1
ATOM 2905 C CA . GLU A 1 375 ? 10.225 -8.020 16.270 1.00 81.44 375 GLU A CA 1
ATOM 2906 C C . GLU A 1 375 ? 11.637 -8.554 16.109 1.00 81.44 375 GLU A C 1
ATOM 2908 O O . GLU A 1 375 ? 12.268 -8.875 17.112 1.00 81.44 375 GLU A O 1
ATOM 2913 N N . LYS A 1 376 ? 12.159 -8.607 14.876 1.00 77.69 376 LYS A N 1
ATOM 2914 C CA . LYS A 1 376 ? 13.529 -9.082 14.661 1.00 77.69 376 LYS A CA 1
ATOM 2915 C C . LYS A 1 376 ? 14.553 -8.168 15.338 1.00 77.69 376 LYS A C 1
ATOM 2917 O O . LYS A 1 376 ? 15.447 -8.675 16.002 1.00 77.69 376 LYS A O 1
ATOM 2922 N N . ILE A 1 377 ? 14.409 -6.842 15.243 1.00 79.69 377 ILE A N 1
ATOM 2923 C CA . ILE A 1 377 ? 15.315 -5.904 15.932 1.00 79.69 377 ILE A CA 1
ATOM 2924 C C . ILE A 1 377 ? 15.232 -6.080 17.454 1.00 79.69 377 ILE A C 1
ATOM 2926 O O . ILE A 1 377 ? 16.254 -6.053 18.126 1.00 79.69 377 ILE A O 1
ATOM 2930 N N . ILE A 1 378 ? 14.038 -6.254 18.019 1.00 80.25 378 ILE A N 1
ATOM 2931 C CA . ILE A 1 378 ? 13.845 -6.444 19.462 1.00 80.25 378 ILE A CA 1
ATOM 2932 C C . ILE A 1 378 ? 14.428 -7.780 19.916 1.00 80.25 378 ILE A C 1
ATOM 2934 O O . ILE A 1 378 ? 15.116 -7.817 20.933 1.00 80.25 378 ILE A O 1
ATOM 2938 N N . ALA A 1 379 ? 14.181 -8.857 19.169 1.00 76.12 379 ALA A N 1
ATOM 2939 C CA . ALA A 1 379 ? 14.778 -10.160 19.428 1.00 76.12 379 ALA A CA 1
ATOM 2940 C C . ALA A 1 379 ? 16.307 -10.056 19.399 1.00 76.12 379 ALA A C 1
ATOM 2942 O O . ALA A 1 379 ? 16.966 -10.529 20.328 1.00 76.12 379 ALA A O 1
ATOM 2943 N N . ASP A 1 380 ? 16.845 -9.346 18.401 1.00 73.06 380 ASP A N 1
ATOM 2944 C CA . ASP A 1 380 ? 18.279 -9.142 18.270 1.00 73.06 380 ASP A CA 1
ATOM 2945 C C . ASP A 1 380 ? 18.860 -8.286 19.409 1.00 73.06 380 ASP A C 1
ATOM 2947 O O . ASP A 1 380 ? 19.936 -8.559 19.924 1.00 73.06 380 ASP A O 1
ATOM 2951 N N . LEU A 1 381 ? 18.168 -7.232 19.839 1.00 74.00 381 LEU A N 1
ATOM 2952 C CA . LEU A 1 381 ? 18.652 -6.362 20.914 1.00 74.00 381 LEU A CA 1
ATOM 2953 C C . LEU A 1 381 ? 18.448 -6.957 22.316 1.00 74.00 381 LEU A C 1
ATOM 2955 O O . LEU A 1 381 ? 19.141 -6.550 23.245 1.00 74.00 381 LEU A O 1
ATOM 2959 N N . GLY A 1 382 ? 17.481 -7.862 22.486 1.00 62.91 382 GLY A N 1
ATOM 2960 C CA . GLY A 1 382 ? 16.953 -8.249 23.796 1.00 62.91 382 GLY A CA 1
ATOM 2961 C C . GLY A 1 382 ? 17.198 -9.692 24.242 1.00 62.91 382 GLY A C 1
ATOM 2962 O O . GLY A 1 382 ? 16.932 -9.989 25.401 1.00 62.91 382 GLY A O 1
ATOM 2963 N N . SER A 1 383 ? 17.673 -10.607 23.383 1.00 53.88 383 SER A N 1
ATOM 2964 C CA . SER A 1 383 ? 17.648 -12.060 23.676 1.00 53.88 383 SER A CA 1
ATOM 2965 C C . SER A 1 383 ? 16.256 -12.545 24.125 1.00 53.88 383 SER A C 1
ATOM 2967 O O . SER A 1 383 ? 16.120 -13.296 25.090 1.00 53.88 383 SER A O 1
ATOM 2969 N N . ALA A 1 384 ? 15.200 -12.083 23.450 1.00 42.34 384 ALA A N 1
ATOM 2970 C CA . ALA A 1 384 ? 13.839 -12.539 23.705 1.00 42.34 384 ALA A CA 1
ATOM 2971 C C . ALA A 1 384 ? 13.583 -13.840 22.930 1.00 42.34 384 ALA A C 1
ATOM 2973 O O . ALA A 1 384 ? 13.451 -13.823 21.707 1.00 42.34 384 ALA A O 1
ATOM 2974 N N . THR A 1 385 ? 13.480 -14.974 23.625 1.00 36.75 385 THR A N 1
ATOM 2975 C CA . THR A 1 385 ? 12.755 -16.134 23.090 1.00 36.75 385 THR A CA 1
ATOM 2976 C C . THR A 1 385 ? 11.320 -15.689 22.840 1.00 36.75 385 THR A C 1
ATOM 2978 O O . THR A 1 385 ? 10.596 -15.368 23.781 1.00 36.75 385 THR A O 1
ATOM 2981 N N . THR A 1 386 ? 10.925 -15.625 21.571 1.00 38.09 386 THR A N 1
ATOM 2982 C CA . THR A 1 386 ? 9.572 -15.308 21.112 1.00 38.09 386 THR A CA 1
ATOM 2983 C C . THR A 1 386 ? 8.591 -16.360 21.620 1.00 38.09 386 THR A C 1
ATOM 2985 O O . THR A 1 386 ? 8.208 -17.282 20.907 1.00 38.09 386 THR A O 1
ATOM 2988 N N . THR A 1 387 ? 8.163 -16.241 22.874 1.00 40.44 387 THR A N 1
ATOM 2989 C CA . THR A 1 387 ? 7.043 -17.032 23.368 1.00 40.44 387 THR A CA 1
ATOM 2990 C C . THR A 1 387 ? 5.771 -16.257 23.083 1.00 40.44 387 THR A C 1
ATOM 2992 O O . THR A 1 387 ? 5.230 -15.556 23.942 1.00 40.44 387 THR A O 1
ATOM 2995 N N . GLU A 1 388 ? 5.286 -16.382 21.847 1.00 40.56 388 GLU A N 1
ATOM 2996 C CA . GLU A 1 388 ? 3.882 -16.109 21.566 1.00 40.56 388 GLU A CA 1
ATOM 2997 C C . GLU A 1 388 ? 3.048 -16.894 22.594 1.00 40.56 388 GLU A C 1
ATOM 2999 O O . GLU A 1 388 ? 3.312 -18.064 22.891 1.00 40.56 388 GLU A O 1
ATOM 3004 N N . ALA A 1 389 ? 2.090 -16.232 23.245 1.00 30.58 389 ALA A N 1
ATOM 3005 C CA . ALA A 1 389 ? 1.142 -16.961 24.076 1.00 30.58 389 ALA A CA 1
ATOM 3006 C C . ALA A 1 389 ? 0.432 -17.993 23.186 1.00 30.58 389 ALA A C 1
ATOM 3008 O O . ALA A 1 389 ? 0.168 -17.676 22.024 1.00 30.58 389 ALA A O 1
ATOM 3009 N N . PRO A 1 390 ? 0.083 -19.186 23.702 1.00 27.91 390 PRO A N 1
ATOM 3010 C CA . PRO A 1 390 ? -0.785 -20.091 22.977 1.00 27.91 390 PRO A CA 1
ATOM 3011 C C . PRO A 1 390 ? -2.149 -19.411 22.860 1.00 27.91 390 PRO A C 1
ATOM 3013 O O . PRO A 1 390 ? -3.006 -19.530 23.732 1.00 27.91 390 PRO A O 1
ATOM 3016 N N . THR A 1 391 ? -2.345 -18.674 21.776 1.00 31.00 391 THR A N 1
ATOM 3017 C CA . THR A 1 391 ? -3.668 -18.545 21.193 1.00 31.00 391 THR A CA 1
ATOM 3018 C C . THR A 1 391 ? -3.903 -19.924 20.598 1.00 31.00 391 THR A C 1
ATOM 3020 O O . THR A 1 391 ? -3.162 -20.327 19.708 1.00 31.00 391 THR A O 1
ATOM 3023 N N . SER A 1 392 ? -4.778 -20.700 21.240 1.00 26.42 392 SER A N 1
ATOM 3024 C CA . SER A 1 392 ? -5.334 -21.984 20.785 1.00 26.42 392 SER A CA 1
ATOM 3025 C C . SER A 1 392 ? -4.804 -22.480 19.431 1.00 26.42 392 SER A C 1
ATOM 3027 O O . SER A 1 392 ? -5.125 -21.913 18.389 1.00 26.42 392 SER A O 1
ATOM 3029 N N . ALA A 1 393 ? -4.000 -23.543 19.476 1.00 24.09 393 ALA A N 1
ATOM 3030 C CA . ALA A 1 393 ? -3.385 -24.182 18.324 1.00 24.09 393 ALA A CA 1
ATOM 3031 C C . ALA A 1 393 ? -4.373 -24.459 17.177 1.00 24.09 393 ALA A C 1
ATOM 3033 O O . ALA A 1 393 ? -5.423 -25.061 17.392 1.00 24.09 393 ALA A O 1
ATOM 3034 N N . GLY A 1 394 ? -3.932 -24.141 15.957 1.00 21.70 394 GLY A N 1
ATOM 3035 C CA . GLY A 1 394 ? -4.276 -24.929 14.780 1.00 21.70 394 GLY A CA 1
ATOM 3036 C C . GLY A 1 394 ? -5.151 -24.264 13.728 1.00 21.70 394 GLY A C 1
ATOM 3037 O O . GLY A 1 394 ? -6.175 -24.830 13.379 1.00 21.70 394 GLY A O 1
ATOM 3038 N N . THR A 1 395 ? -4.664 -23.195 13.105 1.00 20.58 395 THR A N 1
ATOM 3039 C CA . THR A 1 395 ? -4.619 -23.136 11.637 1.00 20.58 395 THR A CA 1
ATOM 3040 C C . THR A 1 395 ? -3.341 -22.418 11.225 1.00 20.58 395 THR A C 1
ATOM 3042 O O . THR A 1 395 ? -3.044 -21.312 11.672 1.00 20.58 395 THR A O 1
ATOM 3045 N N . ALA A 1 396 ? -2.538 -23.085 10.394 1.00 23.03 396 ALA A N 1
ATOM 3046 C CA . ALA A 1 396 ? -1.587 -22.406 9.531 1.00 23.03 396 ALA A CA 1
ATOM 3047 C C . ALA A 1 396 ? -2.297 -21.210 8.909 1.00 23.03 396 ALA A C 1
ATOM 3049 O O . ALA A 1 396 ? -3.376 -21.448 8.379 1.00 23.03 396 ALA A O 1
ATOM 3050 N N . LEU A 1 397 ? -1.718 -20.002 9.011 1.00 28.48 397 LEU A N 1
ATOM 3051 C CA . LEU A 1 397 ? -2.085 -18.830 8.209 1.00 28.48 397 LEU A CA 1
ATOM 3052 C C . LEU A 1 397 ? -3.540 -18.919 7.729 1.00 28.48 397 LEU A C 1
ATOM 3054 O O . LEU A 1 397 ? -3.779 -19.134 6.542 1.00 28.48 397 LEU A O 1
ATOM 3058 N N . ASP A 1 398 ? -4.509 -18.831 8.648 1.00 26.77 398 ASP A N 1
ATOM 3059 C CA . ASP A 1 398 ? -5.870 -18.530 8.227 1.00 26.77 398 ASP A CA 1
ATOM 3060 C C . ASP A 1 398 ? -5.843 -17.065 7.789 1.00 26.77 398 ASP A C 1
ATOM 3062 O O . ASP A 1 398 ? -6.123 -16.129 8.530 1.00 26.77 398 ASP A O 1
ATOM 3066 N N . VAL A 1 399 ? -5.349 -16.887 6.565 1.00 30.25 399 VAL A N 1
ATOM 3067 C CA . VAL A 1 399 ? -5.328 -15.661 5.767 1.00 30.25 399 VAL A CA 1
ATOM 3068 C C . VAL A 1 399 ? -6.739 -15.430 5.195 1.00 30.25 399 VAL A C 1
ATOM 3070 O O . VAL A 1 399 ? -6.939 -14.634 4.283 1.00 30.25 399 VAL A O 1
ATOM 3073 N N . GLY A 1 400 ? -7.755 -16.090 5.761 1.00 25.44 400 GLY A N 1
ATOM 3074 C CA . GLY A 1 400 ? -9.158 -15.844 5.512 1.00 25.44 400 GLY A CA 1
ATOM 3075 C C . GLY A 1 400 ? -9.628 -14.531 6.139 1.00 25.44 400 GLY A C 1
ATOM 3076 O O . GLY A 1 400 ? -9.821 -14.412 7.344 1.00 25.44 400 GLY A O 1
ATOM 3077 N N . SER A 1 401 ? -9.939 -13.561 5.278 1.00 30.73 401 SER A N 1
ATOM 3078 C CA . SER A 1 401 ? -10.892 -12.460 5.522 1.00 30.73 401 SER A CA 1
ATOM 3079 C C . SER A 1 401 ? -10.477 -11.239 6.363 1.00 30.73 401 SER A C 1
ATOM 3081 O O . SER A 1 401 ? -11.330 -10.402 6.672 1.00 30.73 401 SER A O 1
ATOM 3083 N N . GLU A 1 402 ? -9.193 -11.030 6.666 1.00 30.88 402 GLU A N 1
ATOM 3084 C CA . GLU A 1 402 ? -8.764 -9.810 7.370 1.00 30.88 402 GLU A CA 1
ATOM 3085 C C . GLU A 1 402 ? -8.537 -8.607 6.427 1.00 30.88 402 GLU A C 1
ATOM 3087 O O . GLU A 1 402 ? -7.426 -8.338 5.957 1.00 30.88 402 GLU A O 1
ATOM 3092 N N . LEU A 1 403 ? -9.613 -7.842 6.202 1.00 36.69 403 LEU A N 1
ATOM 3093 C CA . LEU A 1 403 ? -9.606 -6.517 5.562 1.00 36.69 403 LEU A CA 1
ATOM 3094 C C . LEU A 1 403 ? -8.599 -5.543 6.231 1.00 36.69 403 LEU A C 1
ATOM 3096 O O . LEU A 1 403 ? -8.420 -5.600 7.458 1.00 36.69 403 LEU A O 1
ATOM 3100 N N . PRO A 1 404 ? -7.995 -4.582 5.494 1.00 38.25 404 PRO A N 1
ATOM 3101 C CA . PRO A 1 404 ? -7.214 -3.482 6.053 1.00 38.25 404 PRO A CA 1
ATOM 3102 C C . PRO A 1 404 ? -7.968 -2.709 7.139 1.00 38.25 404 PRO A C 1
ATOM 3104 O O . PRO A 1 404 ? -9.181 -2.510 7.063 1.00 38.25 404 PRO A O 1
ATOM 3107 N N . ALA A 1 405 ? -7.221 -2.181 8.114 1.00 36.97 405 ALA A N 1
ATOM 3108 C CA . ALA A 1 405 ? -7.720 -1.356 9.222 1.00 36.97 405 ALA A CA 1
ATOM 3109 C C . ALA A 1 405 ? -8.626 -0.181 8.795 1.00 36.97 405 ALA A C 1
ATOM 3111 O O . ALA A 1 405 ? -9.418 0.316 9.591 1.00 36.97 405 ALA A O 1
ATOM 3112 N N . LEU A 1 406 ? -8.539 0.248 7.536 1.00 39.38 406 LEU A N 1
ATOM 3113 C CA . LEU A 1 406 ? -9.402 1.276 6.978 1.00 39.38 406 LEU A CA 1
ATOM 3114 C C . LEU A 1 406 ? -10.878 0.927 6.925 1.00 39.38 406 LEU A C 1
ATOM 3116 O O . LEU A 1 406 ? -11.695 1.784 7.258 1.00 39.38 406 LEU A O 1
ATOM 3120 N N . LEU A 1 407 ? -11.208 -0.300 6.520 1.00 37.38 407 LEU A N 1
ATOM 3121 C CA . LEU A 1 407 ? -12.598 -0.747 6.485 1.00 37.38 407 LEU A CA 1
ATOM 3122 C C . LEU A 1 407 ? -13.096 -0.940 7.919 1.00 37.38 407 LEU A C 1
ATOM 3124 O O . LEU A 1 407 ? -14.165 -0.445 8.251 1.00 37.38 407 LEU A O 1
ATOM 3128 N N . ARG A 1 408 ? -12.234 -1.444 8.820 1.00 41.31 408 ARG A N 1
ATOM 3129 C CA . ARG A 1 408 ? -12.531 -1.556 10.263 1.00 41.31 408 ARG A CA 1
ATOM 3130 C C . ARG A 1 408 ? -12.880 -0.217 10.921 1.00 41.31 408 ARG A C 1
ATOM 3132 O O . ARG A 1 408 ? -13.641 -0.195 11.876 1.00 41.31 408 ARG A O 1
ATOM 3139 N N . SER A 1 409 ? -12.307 0.890 10.436 1.00 40.75 409 SER A N 1
ATOM 3140 C CA . SER A 1 409 ? -12.544 2.235 10.985 1.00 40.75 409 SER A CA 1
ATOM 3141 C C . SER A 1 409 ? -13.762 2.956 10.406 1.00 40.75 409 SER A C 1
ATOM 3143 O O . SER A 1 409 ? -14.139 4.008 10.921 1.00 40.75 409 SER A O 1
ATOM 3145 N N . ARG A 1 410 ? -14.342 2.449 9.309 1.00 45.16 410 ARG A N 1
ATOM 3146 C CA . ARG A 1 410 ? -15.408 3.152 8.579 1.00 45.16 410 ARG A CA 1
ATOM 3147 C C . ARG A 1 410 ? -16.702 2.368 8.466 1.00 45.16 410 ARG A C 1
ATOM 3149 O O . ARG A 1 410 ? -17.737 3.017 8.328 1.00 45.16 410 ARG A O 1
ATOM 3156 N N . ALA A 1 411 ? -16.639 1.051 8.614 1.00 35.41 411 ALA A N 1
ATOM 3157 C CA . ALA A 1 411 ? -17.791 0.188 8.710 1.00 35.41 411 ALA A CA 1
ATOM 3158 C C . ALA A 1 411 ? -17.495 -1.024 9.603 1.00 35.41 411 ALA A C 1
ATOM 3160 O O . ALA A 1 411 ? -16.580 -1.805 9.351 1.00 35.41 411 ALA A O 1
ATOM 3161 N N . VAL A 1 412 ? -18.284 -1.120 10.672 1.00 36.03 412 VAL A N 1
ATOM 3162 C CA . VAL A 1 412 ? -18.649 -2.309 11.456 1.00 36.03 412 VAL A CA 1
ATOM 3163 C C . VAL A 1 412 ? -17.767 -3.543 11.231 1.00 36.03 412 VAL A C 1
ATOM 3165 O O . VAL A 1 412 ? -18.268 -4.517 10.686 1.00 36.03 412 VAL A O 1
ATOM 3168 N N . ARG A 1 413 ? -16.492 -3.562 11.657 1.00 34.59 413 ARG A N 1
ATOM 3169 C CA . ARG A 1 413 ? -15.709 -4.813 11.831 1.00 34.59 413 ARG A CA 1
ATOM 3170 C C . ARG A 1 413 ? -14.579 -4.655 12.853 1.00 34.59 413 ARG A C 1
ATOM 3172 O O . ARG A 1 413 ? -13.398 -4.755 12.530 1.00 34.59 413 ARG A O 1
ATOM 3179 N N . ASN A 1 414 ? -14.939 -4.581 14.126 1.00 28.91 414 ASN A N 1
ATOM 3180 C CA . ASN A 1 414 ? -14.818 -5.800 14.919 1.00 28.91 414 ASN A CA 1
ATOM 3181 C C . ASN A 1 414 ? -16.237 -6.272 15.211 1.00 28.91 414 ASN A C 1
ATOM 3183 O O . ASN A 1 414 ? -17.032 -5.517 15.766 1.00 28.91 414 ASN A O 1
ATOM 3187 N N . LEU A 1 415 ? -16.552 -7.522 14.873 1.00 33.69 415 LEU A N 1
ATOM 3188 C CA . LEU A 1 415 ? -17.672 -8.225 15.487 1.00 33.69 415 LEU A CA 1
ATOM 3189 C C . LEU A 1 415 ? -17.390 -8.274 16.993 1.00 33.69 415 LEU A C 1
ATOM 3191 O O . LEU A 1 415 ? -16.846 -9.243 17.515 1.00 33.69 415 LEU A O 1
ATOM 3195 N N . SER A 1 416 ? -17.714 -7.189 17.700 1.00 31.92 416 SER A N 1
ATOM 3196 C CA . SER A 1 416 ? -17.907 -7.249 19.132 1.00 31.92 416 SER A CA 1
ATOM 3197 C C . SER A 1 416 ? -18.916 -8.368 19.358 1.00 31.92 416 SER A C 1
ATOM 3199 O O . SER A 1 416 ? -19.885 -8.507 18.600 1.00 31.92 416 SER A O 1
ATOM 3201 N N . ALA A 1 417 ? -18.711 -9.148 20.413 1.00 31.59 417 ALA A N 1
ATOM 3202 C CA . ALA A 1 417 ? -19.623 -10.203 20.844 1.00 31.59 417 ALA A CA 1
ATOM 3203 C C . ALA A 1 417 ? -21.076 -9.719 21.099 1.00 31.59 417 ALA A C 1
ATOM 3205 O O . ALA A 1 417 ? -21.929 -10.518 21.470 1.00 31.59 417 ALA A O 1
ATOM 3206 N N . ASN A 1 418 ? -21.373 -8.434 20.867 1.00 33.69 418 ASN A N 1
ATOM 3207 C CA . ASN A 1 418 ? -22.682 -7.810 20.998 1.00 33.69 418 ASN A CA 1
ATOM 3208 C C . ASN A 1 418 ? -23.457 -7.647 19.670 1.00 33.69 418 ASN A C 1
ATOM 3210 O O . ASN A 1 418 ? -24.593 -7.188 19.715 1.00 33.69 418 ASN A O 1
ATOM 3214 N N . HIS A 1 419 ? -22.912 -8.042 18.507 1.00 38.69 419 HIS A N 1
ATOM 3215 C CA . HIS A 1 419 ? -23.655 -8.099 17.228 1.00 38.69 419 HIS A CA 1
ATOM 3216 C C . HIS A 1 419 ? -23.885 -9.534 16.734 1.00 38.69 419 HIS A C 1
ATOM 3218 O O . HIS A 1 419 ? -23.793 -9.832 15.546 1.00 38.69 419 HIS A O 1
ATOM 3224 N N . SER A 1 420 ? -24.251 -10.437 17.638 1.00 37.47 420 SER A N 1
ATOM 3225 C CA . SER A 1 420 ? -24.640 -11.824 17.348 1.00 37.47 420 SER A CA 1
ATOM 3226 C C . SER A 1 420 ? -25.923 -11.980 16.499 1.00 37.47 420 SER A C 1
ATOM 3228 O O . SER A 1 420 ? -26.480 -13.072 16.436 1.00 37.47 420 SER A O 1
ATOM 3230 N N . GLN A 1 421 ? -26.404 -10.920 15.834 1.00 48.28 421 GLN A N 1
ATOM 3231 C CA . GLN A 1 421 ? -27.639 -10.900 15.039 1.00 48.28 421 GLN A CA 1
ATOM 3232 C C . GLN A 1 421 ? -27.580 -9.882 13.880 1.00 48.28 421 GLN A C 1
ATOM 3234 O O . GLN A 1 421 ? -28.518 -9.111 13.683 1.00 48.28 421 GLN A O 1
ATOM 3239 N N . LEU A 1 422 ? -26.485 -9.817 13.112 1.00 54.72 422 LEU A N 1
ATOM 3240 C CA . LEU A 1 422 ? -26.622 -9.251 11.764 1.00 54.72 422 LEU A CA 1
ATOM 3241 C C . LEU A 1 422 ? -27.524 -10.196 10.968 1.00 54.72 422 LEU A C 1
ATOM 3243 O O . LEU A 1 422 ? -27.304 -11.407 10.961 1.00 54.72 422 LEU A O 1
ATOM 3247 N N . ASP A 1 423 ? -28.564 -9.636 10.359 1.00 66.12 423 ASP A N 1
ATOM 3248 C CA . ASP A 1 423 ? -29.480 -10.365 9.489 1.00 66.12 423 ASP A CA 1
ATOM 3249 C C . ASP A 1 423 ? -28.691 -11.208 8.471 1.00 66.12 423 ASP A C 1
ATOM 3251 O O . ASP A 1 423 ? -27.706 -10.724 7.912 1.00 66.12 423 ASP A O 1
ATOM 3255 N N . ALA A 1 424 ? -29.101 -12.458 8.225 1.00 74.69 424 ALA A N 1
ATOM 3256 C CA . ALA A 1 424 ? -28.409 -13.360 7.300 1.00 74.69 424 ALA A CA 1
ATOM 3257 C C . ALA A 1 424 ? -28.249 -12.750 5.895 1.00 74.69 424 ALA A C 1
ATOM 3259 O O . ALA A 1 424 ? -27.260 -13.035 5.220 1.00 74.69 424 ALA A O 1
ATOM 3260 N N . ARG A 1 425 ? -29.154 -11.836 5.512 1.00 80.69 425 ARG A N 1
ATOM 3261 C CA . ARG A 1 425 ? -29.073 -11.027 4.287 1.00 80.69 425 ARG A CA 1
ATOM 3262 C C . ARG A 1 425 ? -27.748 -10.270 4.156 1.00 80.69 425 ARG A C 1
ATOM 3264 O O . ARG A 1 425 ? -27.252 -10.109 3.050 1.00 80.69 425 ARG A O 1
ATOM 3271 N N . PHE A 1 426 ? -27.123 -9.859 5.265 1.00 75.69 426 PHE A N 1
ATOM 3272 C CA . PHE A 1 426 ? -25.809 -9.199 5.264 1.00 75.69 426 PHE A CA 1
ATOM 3273 C C . PHE A 1 426 ? -24.641 -10.127 4.874 1.00 75.69 426 PHE A C 1
ATOM 3275 O O . PHE A 1 426 ? -23.535 -9.656 4.615 1.00 75.69 426 PHE A O 1
ATOM 3282 N N . MET A 1 427 ? -24.857 -11.441 4.828 1.00 77.62 427 MET A N 1
ATOM 3283 C CA . MET A 1 427 ? -23.840 -12.413 4.414 1.00 77.62 427 MET A CA 1
ATOM 3284 C C . MET A 1 427 ? -23.958 -12.806 2.936 1.00 77.62 427 MET A C 1
ATOM 3286 O O . MET A 1 427 ? -23.091 -13.517 2.429 1.00 77.62 427 MET A O 1
ATOM 3290 N N . GLU A 1 428 ? -24.997 -12.343 2.238 1.00 82.56 428 GLU A N 1
ATOM 3291 C CA . GLU A 1 428 ? -25.197 -12.609 0.814 1.00 82.56 428 GLU A CA 1
ATOM 3292 C C . GLU A 1 428 ? -24.185 -11.851 -0.052 1.00 82.56 428 GLU A C 1
ATOM 3294 O O . GLU A 1 428 ? -23.682 -10.786 0.320 1.00 82.56 428 GLU A O 1
ATOM 3299 N N . THR A 1 429 ? -23.877 -12.404 -1.224 1.00 85.56 429 THR A N 1
ATOM 3300 C CA . THR A 1 429 ? -23.005 -11.772 -2.216 1.00 85.56 429 THR A CA 1
ATOM 3301 C C . THR A 1 429 ? -23.816 -11.087 -3.308 1.00 85.56 429 THR A C 1
ATOM 3303 O O . THR A 1 429 ? -24.896 -11.532 -3.690 1.00 85.56 429 THR A O 1
ATOM 3306 N N . VAL A 1 430 ? -23.274 -9.994 -3.836 1.00 88.38 430 VAL A N 1
ATOM 3307 C CA . VAL A 1 430 ? -23.879 -9.199 -4.901 1.00 88.38 430 VAL A CA 1
ATOM 3308 C C . VAL A 1 430 ? -22.884 -8.944 -6.028 1.00 88.38 430 VAL A C 1
ATOM 3310 O O . VAL A 1 430 ? -21.677 -8.816 -5.815 1.00 88.38 430 VAL A O 1
ATOM 3313 N N . SER A 1 431 ? -23.428 -8.834 -7.238 1.00 89.00 431 SER A N 1
ATOM 3314 C CA . SER A 1 431 ? -22.724 -8.372 -8.434 1.00 89.00 431 SER A CA 1
ATOM 3315 C C . SER A 1 431 ? -23.474 -7.169 -9.008 1.00 89.00 431 SER A C 1
ATOM 3317 O O . SER A 1 431 ? -24.693 -7.233 -9.202 1.00 89.00 431 SER A O 1
ATOM 3319 N N . ILE A 1 432 ? -22.774 -6.057 -9.233 1.00 87.69 432 ILE A N 1
ATOM 3320 C CA . ILE A 1 432 ? -23.373 -4.776 -9.627 1.00 87.69 432 ILE A CA 1
ATOM 3321 C C . ILE A 1 432 ? -22.417 -3.966 -10.512 1.00 87.69 432 ILE A C 1
ATOM 3323 O O . ILE A 1 432 ? -21.199 -4.060 -10.361 1.00 87.69 432 ILE A O 1
ATOM 3327 N N . ASP A 1 433 ? -22.965 -3.165 -11.424 1.00 87.62 433 ASP A N 1
ATOM 3328 C CA . ASP A 1 433 ? -22.231 -2.131 -12.165 1.00 87.62 433 ASP A CA 1
ATOM 3329 C C . ASP A 1 433 ? -22.983 -0.811 -11.994 1.00 87.62 433 ASP A C 1
ATOM 3331 O O . ASP A 1 433 ? -23.977 -0.549 -12.667 1.00 87.62 433 ASP A O 1
ATOM 3335 N N . LEU A 1 434 ? -22.545 -0.023 -11.017 1.00 83.50 434 LEU A N 1
ATOM 3336 C CA . LEU A 1 434 ? -23.181 1.218 -10.604 1.00 83.50 434 LEU A CA 1
ATOM 3337 C C . LEU A 1 434 ? -22.568 2.400 -11.345 1.00 83.50 434 LEU A C 1
ATOM 3339 O O . LEU A 1 434 ? -21.347 2.545 -11.411 1.00 83.50 434 LEU A O 1
ATOM 3343 N N . ASN A 1 435 ? -23.425 3.292 -11.836 1.00 84.56 435 ASN A N 1
ATOM 3344 C CA . ASN A 1 435 ? -23.038 4.593 -12.384 1.00 84.56 435 ASN A CA 1
ATOM 3345 C C . ASN A 1 435 ? -24.108 5.657 -12.079 1.00 84.56 435 ASN A C 1
ATOM 3347 O O . ASN A 1 435 ? -24.487 6.453 -12.937 1.00 84.56 435 ASN A O 1
ATOM 3351 N N . GLU A 1 436 ? -24.647 5.612 -10.862 1.00 85.31 436 GLU A N 1
ATOM 3352 C CA . GLU A 1 436 ? -25.793 6.414 -10.429 1.00 85.31 436 GLU A CA 1
ATOM 3353 C C . GLU A 1 436 ? -25.405 7.421 -9.330 1.00 85.31 436 GLU A C 1
ATOM 3355 O O . GLU A 1 436 ? -24.225 7.587 -8.993 1.00 85.31 436 GLU A O 1
ATOM 3360 N N . SER A 1 437 ? -26.390 8.140 -8.783 1.00 91.19 437 SER A N 1
ATOM 3361 C CA . SER A 1 437 ? -26.185 8.973 -7.595 1.00 91.19 437 SER A CA 1
ATOM 3362 C C . SER A 1 437 ? -25.942 8.117 -6.348 1.00 91.19 437 SER A C 1
ATOM 3364 O O . SER A 1 437 ? -26.257 6.926 -6.326 1.00 91.19 437 SER A O 1
ATOM 3366 N N . ALA A 1 438 ? -25.347 8.704 -5.310 1.00 89.12 438 ALA A N 1
ATOM 3367 C CA . ALA A 1 438 ? -25.016 8.005 -4.076 1.00 89.12 438 ALA A CA 1
ATOM 3368 C C . ALA A 1 438 ? -26.254 7.354 -3.450 1.00 89.12 438 ALA A C 1
ATOM 3370 O O . ALA A 1 438 ? -26.202 6.175 -3.103 1.00 89.12 438 ALA A O 1
ATOM 3371 N N . GLN A 1 439 ? -27.376 8.076 -3.355 1.00 93.81 439 GLN A N 1
ATOM 3372 C CA . GLN A 1 439 ? -28.601 7.526 -2.771 1.00 93.81 439 GLN A CA 1
ATOM 3373 C C . GLN A 1 439 ? -29.130 6.345 -3.588 1.00 93.81 439 GLN A C 1
ATOM 3375 O O . GLN A 1 439 ? -29.396 5.282 -3.027 1.00 93.81 439 GLN A O 1
ATOM 3380 N N . ARG A 1 440 ? -29.194 6.487 -4.916 1.00 93.62 440 ARG A N 1
ATOM 3381 C CA . ARG A 1 440 ? -29.649 5.414 -5.810 1.00 93.62 440 ARG A CA 1
ATOM 3382 C C . ARG A 1 440 ? -28.764 4.174 -5.756 1.00 93.62 440 ARG A C 1
ATOM 3384 O O . ARG A 1 440 ? -29.278 3.066 -5.649 1.00 93.62 440 ARG A O 1
ATOM 3391 N N . ALA A 1 441 ? -27.450 4.363 -5.706 1.00 92.31 441 ALA A N 1
ATOM 3392 C CA . ALA A 1 441 ? -26.498 3.271 -5.560 1.00 92.31 441 ALA A CA 1
ATOM 3393 C C . ALA A 1 441 ? -26.717 2.472 -4.261 1.00 92.31 441 ALA A C 1
ATOM 3395 O O . ALA A 1 441 ? -26.688 1.241 -4.284 1.00 92.31 441 ALA A O 1
ATOM 3396 N N . PHE A 1 442 ? -26.976 3.146 -3.133 1.00 93.56 442 PHE A N 1
ATOM 3397 C CA . PHE A 1 442 ? -27.296 2.464 -1.874 1.00 93.56 442 PHE A CA 1
ATOM 3398 C C . PHE A 1 442 ? -28.658 1.757 -1.925 1.00 93.56 442 PHE A C 1
ATOM 3400 O O . PHE A 1 442 ? -28.782 0.647 -1.405 1.00 93.56 442 PHE A O 1
ATOM 3407 N N . GLU A 1 443 ? -29.669 2.365 -2.552 1.00 94.12 443 GLU A N 1
ATOM 3408 C CA . GLU A 1 443 ? -30.989 1.751 -2.754 1.00 94.12 443 GLU A CA 1
ATOM 3409 C C . GLU A 1 443 ? -30.903 0.481 -3.608 1.00 94.12 443 GLU A C 1
ATOM 3411 O O . GLU A 1 443 ? -31.455 -0.549 -3.224 1.00 94.12 443 GLU A O 1
ATOM 3416 N N . GLU A 1 444 ? -30.185 0.518 -4.734 1.00 92.62 444 GLU A N 1
ATOM 3417 C CA . GLU A 1 444 ? -30.030 -0.647 -5.608 1.00 92.62 444 GLU A CA 1
ATOM 3418 C C . GLU A 1 444 ? -29.275 -1.772 -4.893 1.00 92.62 444 GLU A C 1
ATOM 3420 O O . GLU A 1 444 ? -29.698 -2.931 -4.912 1.00 92.62 444 GLU A O 1
ATOM 3425 N N . LEU A 1 445 ? -28.173 -1.427 -4.225 1.00 91.00 445 LEU A N 1
ATOM 3426 C CA . LEU A 1 445 ? -27.318 -2.388 -3.541 1.00 91.00 445 LEU A CA 1
ATOM 3427 C C . LEU A 1 445 ? -28.066 -3.076 -2.392 1.00 91.00 445 LEU A C 1
ATOM 3429 O O . LEU A 1 445 ? -28.103 -4.304 -2.342 1.00 91.00 445 LEU A O 1
ATOM 3433 N N . THR A 1 446 ? -28.729 -2.310 -1.518 1.00 91.19 446 THR A N 1
ATOM 3434 C CA . THR A 1 446 ? -29.545 -2.877 -0.428 1.00 91.19 446 THR A CA 1
ATOM 3435 C C . THR A 1 446 ? -30.761 -3.644 -0.948 1.00 91.19 446 THR A C 1
ATOM 3437 O O . THR A 1 446 ? -31.067 -4.723 -0.437 1.00 91.19 446 THR A O 1
ATOM 3440 N N . GLY A 1 447 ? -31.398 -3.156 -2.016 1.00 91.75 447 GLY A N 1
ATOM 3441 C CA . GLY A 1 447 ? -32.550 -3.795 -2.645 1.00 91.75 447 GLY A CA 1
ATOM 3442 C C . GLY A 1 447 ? -32.267 -5.201 -3.182 1.00 91.75 447 GLY A C 1
ATOM 3443 O O . GLY A 1 447 ? -33.149 -6.056 -3.104 1.00 91.75 447 GLY A O 1
ATOM 3444 N N . LYS A 1 448 ? -31.041 -5.489 -3.651 1.00 91.19 448 LYS A N 1
ATOM 3445 C CA . LYS A 1 448 ? -30.661 -6.829 -4.153 1.00 91.19 448 LYS A CA 1
ATOM 3446 C C . LYS A 1 448 ? -30.774 -7.939 -3.110 1.00 91.19 448 LYS A C 1
ATOM 3448 O O . LYS A 1 448 ? -31.066 -9.069 -3.480 1.00 91.19 448 LYS A O 1
ATOM 3453 N N . VAL A 1 449 ? -30.566 -7.607 -1.839 1.00 89.69 449 VAL A N 1
ATOM 3454 C CA . VAL A 1 449 ? -30.648 -8.549 -0.711 1.00 89.69 449 VAL A CA 1
ATOM 3455 C C . VAL A 1 449 ? -31.883 -8.286 0.159 1.00 89.69 449 VAL A C 1
ATOM 3457 O O . VAL A 1 449 ? -32.010 -8.812 1.259 1.00 89.69 449 VAL A O 1
ATOM 3460 N N . GLY A 1 450 ? -32.801 -7.426 -0.300 1.00 88.25 450 GLY A N 1
ATOM 3461 C CA . GLY A 1 450 ? -34.020 -7.064 0.424 1.00 88.25 450 GLY A CA 1
ATOM 3462 C C . GLY A 1 450 ? -33.797 -6.233 1.690 1.00 88.25 450 GLY A C 1
ATOM 3463 O O . GLY A 1 450 ? -34.676 -6.218 2.548 1.00 88.25 450 GLY A O 1
ATOM 3464 N N . LEU A 1 451 ? -32.647 -5.574 1.849 1.00 89.19 451 LEU A N 1
ATOM 3465 C CA . LEU A 1 451 ? -32.411 -4.605 2.922 1.00 89.19 451 LEU A CA 1
ATOM 3466 C C . LEU A 1 451 ? -33.048 -3.253 2.571 1.00 89.19 451 LEU A C 1
ATOM 3468 O O . LEU A 1 451 ? -33.282 -2.938 1.405 1.00 89.19 451 LEU A O 1
ATOM 3472 N N . HIS A 1 452 ? -33.298 -2.434 3.590 1.00 89.94 452 HIS A N 1
ATOM 3473 C CA . HIS A 1 452 ? -33.794 -1.070 3.410 1.00 89.94 452 HIS A CA 1
ATOM 3474 C C . HIS A 1 452 ? -32.724 -0.048 3.784 1.00 89.94 452 HIS A C 1
ATOM 3476 O O . HIS A 1 452 ? -31.999 -0.228 4.762 1.00 89.94 452 HIS A O 1
ATOM 3482 N N . VAL A 1 453 ? -32.656 1.056 3.042 1.00 92.31 453 VAL A N 1
ATOM 3483 C CA . VAL A 1 453 ? -31.775 2.186 3.347 1.00 92.31 453 VAL A CA 1
ATOM 3484 C C . VAL A 1 453 ? -32.587 3.414 3.740 1.00 92.31 453 VAL A C 1
ATOM 3486 O O . VAL A 1 453 ? -33.632 3.718 3.170 1.00 92.31 453 VAL A O 1
ATOM 3489 N N . THR A 1 454 ? -32.086 4.131 4.737 1.00 93.19 454 THR A N 1
ATOM 3490 C CA . THR A 1 454 ? -32.529 5.473 5.106 1.00 93.19 454 THR A CA 1
ATOM 3491 C C . THR A 1 454 ? -31.330 6.410 5.082 1.00 93.19 454 THR A C 1
ATOM 3493 O O . THR A 1 454 ? -30.212 5.994 5.385 1.00 93.19 454 THR A O 1
ATOM 3496 N N . PHE A 1 455 ? -31.549 7.674 4.732 1.00 94.56 455 PHE A N 1
ATOM 3497 C CA . PHE A 1 455 ? -30.476 8.658 4.600 1.00 94.56 455 PHE A CA 1
ATOM 3498 C C . PHE A 1 455 ? -30.583 9.733 5.679 1.00 94.56 455 PHE A C 1
ATOM 3500 O O . PHE A 1 455 ? -31.671 10.232 5.976 1.00 94.56 455 PHE A O 1
ATOM 3507 N N . ASP A 1 456 ? -29.448 10.105 6.269 1.00 94.12 456 ASP A N 1
ATOM 3508 C CA . ASP A 1 456 ? -29.375 11.291 7.116 1.00 94.12 456 ASP A CA 1
ATOM 3509 C C . ASP A 1 456 ? -29.644 12.548 6.275 1.00 94.12 456 ASP A C 1
ATOM 3511 O O . ASP A 1 456 ? -29.164 12.686 5.152 1.00 94.12 456 ASP A O 1
ATOM 3515 N N . LYS A 1 457 ? -30.387 13.501 6.844 1.00 92.62 457 LYS A N 1
ATOM 3516 C CA . LYS A 1 457 ? -30.787 14.755 6.182 1.00 92.62 457 LYS A CA 1
ATOM 3517 C C . LYS A 1 457 ? -29.621 15.611 5.666 1.00 92.62 457 LYS A C 1
ATOM 3519 O O . LYS A 1 457 ? -29.845 16.505 4.860 1.00 92.62 457 LYS A O 1
ATOM 3524 N N . ARG A 1 458 ? -28.404 15.403 6.181 1.00 93.94 458 ARG A N 1
ATOM 3525 C CA . ARG A 1 458 ? -27.184 16.115 5.773 1.00 93.94 458 ARG A CA 1
ATOM 3526 C C . ARG A 1 458 ? -26.515 15.478 4.555 1.00 93.94 458 ARG A C 1
ATOM 3528 O O . ARG A 1 458 ? -25.531 16.028 4.073 1.00 93.94 458 ARG A O 1
ATOM 3535 N N . LEU A 1 459 ? -26.984 14.315 4.098 1.00 92.50 459 LEU A N 1
ATOM 3536 C CA . LEU A 1 459 ? -26.437 13.655 2.922 1.00 92.50 459 LEU A CA 1
ATOM 3537 C C . LEU A 1 459 ? -26.907 14.347 1.644 1.00 92.50 459 LEU A C 1
ATOM 3539 O O . LEU A 1 459 ? -28.078 14.274 1.278 1.00 92.50 459 LEU A O 1
ATOM 3543 N N . GLU A 1 460 ? -25.968 14.979 0.949 1.00 88.75 460 GLU A N 1
ATOM 3544 C CA . GLU A 1 460 ? -26.182 15.500 -0.399 1.00 88.75 460 GLU A CA 1
ATOM 3545 C C . GLU A 1 460 ? -26.104 14.362 -1.422 1.00 88.75 460 GLU A C 1
ATOM 3547 O O . GLU A 1 460 ? -25.184 13.541 -1.379 1.00 88.75 460 GLU A O 1
ATOM 3552 N N . ASP A 1 461 ? -27.060 14.313 -2.354 1.00 88.75 461 ASP A N 1
ATOM 3553 C CA . ASP A 1 461 ? -27.074 13.291 -3.401 1.00 88.75 461 ASP A CA 1
ATOM 3554 C C . ASP A 1 461 ? -26.127 13.674 -4.548 1.00 88.75 461 ASP A C 1
ATOM 3556 O O . ASP A 1 461 ? -26.497 14.347 -5.511 1.00 88.75 461 ASP A O 1
ATOM 3560 N N . ALA A 1 462 ? -24.863 13.283 -4.399 1.00 85.75 462 ALA A N 1
ATOM 3561 C CA . ALA A 1 462 ? -23.818 13.461 -5.402 1.00 85.75 462 ALA A CA 1
ATOM 3562 C C . ALA A 1 462 ? -23.645 12.189 -6.257 1.00 85.75 462 ALA A C 1
ATOM 3564 O O . ALA A 1 462 ? -23.985 11.097 -5.801 1.00 85.75 462 ALA A O 1
ATOM 3565 N N . PRO A 1 463 ? -23.077 12.277 -7.477 1.00 85.69 463 PRO A N 1
ATOM 3566 C CA . PRO A 1 463 ? -22.726 11.095 -8.263 1.00 85.69 463 PRO A CA 1
ATOM 3567 C C . PRO A 1 463 ? -21.814 10.151 -7.471 1.00 85.69 463 PRO A C 1
ATOM 3569 O O . PRO A 1 463 ? -20.781 10.585 -6.956 1.00 85.69 463 PRO A O 1
ATOM 3572 N N . ALA A 1 464 ? -22.159 8.862 -7.407 1.00 80.00 464 ALA A N 1
ATOM 3573 C CA . ALA A 1 464 ? -21.330 7.867 -6.731 1.00 80.00 464 ALA A CA 1
ATOM 3574 C C . ALA A 1 464 ? -20.031 7.596 -7.501 1.00 80.00 464 ALA A C 1
ATOM 3576 O O . ALA A 1 464 ? -19.039 7.191 -6.908 1.00 80.00 464 ALA A O 1
ATOM 3577 N N . GLY A 1 465 ? -20.017 7.850 -8.814 1.00 78.56 465 GLY A N 1
ATOM 3578 C CA . GLY A 1 465 ? -18.953 7.421 -9.719 1.00 78.56 465 GLY A CA 1
ATOM 3579 C C . GLY A 1 465 ? -19.100 5.947 -10.102 1.00 78.56 465 GLY A C 1
ATOM 3580 O O . GLY A 1 465 ? -19.857 5.205 -9.479 1.00 78.56 465 GLY A O 1
ATOM 3581 N N . ARG A 1 466 ? -18.376 5.515 -11.139 1.00 82.81 466 ARG A N 1
ATOM 3582 C CA . ARG A 1 466 ? -18.475 4.136 -11.628 1.00 82.81 466 ARG A CA 1
ATOM 3583 C C . ARG A 1 466 ? -17.898 3.145 -10.616 1.00 82.81 466 ARG A C 1
ATOM 3585 O O . ARG A 1 466 ? -16.729 3.284 -10.250 1.00 82.81 466 ARG A O 1
ATOM 3592 N N . LEU A 1 467 ? -18.696 2.158 -10.219 1.00 83.88 467 LEU A N 1
ATOM 3593 C CA . LEU A 1 467 ? -18.337 1.094 -9.282 1.00 83.88 467 LEU A CA 1
ATOM 3594 C C . LEU A 1 467 ? -18.835 -0.251 -9.815 1.00 83.88 467 LEU A C 1
ATOM 3596 O O . LEU A 1 467 ? -20.036 -0.501 -9.849 1.00 83.88 467 LEU A O 1
ATOM 3600 N N . THR A 1 468 ? -17.911 -1.130 -10.189 1.00 87.62 468 THR A N 1
ATOM 3601 C CA . THR A 1 468 ? -18.240 -2.480 -10.654 1.00 87.62 468 THR A CA 1
ATOM 3602 C C . THR A 1 468 ? -17.742 -3.497 -9.633 1.00 87.62 468 THR A C 1
ATOM 3604 O O . THR A 1 468 ? -16.543 -3.573 -9.370 1.00 87.62 468 THR A O 1
ATOM 3607 N N . LEU A 1 469 ? -18.654 -4.285 -9.067 1.00 87.56 469 LEU A N 1
ATOM 3608 C CA . LEU A 1 469 ? -18.359 -5.333 -8.089 1.00 87.56 469 LEU A CA 1
ATOM 3609 C C . LEU A 1 469 ? -18.888 -6.671 -8.596 1.00 87.56 469 LEU A C 1
ATOM 3611 O O . LEU A 1 469 ? -19.995 -6.741 -9.130 1.00 87.56 469 LEU A O 1
ATOM 3615 N N . LYS A 1 470 ? -18.108 -7.735 -8.415 1.00 89.31 470 LYS A N 1
ATOM 3616 C CA . LYS A 1 470 ? -18.488 -9.107 -8.756 1.00 89.31 470 LYS A CA 1
ATOM 3617 C C . LYS A 1 470 ? -18.297 -10.015 -7.552 1.00 89.31 470 LYS A C 1
ATOM 3619 O O . LYS A 1 470 ? -17.199 -10.069 -6.999 1.00 89.31 470 LYS A O 1
ATOM 3624 N N . ASP A 1 471 ? -19.362 -10.717 -7.183 1.00 86.88 471 ASP A N 1
ATOM 3625 C CA . ASP A 1 471 ? -19.412 -11.713 -6.108 1.00 86.88 471 ASP A CA 1
ATOM 3626 C C . ASP A 1 471 ? -18.870 -11.203 -4.760 1.00 86.88 471 ASP A C 1
ATOM 3628 O O . ASP A 1 471 ? -18.176 -11.915 -4.035 1.00 86.88 471 ASP A O 1
ATOM 3632 N N . VAL A 1 472 ? -19.200 -9.955 -4.416 1.00 81.50 472 VAL A N 1
ATOM 3633 C CA . VAL A 1 472 ? -18.754 -9.284 -3.185 1.00 81.50 472 VAL A CA 1
ATOM 3634 C C . VAL A 1 472 ? -19.840 -9.392 -2.122 1.00 81.50 472 VAL A C 1
ATOM 3636 O O . VAL A 1 472 ? -21.012 -9.186 -2.431 1.00 81.50 472 VAL A O 1
ATOM 3639 N N . ARG A 1 473 ? -19.493 -9.690 -0.861 1.00 82.56 473 ARG A N 1
ATOM 3640 C CA . ARG A 1 473 ? -20.487 -9.700 0.231 1.00 82.56 473 ARG A CA 1
ATOM 3641 C C . ARG A 1 473 ? -21.133 -8.326 0.364 1.00 82.56 473 ARG A C 1
ATOM 3643 O O . ARG A 1 473 ? -20.439 -7.318 0.303 1.00 82.56 473 ARG A O 1
ATOM 3650 N N . ILE A 1 474 ? -22.434 -8.270 0.618 1.00 85.81 474 ILE A N 1
ATOM 3651 C CA . ILE A 1 474 ? -23.173 -7.005 0.689 1.00 85.81 474 ILE A CA 1
ATOM 3652 C C . ILE A 1 474 ? -22.580 -6.022 1.707 1.00 85.81 474 ILE A C 1
ATOM 3654 O O . ILE A 1 474 ? -22.514 -4.832 1.424 1.00 85.81 474 ILE A O 1
ATOM 3658 N N . VAL A 1 475 ? -22.084 -6.501 2.853 1.00 79.50 475 VAL A N 1
ATOM 3659 C CA . VAL A 1 475 ? -21.404 -5.646 3.843 1.00 79.50 475 VAL A CA 1
ATOM 3660 C C . VAL A 1 475 ? -20.139 -5.038 3.235 1.00 79.50 475 VAL A C 1
ATOM 3662 O O . VAL A 1 475 ? -19.962 -3.833 3.314 1.00 79.50 475 VAL A O 1
ATOM 3665 N N . ASP A 1 476 ? -19.299 -5.836 2.565 1.00 79.38 476 ASP A N 1
ATOM 3666 C CA . ASP A 1 476 ? -18.104 -5.326 1.871 1.00 79.38 476 ASP A CA 1
ATOM 3667 C C . ASP A 1 476 ? -18.497 -4.322 0.768 1.00 79.38 476 ASP A C 1
ATOM 3669 O O . ASP A 1 476 ? -17.896 -3.259 0.635 1.00 79.38 476 ASP A O 1
ATOM 3673 N N . ALA A 1 477 ? -19.558 -4.616 0.014 1.00 85.44 477 ALA A N 1
ATOM 3674 C CA . ALA A 1 477 ? -20.052 -3.758 -1.057 1.00 85.44 477 ALA A CA 1
ATOM 3675 C C . ALA A 1 477 ? -20.579 -2.404 -0.534 1.00 85.44 477 ALA A C 1
ATOM 3677 O O . ALA A 1 477 ? -20.312 -1.366 -1.145 1.00 85.44 477 ALA A O 1
ATOM 3678 N N . LEU A 1 478 ? -21.275 -2.397 0.610 1.00 87.00 478 LEU A N 1
ATOM 3679 C CA . LEU A 1 478 ? -21.679 -1.177 1.317 1.00 87.00 478 LEU A CA 1
ATOM 3680 C C . LEU A 1 478 ? -20.458 -0.369 1.761 1.00 87.00 478 LEU A C 1
ATOM 3682 O O . LEU A 1 478 ? -20.432 0.845 1.566 1.00 87.00 478 LEU A O 1
ATOM 3686 N N . ASP A 1 479 ? -19.430 -1.029 2.293 1.00 80.81 479 ASP A N 1
ATOM 3687 C CA . ASP A 1 479 ? -18.197 -0.375 2.743 1.00 80.81 479 ASP A CA 1
ATOM 3688 C C . ASP A 1 479 ? -17.459 0.286 1.575 1.00 80.81 479 ASP A C 1
ATOM 3690 O O . ASP A 1 479 ? -16.978 1.418 1.683 1.00 80.81 479 ASP A O 1
ATOM 3694 N N . PHE A 1 480 ? -17.409 -0.398 0.433 1.00 82.75 480 PHE A N 1
ATOM 3695 C CA . PHE A 1 480 ? -16.798 0.099 -0.797 1.00 82.75 480 PHE A CA 1
ATOM 3696 C C . PHE A 1 480 ? -17.548 1.302 -1.358 1.00 82.75 480 PHE A C 1
ATOM 3698 O O . PHE A 1 480 ? -16.931 2.325 -1.674 1.00 82.75 480 PHE A O 1
ATOM 3705 N N . LEU A 1 481 ? -18.878 1.224 -1.415 1.00 86.94 481 LEU A N 1
ATOM 3706 C CA . LEU A 1 481 ? -19.704 2.347 -1.839 1.00 86.94 481 LEU A CA 1
ATOM 3707 C C . LEU A 1 481 ? -19.574 3.530 -0.868 1.00 86.94 481 LEU A C 1
ATOM 3709 O O . LEU A 1 481 ? -19.468 4.682 -1.300 1.00 86.94 481 LEU A O 1
ATOM 3713 N N . SER A 1 482 ? -19.500 3.265 0.437 1.00 86.19 482 SER A N 1
ATOM 3714 C CA . SER A 1 482 ? -19.261 4.285 1.458 1.00 86.19 482 SER A CA 1
ATOM 3715 C C . SER A 1 482 ? -17.904 4.964 1.318 1.00 86.19 482 SER A C 1
ATOM 3717 O O . SER A 1 482 ? -17.817 6.194 1.394 1.00 86.19 482 SER A O 1
ATOM 3719 N N . LEU A 1 483 ? -16.853 4.199 1.019 1.00 79.44 483 LEU A N 1
ATOM 3720 C CA . LEU A 1 483 ? -15.525 4.740 0.748 1.00 79.44 483 LEU A CA 1
ATOM 3721 C C . LEU A 1 483 ? -15.542 5.691 -0.457 1.00 79.44 483 LEU A C 1
ATOM 3723 O O . LEU A 1 483 ? -14.965 6.781 -0.393 1.00 79.44 483 LEU A O 1
ATOM 3727 N N . GLN A 1 484 ? -16.235 5.302 -1.527 1.00 82.19 484 GLN A N 1
ATOM 3728 C CA . GLN A 1 484 ? -16.316 6.074 -2.765 1.00 82.19 484 GLN A CA 1
ATOM 3729 C C . GLN A 1 484 ? -17.145 7.359 -2.599 1.00 82.19 484 GLN A C 1
ATOM 3731 O O . GLN A 1 484 ? -16.767 8.422 -3.097 1.00 82.19 484 GLN A O 1
ATOM 3736 N N . THR A 1 485 ? -18.232 7.287 -1.827 1.00 86.75 485 THR A N 1
ATOM 3737 C CA . THR A 1 485 ? -19.183 8.393 -1.609 1.00 86.75 485 THR A CA 1
ATOM 3738 C C . THR A 1 485 ? -18.851 9.280 -0.404 1.00 86.75 485 THR A C 1
ATOM 3740 O O . THR A 1 485 ? -19.521 10.287 -0.191 1.00 86.75 485 THR A O 1
ATOM 3743 N N . ARG A 1 486 ? -17.803 8.959 0.375 1.00 84.62 486 ARG A N 1
ATOM 3744 C CA . ARG A 1 486 ? -17.484 9.602 1.670 1.00 84.62 486 ARG A CA 1
ATOM 3745 C C . ARG A 1 486 ? -18.663 9.576 2.637 1.00 84.62 486 ARG A C 1
ATOM 3747 O O . ARG A 1 486 ? -18.992 10.574 3.283 1.00 84.62 486 ARG A O 1
ATOM 3754 N N . THR A 1 487 ? -19.285 8.416 2.730 1.00 87.31 487 THR A N 1
ATOM 3755 C CA . THR A 1 487 ? -20.350 8.144 3.686 1.00 87.31 487 THR A CA 1
ATOM 3756 C C . THR A 1 487 ? -19.901 7.078 4.671 1.00 87.31 487 THR A C 1
ATOM 3758 O O . THR A 1 487 ? -18.871 6.430 4.493 1.00 87.31 487 THR A O 1
ATOM 3761 N N . PHE A 1 488 ? -20.675 6.912 5.729 1.00 84.38 488 PHE A N 1
ATOM 3762 C CA . PHE A 1 488 ? -20.655 5.712 6.546 1.00 84.38 488 PHE A CA 1
ATOM 3763 C C . PHE A 1 488 ? -22.079 5.206 6.685 1.00 84.38 488 PHE A C 1
ATOM 3765 O O . PHE A 1 488 ? -23.041 5.956 6.474 1.00 84.38 488 PHE A O 1
ATOM 3772 N N . TRP A 1 489 ? -22.206 3.940 7.050 1.00 84.25 489 TRP A N 1
ATOM 3773 C CA . TRP A 1 489 ? -23.493 3.309 7.247 1.00 84.25 489 TRP A CA 1
ATOM 3774 C C . TRP A 1 489 ? -23.526 2.582 8.590 1.00 84.25 489 TRP A C 1
ATOM 3776 O O . TRP A 1 489 ? -22.530 2.005 9.015 1.00 84.25 489 TRP A O 1
ATOM 3786 N N . ASN A 1 490 ? -24.679 2.628 9.254 1.00 79.00 490 ASN A N 1
ATOM 3787 C CA . ASN A 1 490 ? -24.943 1.932 10.511 1.00 79.00 490 ASN A CA 1
ATOM 3788 C C . ASN A 1 490 ? -26.255 1.159 10.405 1.00 79.00 490 ASN A C 1
ATOM 3790 O O . ASN A 1 490 ? -27.203 1.607 9.762 1.00 79.00 490 ASN A O 1
ATOM 3794 N N . VAL A 1 491 ? -26.350 0.026 11.090 1.00 79.06 491 VAL A N 1
ATOM 3795 C CA . VAL A 1 491 ? -27.620 -0.694 11.230 1.00 79.06 491 VAL A CA 1
ATOM 3796 C C . VAL A 1 491 ? -28.488 0.047 12.248 1.00 79.06 491 VAL A C 1
ATOM 3798 O O . VAL A 1 491 ? -28.063 0.265 13.382 1.00 79.06 491 VAL A O 1
ATOM 3801 N N . LYS A 1 492 ? -29.691 0.469 11.847 1.00 72.38 492 LYS A N 1
ATOM 3802 C CA . LYS A 1 492 ? -30.589 1.267 12.700 1.00 72.38 492 LYS A CA 1
ATOM 3803 C C . LYS A 1 492 ? -31.393 0.390 13.670 1.00 72.38 492 LYS A C 1
ATOM 3805 O O . LYS A 1 492 ? -31.707 0.832 14.770 1.00 72.38 492 LYS A O 1
ATOM 3810 N N . GLU A 1 493 ? -31.709 -0.842 13.263 1.00 63.00 493 GLU A N 1
ATOM 3811 C CA . GLU A 1 493 ? -32.571 -1.804 13.970 1.00 63.00 493 GLU A CA 1
ATOM 3812 C C . GLU A 1 493 ? -32.234 -3.254 13.558 1.00 63.00 493 GLU A C 1
ATOM 3814 O O . GLU A 1 493 ? -31.652 -3.477 12.497 1.00 63.00 493 GLU A O 1
ATOM 3819 N N . SER A 1 494 ? -32.684 -4.261 14.320 1.00 59.97 494 SER A N 1
ATOM 3820 C CA . SER A 1 494 ? -32.582 -5.689 13.947 1.00 59.97 494 SER A CA 1
ATOM 3821 C C . SER A 1 494 ? -33.430 -6.093 12.721 1.00 59.97 494 SER A C 1
ATOM 3823 O O . SER A 1 494 ? -33.438 -7.258 12.338 1.00 59.97 494 SER A O 1
ATOM 3825 N N . SER A 1 495 ? -34.138 -5.147 12.092 1.00 62.00 495 SER A N 1
ATOM 3826 C CA . SER A 1 495 ? -35.095 -5.347 10.993 1.00 62.00 495 SER A CA 1
ATOM 3827 C C . SER A 1 495 ? -34.480 -5.319 9.580 1.00 62.00 495 SER A C 1
ATOM 3829 O O . SER A 1 495 ? -35.199 -5.453 8.588 1.00 62.00 495 SER A O 1
ATOM 3831 N N . GLY A 1 496 ? -33.158 -5.155 9.456 1.00 74.31 496 GLY A N 1
ATOM 3832 C CA . GLY A 1 496 ? -32.479 -5.057 8.155 1.00 74.31 496 GLY A CA 1
ATOM 3833 C C . GLY A 1 496 ? -32.580 -3.673 7.502 1.00 74.31 496 GLY A C 1
ATOM 3834 O O . GLY A 1 496 ? -32.516 -3.558 6.278 1.00 74.31 496 GLY A O 1
ATOM 3835 N N . THR A 1 497 ? -32.741 -2.622 8.314 1.00 85.88 497 THR A N 1
ATOM 3836 C CA . THR A 1 497 ? -32.665 -1.226 7.861 1.00 85.88 497 THR A CA 1
ATOM 3837 C C . THR A 1 497 ? -31.311 -0.617 8.216 1.00 85.88 497 THR A C 1
ATOM 3839 O O . THR A 1 497 ? -30.905 -0.631 9.384 1.00 85.88 497 THR A O 1
ATOM 3842 N N . ILE A 1 498 ? -30.638 -0.026 7.229 1.00 86.69 498 ILE A N 1
ATOM 3843 C CA . ILE A 1 498 ? -29.414 0.754 7.422 1.00 86.69 498 ILE A CA 1
ATOM 3844 C C . ILE A 1 498 ? -29.692 2.260 7.356 1.00 86.69 498 ILE A C 1
ATOM 3846 O O . ILE A 1 498 ? -30.607 2.728 6.675 1.00 86.69 498 ILE A O 1
ATOM 3850 N N . LEU A 1 499 ? -28.883 3.028 8.074 1.00 87.88 499 LEU A N 1
ATOM 3851 C CA . LEU A 1 499 ? -28.787 4.478 7.988 1.00 87.88 499 LEU A CA 1
ATOM 3852 C C . LEU A 1 499 ? -27.469 4.831 7.306 1.00 87.88 499 LEU A C 1
ATOM 3854 O O . LEU A 1 499 ? -26.422 4.424 7.798 1.00 87.88 499 LEU A O 1
ATOM 3858 N N . VAL A 1 500 ? -27.517 5.615 6.232 1.00 90.62 500 VAL A N 1
ATOM 3859 C CA . VAL A 1 500 ? -26.338 6.144 5.533 1.00 90.62 500 VAL A CA 1
ATOM 3860 C C . VAL A 1 500 ? -26.223 7.643 5.796 1.00 90.62 500 VAL A C 1
ATOM 3862 O O . VAL A 1 500 ? -27.203 8.382 5.673 1.00 90.62 500 VAL A O 1
ATOM 3865 N N . ALA A 1 501 ? -25.027 8.106 6.153 1.00 90.00 501 ALA A N 1
ATOM 3866 C CA . ALA A 1 501 ? -24.776 9.502 6.501 1.00 90.00 501 ALA A CA 1
ATOM 3867 C C . ALA A 1 501 ? -23.398 9.992 6.013 1.00 90.00 501 ALA A C 1
ATOM 3869 O O . ALA A 1 501 ? -22.509 9.173 5.769 1.00 90.00 501 ALA A O 1
ATOM 3870 N N . PRO A 1 502 ? -23.175 11.317 5.881 1.00 89.75 502 PRO A N 1
ATOM 3871 C CA . PRO A 1 502 ? -21.871 11.861 5.503 1.00 89.75 502 PRO A CA 1
ATOM 3872 C C . PRO A 1 502 ? -20.780 11.508 6.514 1.00 89.75 502 PRO A C 1
ATOM 3874 O O . PRO A 1 502 ? -20.949 11.724 7.716 1.00 89.75 502 PRO A O 1
ATOM 3877 N N . ASP A 1 503 ? -19.624 11.057 6.032 1.00 83.56 503 ASP A N 1
ATOM 3878 C CA . ASP A 1 503 ? -18.468 10.733 6.867 1.00 83.56 503 ASP A CA 1
ATOM 3879 C C . ASP A 1 503 ? -17.740 12.006 7.319 1.00 83.56 503 ASP A C 1
ATOM 3881 O O . ASP A 1 503 ? -16.731 12.439 6.756 1.00 83.56 503 ASP A O 1
ATOM 3885 N N . THR A 1 504 ? -18.292 12.641 8.352 1.00 83.81 504 THR A N 1
ATOM 3886 C CA . THR A 1 504 ? -17.652 13.754 9.052 1.00 83.81 504 THR A CA 1
ATOM 3887 C C . THR A 1 504 ? -17.584 13.468 10.542 1.00 83.81 504 THR A C 1
ATOM 3889 O O . THR A 1 504 ? -18.457 12.810 11.109 1.00 83.81 504 THR A O 1
ATOM 3892 N N . GLN A 1 505 ? -16.573 14.025 11.210 1.00 76.12 505 GLN A N 1
ATOM 3893 C CA . GLN A 1 505 ? -16.385 13.820 12.646 1.00 76.12 505 GLN A CA 1
ATOM 3894 C C . GLN A 1 505 ? -17.612 14.258 13.466 1.00 76.12 505 GLN A C 1
ATOM 3896 O O . GLN A 1 505 ? -17.935 13.614 14.459 1.00 76.12 505 GLN A O 1
ATOM 3901 N N . ALA A 1 506 ? -18.299 15.330 13.059 1.00 81.25 506 ALA A N 1
ATOM 3902 C CA . ALA A 1 506 ? -19.498 15.815 13.742 1.00 81.25 506 ALA A CA 1
ATOM 3903 C C . ALA A 1 506 ? -20.683 14.846 13.584 1.00 81.25 506 ALA A C 1
ATOM 3905 O O . ALA A 1 506 ? -21.347 14.528 14.564 1.00 81.25 506 ALA A O 1
ATOM 3906 N N . VAL A 1 507 ? -20.910 14.340 12.367 1.00 83.81 507 VAL A N 1
ATOM 3907 C CA . VAL A 1 507 ? -21.995 13.390 12.074 1.00 83.81 507 VAL A CA 1
ATOM 3908 C C . VAL A 1 507 ? -21.739 12.049 12.766 1.00 83.81 507 VAL A C 1
ATOM 3910 O O . VAL A 1 507 ? -22.639 11.519 13.414 1.00 83.81 507 VAL A O 1
ATOM 3913 N N . ARG A 1 508 ? -20.503 11.532 12.706 1.00 78.88 508 ARG A N 1
ATOM 3914 C CA . ARG A 1 508 ? -20.111 10.302 13.413 1.00 78.88 508 ARG A CA 1
ATOM 3915 C C . ARG A 1 508 ? -20.321 10.419 14.924 1.00 78.88 508 ARG A C 1
ATOM 3917 O O . ARG A 1 508 ? -20.873 9.516 15.531 1.00 78.88 508 ARG A O 1
ATOM 3924 N N . GLN A 1 509 ? -19.969 11.552 15.537 1.00 74.81 509 GLN A N 1
ATOM 3925 C CA . GLN A 1 509 ? -20.192 11.775 16.974 1.00 74.81 509 GLN A CA 1
ATOM 3926 C C . GLN A 1 509 ? -21.666 11.718 17.400 1.00 74.81 509 GLN A C 1
ATOM 3928 O O . GLN A 1 509 ? -21.937 11.384 18.551 1.00 74.81 509 GLN A O 1
ATOM 3933 N N . GLU A 1 510 ? -22.589 12.080 16.510 1.00 81.12 510 GLU A N 1
ATOM 3934 C CA . GLU A 1 510 ? -24.027 12.114 16.789 1.00 81.12 510 GLU A CA 1
ATOM 3935 C C . GLU A 1 510 ? -24.712 10.775 16.494 1.00 81.12 510 GLU A C 1
ATOM 3937 O O . GLU A 1 510 ? -25.583 10.355 17.252 1.00 81.12 510 GLU A O 1
ATOM 3942 N N . LEU A 1 511 ? -24.335 10.118 15.394 1.00 79.88 511 LEU A N 1
ATOM 3943 C CA . LEU A 1 511 ? -25.032 8.933 14.886 1.00 79.88 511 LEU A CA 1
ATOM 3944 C C . LEU A 1 511 ? -24.359 7.605 15.249 1.00 79.88 511 LEU A C 1
ATOM 3946 O O . LEU A 1 511 ? -25.003 6.561 15.141 1.00 79.88 511 LEU A O 1
ATOM 3950 N N . GLU A 1 512 ? -23.084 7.604 15.644 1.00 72.69 512 GLU A N 1
ATOM 3951 C CA . GLU A 1 512 ? -22.432 6.386 16.123 1.00 72.69 512 GLU A CA 1
ATOM 3952 C C . GLU A 1 512 ? -22.739 6.181 17.610 1.00 72.69 512 GLU A C 1
ATOM 3954 O O . GLU A 1 512 ? -22.378 7.023 18.443 1.00 72.69 512 GLU A O 1
ATOM 3959 N N . PRO A 1 513 ? -23.376 5.060 17.986 1.00 69.94 513 PRO A N 1
ATOM 3960 C CA . PRO A 1 513 ? -23.630 4.769 19.384 1.00 69.94 513 PRO A CA 1
ATOM 3961 C C . PRO A 1 513 ? -22.297 4.589 20.117 1.00 69.94 513 PRO A C 1
ATOM 3963 O O . PRO A 1 513 ? -21.487 3.725 19.783 1.00 69.94 513 PRO A O 1
ATOM 3966 N N . ARG A 1 514 ? -22.073 5.410 21.146 1.00 73.06 514 ARG A N 1
ATOM 3967 C CA . ARG A 1 514 ? -20.933 5.261 22.054 1.00 73.06 514 ARG A CA 1
ATOM 3968 C C . ARG A 1 514 ? -21.386 4.594 23.330 1.00 73.06 514 ARG A C 1
ATOM 3970 O O . ARG A 1 514 ? -22.128 5.186 24.115 1.00 73.06 514 ARG A O 1
ATOM 3977 N N . THR A 1 515 ? -20.909 3.382 23.540 1.00 73.50 515 THR A N 1
ATOM 3978 C CA . THR A 1 515 ? -21.204 2.611 24.740 1.00 73.50 515 THR A CA 1
ATOM 3979 C C . THR A 1 515 ? -20.127 2.852 25.780 1.00 73.50 515 THR A C 1
ATOM 3981 O O . THR A 1 515 ? -18.934 2.781 25.481 1.00 73.50 515 THR A O 1
ATOM 3984 N N . GLU A 1 516 ? -20.553 3.140 27.006 1.00 83.19 516 GLU A N 1
ATOM 3985 C CA . GLU A 1 516 ? -19.660 3.083 28.155 1.00 83.19 516 GLU A CA 1
ATOM 3986 C C . GLU A 1 516 ? -19.404 1.618 28.508 1.00 83.19 516 GLU A C 1
ATOM 3988 O O . GLU A 1 516 ? -20.337 0.815 28.581 1.00 83.19 516 GLU A O 1
ATOM 3993 N N . LYS A 1 517 ? -18.135 1.260 28.687 1.00 85.62 517 LYS A N 1
ATOM 3994 C CA . LYS A 1 517 ? -17.712 -0.097 29.010 1.00 85.62 517 LYS A CA 1
ATOM 3995 C C . LYS A 1 517 ? -16.651 -0.053 30.098 1.00 85.62 517 LYS A C 1
ATOM 3997 O O . LYS A 1 517 ? -15.739 0.771 30.055 1.00 85.62 517 LYS A O 1
ATOM 4002 N N . VAL A 1 518 ? -16.782 -0.960 31.060 1.00 88.62 518 VAL A N 1
ATOM 4003 C CA . VAL A 1 518 ? -15.819 -1.145 32.147 1.00 88.62 518 VAL A CA 1
ATOM 4004 C C . VAL A 1 518 ? -15.076 -2.450 31.902 1.00 88.62 518 VAL A C 1
ATOM 4006 O O . VAL A 1 518 ? -15.695 -3.512 31.847 1.00 88.62 518 VAL A O 1
ATOM 4009 N N . ILE A 1 519 ? -13.759 -2.366 31.741 1.00 89.31 519 ILE A N 1
ATOM 4010 C CA . ILE A 1 519 ? -12.874 -3.513 31.543 1.00 89.31 519 ILE A CA 1
ATOM 4011 C C . ILE A 1 519 ? -12.125 -3.766 32.856 1.00 89.31 519 ILE A C 1
ATOM 4013 O O . ILE A 1 519 ? -11.320 -2.923 33.263 1.00 89.31 519 ILE A O 1
ATOM 4017 N N . PRO A 1 520 ? -12.374 -4.895 33.540 1.00 88.06 520 PRO A N 1
ATOM 4018 C CA . PRO A 1 520 ? -11.724 -5.192 34.810 1.00 88.06 520 PRO A CA 1
ATOM 4019 C C . PRO A 1 520 ? -10.245 -5.551 34.614 1.00 88.06 520 PRO A C 1
ATOM 4021 O O . PRO A 1 520 ? -9.907 -6.304 33.701 1.00 88.06 520 PRO A O 1
ATOM 4024 N N . LEU A 1 521 ? -9.385 -5.064 35.514 1.00 86.81 521 LEU A N 1
ATOM 4025 C CA . LEU A 1 521 ? -7.964 -5.429 35.583 1.00 86.81 521 LEU A CA 1
ATOM 4026 C C . LEU A 1 521 ? -7.767 -6.591 36.565 1.00 86.81 521 LEU A C 1
ATOM 4028 O O . LEU A 1 521 ? -8.159 -6.518 37.734 1.00 86.81 521 LEU A O 1
ATOM 4032 N N . ARG A 1 522 ? -7.172 -7.683 36.090 1.00 85.00 522 ARG A N 1
ATOM 4033 C CA . ARG A 1 522 ? -6.970 -8.934 36.826 1.00 85.00 522 ARG A CA 1
ATOM 4034 C C . ARG A 1 522 ? -5.624 -8.992 37.533 1.00 85.00 522 ARG A C 1
ATOM 4036 O O . ARG A 1 522 ? -5.583 -9.510 38.643 1.00 85.00 522 ARG A O 1
ATOM 4043 N N . ASN A 1 523 ? -4.549 -8.485 36.925 1.00 83.44 523 ASN A N 1
ATOM 4044 C CA . ASN A 1 523 ? -3.195 -8.666 37.458 1.00 83.44 523 ASN A CA 1
ATOM 4045 C C . ASN A 1 523 ? -2.527 -7.345 37.858 1.00 83.44 523 ASN A C 1
ATOM 4047 O O . ASN A 1 523 ? -1.850 -7.279 38.883 1.00 83.44 523 ASN A O 1
ATOM 4051 N N . ILE A 1 524 ? -2.719 -6.284 37.077 1.00 79.81 524 ILE A N 1
ATOM 4052 C CA . ILE A 1 524 ? -2.109 -4.975 37.295 1.00 79.81 524 ILE A CA 1
ATOM 4053 C C . ILE A 1 524 ? -3.148 -4.039 37.915 1.00 79.81 524 ILE A C 1
ATOM 4055 O O . ILE A 1 524 ? -3.885 -3.344 37.226 1.00 79.81 524 ILE A O 1
ATOM 4059 N N . GLN A 1 525 ? -3.199 -4.013 39.247 1.00 77.12 525 GLN A N 1
ATOM 4060 C CA . GLN A 1 525 ? -4.140 -3.175 40.013 1.00 77.12 525 GLN A CA 1
ATOM 4061 C C . GLN A 1 525 ? -3.460 -1.988 40.715 1.00 77.12 525 GLN A C 1
ATOM 4063 O O . GLN A 1 525 ? -4.065 -1.300 41.538 1.00 77.12 525 GLN A O 1
ATOM 4068 N N . THR A 1 526 ? -2.182 -1.737 40.421 1.00 83.56 526 THR A N 1
ATOM 4069 C CA . THR A 1 526 ? -1.458 -0.599 40.994 1.00 83.56 526 THR A CA 1
ATOM 4070 C C . THR A 1 526 ? -1.856 0.700 40.284 1.00 83.56 526 THR A C 1
ATOM 4072 O O . THR A 1 526 ? -2.038 0.691 39.066 1.00 83.56 526 THR A O 1
ATOM 4075 N N . PRO A 1 527 ? -1.912 1.851 40.986 1.00 84.75 527 PRO A N 1
ATOM 4076 C CA . PRO A 1 527 ? -2.216 3.136 40.349 1.00 84.75 527 PRO A CA 1
ATOM 4077 C C . PRO A 1 527 ? -1.291 3.458 39.168 1.00 84.75 527 PRO A C 1
ATOM 4079 O O . PRO A 1 527 ? -1.729 4.022 38.170 1.00 84.75 527 PRO A O 1
ATOM 4082 N N . VAL A 1 528 ? -0.017 3.063 39.267 1.00 85.75 528 VAL A N 1
ATOM 4083 C CA . VAL A 1 528 ? 0.981 3.236 38.203 1.00 85.75 528 VAL A CA 1
ATOM 4084 C C . VAL A 1 528 ? 0.612 2.413 36.970 1.00 85.75 528 VAL A C 1
ATOM 4086 O O . VAL A 1 528 ? 0.536 2.964 35.875 1.00 85.75 528 VAL A O 1
ATOM 4089 N N . GLY A 1 529 ? 0.318 1.124 37.141 1.00 85.38 529 GLY A N 1
ATOM 4090 C CA . GLY A 1 529 ? -0.034 0.247 36.030 1.00 85.38 529 GLY A CA 1
ATOM 4091 C C . GLY A 1 529 ? -1.363 0.617 35.364 1.00 85.38 529 GLY A C 1
ATOM 4092 O O . GLY A 1 529 ? -1.465 0.608 34.139 1.00 85.38 529 GLY A O 1
ATOM 4093 N N . THR A 1 530 ? -2.351 1.068 36.140 1.00 88.19 530 THR A N 1
ATOM 4094 C CA . THR A 1 530 ? -3.599 1.612 35.589 1.00 88.19 530 THR A CA 1
ATOM 4095 C C . THR A 1 530 ? -3.336 2.844 34.713 1.00 88.19 530 THR A C 1
ATOM 4097 O O . THR A 1 530 ? -3.869 2.946 33.607 1.00 88.19 530 THR A O 1
ATOM 4100 N N . VAL A 1 531 ? -2.484 3.774 35.164 1.00 90.19 531 VAL A N 1
ATOM 4101 C CA . VAL A 1 531 ? -2.099 4.961 34.377 1.00 90.19 531 VAL A CA 1
ATOM 4102 C C . VAL A 1 531 ? -1.317 4.573 33.118 1.00 90.19 531 VAL A C 1
ATOM 4104 O O . VAL A 1 531 ? -1.532 5.183 32.067 1.00 90.19 531 VAL A O 1
ATOM 4107 N N . GLU A 1 532 ? -0.454 3.555 33.185 1.00 89.44 532 GLU A N 1
ATOM 4108 C CA . GLU A 1 532 ? 0.243 3.015 32.012 1.00 89.44 532 GLU A CA 1
ATOM 4109 C C . GLU A 1 532 ? -0.751 2.518 30.955 1.00 89.44 532 GLU A C 1
ATOM 4111 O O . GLU A 1 532 ? -0.682 2.961 29.809 1.00 89.44 532 GLU A O 1
ATOM 4116 N N . ILE A 1 533 ? -1.721 1.681 31.335 1.00 90.69 533 ILE A N 1
ATOM 4117 C CA . ILE A 1 533 ? -2.728 1.139 30.408 1.00 90.69 533 ILE A CA 1
ATOM 4118 C C . ILE A 1 533 ? -3.566 2.265 29.784 1.00 90.69 533 ILE A C 1
ATOM 4120 O O . ILE A 1 533 ? -3.731 2.312 28.565 1.00 90.69 533 ILE A O 1
ATOM 4124 N N . VAL A 1 534 ? -4.030 3.234 30.580 1.00 92.00 534 VAL A N 1
ATOM 4125 C CA . VAL A 1 534 ? -4.753 4.414 30.064 1.00 92.00 534 VAL A CA 1
ATOM 4126 C C . VAL A 1 534 ? -3.896 5.199 29.061 1.00 92.00 534 VAL A C 1
ATOM 4128 O O . VAL A 1 534 ? -4.389 5.648 28.023 1.00 92.00 534 VAL A O 1
ATOM 4131 N N . THR A 1 535 ? -2.601 5.356 29.341 1.00 91.44 535 THR A N 1
ATOM 4132 C CA . THR A 1 535 ? -1.664 6.060 28.453 1.00 91.44 535 THR A CA 1
ATOM 4133 C C . THR A 1 535 ? -1.426 5.284 27.155 1.00 91.44 535 THR A C 1
ATOM 4135 O O . THR A 1 535 ? -1.387 5.896 26.083 1.00 91.44 535 THR A O 1
ATOM 4138 N N . ALA A 1 536 ? -1.334 3.954 27.221 1.00 89.44 536 ALA A N 1
ATOM 4139 C CA . ALA A 1 536 ? -1.225 3.086 26.052 1.00 89.44 536 ALA A CA 1
ATOM 4140 C C . ALA A 1 536 ? -2.441 3.241 25.130 1.00 89.44 536 ALA A C 1
ATOM 4142 O O . ALA A 1 536 ? -2.280 3.490 23.937 1.00 89.44 536 ALA A O 1
ATOM 4143 N N . LEU A 1 537 ? -3.651 3.207 25.697 1.00 89.88 537 LEU A N 1
ATOM 4144 C CA . LEU A 1 537 ? -4.910 3.352 24.957 1.00 89.88 537 LEU A CA 1
ATOM 4145 C C . LEU A 1 537 ? -5.020 4.705 24.245 1.00 89.88 537 LEU A C 1
ATOM 4147 O O . LEU A 1 537 ? -5.425 4.779 23.083 1.00 89.88 537 LEU A O 1
ATOM 4151 N N . ARG A 1 538 ? -4.591 5.784 24.905 1.00 89.69 538 ARG A N 1
ATOM 4152 C CA . ARG A 1 538 ? -4.525 7.120 24.290 1.00 89.69 538 ARG A CA 1
ATOM 4153 C C . ARG A 1 538 ? -3.485 7.187 23.172 1.00 89.69 538 ARG A C 1
ATOM 4155 O O . ARG A 1 538 ? -3.728 7.823 22.153 1.00 89.69 538 ARG A O 1
ATOM 4162 N N . THR A 1 539 ? -2.342 6.528 23.347 1.00 86.69 539 THR A N 1
ATOM 4163 C CA . THR A 1 539 ? -1.213 6.608 22.409 1.00 86.69 539 THR A CA 1
ATOM 4164 C C . THR A 1 539 ? -1.424 5.744 21.167 1.00 86.69 539 THR A C 1
ATOM 4166 O O . THR A 1 539 ? -1.218 6.221 20.056 1.00 86.69 539 THR A O 1
ATOM 4169 N N . LEU A 1 540 ? -1.826 4.482 21.337 1.00 82.25 540 LEU A N 1
ATOM 4170 C CA . LEU A 1 540 ? -1.914 3.492 20.256 1.00 82.25 540 LEU A CA 1
ATOM 4171 C C . LEU A 1 540 ? -3.269 3.529 19.540 1.00 82.25 540 LEU A C 1
ATOM 4173 O O . LEU A 1 540 ? -3.343 3.413 18.313 1.00 82.25 540 LEU A O 1
ATOM 4177 N N . LEU A 1 541 ? -4.348 3.730 20.297 1.00 80.88 541 LEU A N 1
ATOM 4178 C CA . LEU A 1 541 ? -5.716 3.652 19.786 1.00 80.88 541 LEU A CA 1
ATOM 4179 C C . LEU A 1 541 ? -6.412 5.017 19.692 1.00 80.88 541 LEU A C 1
ATOM 4181 O O . LEU A 1 541 ? -7.503 5.095 19.139 1.00 80.88 541 LEU A O 1
ATOM 4185 N N . ASN A 1 542 ? -5.772 6.103 20.148 1.00 81.62 542 ASN A N 1
ATOM 4186 C CA . ASN A 1 542 ? -6.331 7.462 20.135 1.00 81.62 542 ASN A CA 1
ATOM 4187 C C . ASN A 1 542 ? -7.687 7.567 20.868 1.00 81.62 542 ASN A C 1
ATOM 4189 O O . ASN A 1 542 ? -8.549 8.370 20.498 1.00 81.62 542 ASN A O 1
ATOM 4193 N N . ILE A 1 543 ? -7.875 6.754 21.914 1.00 83.19 543 ILE A N 1
ATOM 4194 C CA . ILE A 1 543 ? -9.102 6.747 22.718 1.00 83.19 543 ILE A CA 1
ATOM 4195 C C . ILE A 1 543 ? -9.146 8.014 23.567 1.00 83.19 543 ILE A C 1
ATOM 4197 O O . ILE A 1 543 ? -8.282 8.241 24.415 1.00 83.19 543 ILE A O 1
ATOM 4201 N N . ARG A 1 544 ? -10.157 8.857 23.339 1.00 78.31 544 ARG A N 1
ATOM 4202 C CA . ARG A 1 544 ? -10.275 10.159 24.019 1.00 78.31 544 ARG A CA 1
ATOM 4203 C C . ARG A 1 544 ? -10.904 10.053 25.404 1.00 78.31 544 ARG A C 1
ATOM 4205 O O . ARG A 1 544 ? -10.452 10.727 26.324 1.00 78.31 544 ARG A O 1
ATOM 4212 N N . TYR A 1 545 ? -11.935 9.226 25.545 1.00 85.62 545 TYR A N 1
ATOM 4213 C CA . TYR A 1 545 ? -12.708 9.083 26.780 1.00 85.62 545 TYR A CA 1
ATOM 4214 C C . TYR A 1 545 ? -12.343 7.766 27.451 1.00 85.62 545 TYR A C 1
ATOM 4216 O O . TYR A 1 545 ? -13.041 6.767 27.297 1.00 85.62 545 TYR A O 1
ATOM 4224 N N . VAL A 1 546 ? -11.201 7.768 28.136 1.00 90.75 546 VAL A N 1
ATOM 4225 C CA . VAL A 1 546 ? -10.693 6.614 28.878 1.00 90.75 546 VAL A CA 1
ATOM 4226 C C . VAL A 1 546 ? -10.061 7.057 30.188 1.00 90.75 546 VAL A C 1
ATOM 4228 O O . VAL A 1 546 ? -9.240 7.983 30.212 1.00 90.75 546 VAL A O 1
ATOM 4231 N N . GLU A 1 547 ? -10.446 6.382 31.264 1.00 90.81 547 GLU A N 1
ATOM 4232 C CA . GLU A 1 547 ? -10.016 6.646 32.631 1.00 90.81 547 GLU A CA 1
ATOM 4233 C C . GLU A 1 547 ? -9.842 5.335 33.401 1.00 90.81 547 GLU A C 1
ATOM 4235 O O . GLU A 1 547 ? -10.451 4.316 33.085 1.00 90.81 547 GLU A O 1
ATOM 4240 N N . GLY A 1 548 ? -8.983 5.356 34.415 1.00 87.19 548 GLY A N 1
ATOM 4241 C CA . GLY A 1 548 ? -8.780 4.229 35.315 1.00 87.19 548 GLY A CA 1
ATOM 4242 C C . GLY A 1 548 ? -9.412 4.498 36.672 1.00 87.19 548 GLY A C 1
ATOM 4243 O O . GLY A 1 548 ? -9.262 5.595 37.209 1.00 87.19 548 GLY A O 1
ATOM 4244 N N . ASN A 1 549 ? -10.089 3.505 37.241 1.00 83.56 549 ASN A N 1
ATOM 4245 C CA . ASN A 1 549 ? -10.666 3.576 38.581 1.00 83.56 549 ASN A CA 1
ATOM 4246 C C . ASN A 1 549 ? -10.414 2.279 39.373 1.00 83.56 549 ASN A C 1
ATOM 4248 O O . ASN A 1 549 ? -9.712 1.378 38.918 1.00 83.56 549 ASN A O 1
ATOM 4252 N N . ALA A 1 550 ? -10.992 2.184 40.575 1.00 74.75 550 ALA A N 1
ATOM 4253 C CA . ALA A 1 550 ? -10.841 1.020 41.452 1.00 74.75 550 ALA A CA 1
ATOM 4254 C C . ALA A 1 550 ? -11.402 -0.292 40.862 1.00 74.75 550 ALA A C 1
ATOM 4256 O O . ALA A 1 550 ? -11.004 -1.368 41.295 1.00 74.75 550 ALA A O 1
ATOM 4257 N N . ASN A 1 551 ? -12.302 -0.207 39.878 1.00 73.50 551 ASN A N 1
ATOM 4258 C CA . ASN A 1 551 ? -12.960 -1.352 39.246 1.00 73.50 551 ASN A CA 1
ATOM 4259 C C . ASN A 1 551 ? -12.313 -1.746 37.902 1.00 73.50 551 ASN A C 1
ATOM 4261 O O . ASN A 1 551 ? -12.730 -2.738 37.304 1.00 73.50 551 ASN A O 1
ATOM 4265 N N . GLY A 1 552 ? -11.314 -0.994 37.422 1.00 85.69 552 GLY A N 1
ATOM 4266 C CA . GLY A 1 552 ? -10.598 -1.254 36.171 1.00 85.69 552 GLY A CA 1
ATOM 4267 C C . GLY A 1 552 ? -10.509 -0.033 35.253 1.00 85.69 552 GLY A C 1
ATOM 4268 O O . GLY A 1 552 ? -10.378 1.103 35.708 1.00 85.69 552 GLY A O 1
ATOM 4269 N N . ILE A 1 553 ? -10.551 -0.276 33.943 1.00 90.19 553 ILE A N 1
ATOM 4270 C CA . ILE A 1 553 ? -10.506 0.751 32.897 1.00 90.19 553 ILE A CA 1
ATOM 4271 C C . ILE A 1 553 ? -11.928 1.061 32.433 1.00 90.19 553 ILE A C 1
ATOM 4273 O O . ILE A 1 553 ? -12.630 0.184 31.934 1.00 90.19 553 ILE A O 1
ATOM 4277 N N . VAL A 1 554 ? -12.345 2.315 32.567 1.00 89.94 554 VAL A N 1
ATOM 4278 C CA . VAL A 1 554 ? -13.616 2.820 32.042 1.00 89.94 554 VAL A CA 1
ATOM 4279 C C . VAL A 1 554 ? -13.343 3.530 30.727 1.00 89.94 554 VAL A C 1
ATOM 4281 O O . VAL A 1 554 ? -12.492 4.418 30.661 1.00 89.94 554 VAL A O 1
ATOM 4284 N N . LEU A 1 555 ? -14.073 3.159 29.679 1.00 89.81 555 LEU A N 1
ATOM 4285 C CA . LEU A 1 555 ? -14.022 3.842 28.393 1.00 89.81 555 LEU A CA 1
ATOM 4286 C C . LEU A 1 555 ? -15.417 4.141 27.856 1.00 89.81 555 LEU A C 1
ATOM 4288 O O . LEU A 1 555 ? -16.376 3.432 28.153 1.00 89.81 555 LEU A O 1
ATOM 4292 N N . LYS A 1 556 ? -15.513 5.163 27.008 1.00 83.44 556 LYS A N 1
ATOM 4293 C CA . LYS A 1 556 ? -16.717 5.466 26.234 1.00 83.44 556 LYS A CA 1
ATOM 4294 C C . LYS A 1 556 ? -16.354 5.686 24.774 1.00 83.44 556 LYS A C 1
ATOM 4296 O O . LYS A 1 556 ? -15.866 6.754 24.404 1.00 83.44 556 LYS A O 1
ATOM 4301 N N . ASP A 1 557 ? -16.616 4.682 23.948 1.00 79.50 557 ASP A N 1
ATOM 4302 C CA . ASP A 1 557 ? -16.268 4.702 22.526 1.00 79.50 557 ASP A CA 1
ATOM 4303 C C . ASP A 1 557 ? -17.239 3.845 21.694 1.00 79.50 557 ASP A C 1
ATOM 4305 O O . ASP A 1 557 ? -18.205 3.293 22.230 1.00 79.50 557 ASP A O 1
ATOM 4309 N N . THR A 1 558 ? -17.017 3.775 20.382 1.00 70.25 558 THR A N 1
ATOM 4310 C CA . THR A 1 558 ? -17.763 2.891 19.478 1.00 70.25 558 THR A CA 1
ATOM 4311 C C . THR A 1 558 ? -17.465 1.422 19.781 1.00 70.25 558 THR A C 1
ATOM 4313 O O . THR A 1 558 ? -16.397 1.071 20.295 1.00 70.25 558 THR A O 1
ATOM 4316 N N . SER A 1 559 ? -18.399 0.537 19.437 1.00 65.12 559 SER A N 1
ATOM 4317 C CA . SER A 1 559 ? -18.238 -0.913 19.607 1.00 65.12 559 SER A CA 1
ATOM 4318 C C . SER A 1 559 ? -16.961 -1.450 18.948 1.00 65.12 559 SER A C 1
ATOM 4320 O O . SER A 1 559 ? -16.288 -2.295 19.538 1.00 65.12 559 SER A O 1
ATOM 4322 N N . ASP A 1 560 ? -16.573 -0.916 17.788 1.00 59.62 560 ASP A N 1
ATOM 4323 C CA . ASP A 1 560 ? -15.362 -1.329 17.065 1.00 59.62 560 ASP A CA 1
ATOM 4324 C C . ASP A 1 560 ? -14.079 -1.035 17.854 1.00 59.62 560 ASP A C 1
ATOM 4326 O O . ASP A 1 560 ? -13.203 -1.899 17.981 1.00 59.62 560 ASP A O 1
ATOM 4330 N N . ASN A 1 561 ? -13.995 0.163 18.445 1.00 68.88 561 ASN A N 1
ATOM 4331 C CA . ASN A 1 561 ? -12.865 0.557 19.280 1.00 68.88 561 ASN A CA 1
ATOM 4332 C C . ASN A 1 561 ? -12.827 -0.259 20.575 1.00 68.88 561 ASN A C 1
ATOM 4334 O O . ASN A 1 561 ? -11.746 -0.649 21.014 1.00 68.88 561 ASN A O 1
ATOM 4338 N N . THR A 1 562 ? -13.984 -0.584 21.162 1.00 73.06 562 THR A N 1
ATOM 4339 C CA . THR A 1 562 ? -14.031 -1.320 22.438 1.00 73.06 562 THR A CA 1
ATOM 4340 C C . THR A 1 562 ? -13.365 -2.697 22.368 1.00 73.06 562 THR A C 1
ATOM 4342 O O . THR A 1 562 ? -12.699 -3.077 23.325 1.00 73.06 562 THR A O 1
ATOM 4345 N N . ALA A 1 563 ? -13.466 -3.415 21.244 1.00 70.88 563 ALA A N 1
ATOM 4346 C CA . ALA A 1 563 ? -12.844 -4.734 21.088 1.00 70.88 563 ALA A CA 1
ATOM 4347 C C . ALA A 1 563 ? -11.306 -4.661 21.001 1.00 70.88 563 ALA A C 1
ATOM 4349 O O . ALA A 1 563 ? -10.607 -5.478 21.602 1.00 70.88 563 ALA A O 1
ATOM 4350 N N . LEU A 1 564 ? -10.765 -3.662 20.290 1.00 73.19 564 LEU A N 1
ATOM 4351 C CA . LEU A 1 564 ? -9.315 -3.422 20.244 1.00 73.19 564 LEU A CA 1
ATOM 4352 C C . LEU A 1 564 ? -8.784 -3.035 21.625 1.00 73.19 564 LEU A C 1
ATOM 4354 O O . LEU A 1 564 ? -7.755 -3.541 22.065 1.00 73.19 564 LEU A O 1
ATOM 4358 N N . VAL A 1 565 ? -9.531 -2.180 22.325 1.00 82.69 565 VAL A N 1
ATOM 4359 C CA . VAL A 1 565 ? -9.219 -1.767 23.692 1.00 82.69 565 VAL A CA 1
ATOM 4360 C C . VAL A 1 565 ? -9.208 -2.971 24.636 1.00 82.69 565 VAL A C 1
ATOM 4362 O O . VAL A 1 565 ? -8.266 -3.110 25.405 1.00 82.69 565 VAL A O 1
ATOM 4365 N N . GLU A 1 566 ? -10.187 -3.875 24.555 1.00 84.00 566 GLU A N 1
ATOM 4366 C CA . GLU A 1 566 ? -10.198 -5.111 25.352 1.00 84.00 566 GLU A CA 1
ATOM 4367 C C . GLU A 1 566 ? -8.975 -5.986 25.104 1.00 84.00 566 GLU A C 1
ATOM 4369 O O . GLU A 1 566 ? -8.360 -6.448 26.065 1.00 84.00 566 GLU A O 1
ATOM 4374 N N . LYS A 1 567 ? -8.598 -6.180 23.836 1.00 83.06 567 LYS A N 1
ATOM 4375 C CA . LYS A 1 567 ? -7.405 -6.949 23.480 1.00 83.06 567 LYS A CA 1
ATOM 4376 C C . LYS A 1 567 ? -6.142 -6.311 24.064 1.00 83.06 567 LYS A C 1
ATOM 4378 O O . LYS A 1 567 ? -5.384 -6.996 24.742 1.00 83.06 567 LYS A O 1
ATOM 4383 N N . LEU A 1 568 ? -5.930 -5.010 23.849 1.00 83.88 568 LEU A N 1
ATOM 4384 C CA . LEU A 1 568 ? -4.737 -4.326 24.353 1.00 83.88 568 LEU A CA 1
ATOM 4385 C C . LEU A 1 568 ? -4.690 -4.311 25.886 1.00 83.88 568 LEU A C 1
ATOM 4387 O O . LEU A 1 568 ? -3.629 -4.524 26.470 1.00 83.88 568 LEU A O 1
ATOM 4391 N N . VAL A 1 569 ? -5.825 -4.063 26.549 1.00 88.50 569 VAL A N 1
ATOM 4392 C CA . VAL A 1 569 ? -5.903 -4.116 28.015 1.00 88.50 569 VAL A CA 1
ATOM 4393 C C . VAL A 1 569 ? -5.549 -5.517 28.501 1.00 88.50 569 VAL A C 1
ATOM 4395 O O . VAL A 1 569 ? -4.745 -5.627 29.416 1.00 88.50 569 VAL A O 1
ATOM 4398 N N . ALA A 1 570 ? -6.076 -6.575 27.878 1.00 86.88 570 ALA A N 1
ATOM 4399 C CA . ALA A 1 570 ? -5.750 -7.952 28.245 1.00 86.88 570 ALA A CA 1
ATOM 4400 C C . ALA A 1 570 ? -4.264 -8.291 28.029 1.00 86.88 570 ALA A C 1
ATOM 4402 O O . ALA A 1 570 ? -3.666 -8.968 28.867 1.00 86.88 570 ALA A O 1
ATOM 4403 N N . ASP A 1 571 ? -3.662 -7.802 26.942 1.00 84.00 571 ASP A N 1
ATOM 4404 C CA . ASP A 1 571 ? -2.236 -7.983 26.671 1.00 84.00 571 ASP A CA 1
ATOM 4405 C C . ASP A 1 571 ? -1.374 -7.279 27.734 1.00 84.00 571 ASP A C 1
ATOM 4407 O O . ASP A 1 571 ? -0.420 -7.860 28.258 1.00 84.00 571 ASP A O 1
ATOM 4411 N N . LEU A 1 572 ? -1.698 -6.031 28.076 1.00 86.38 572 LEU A N 1
ATOM 4412 C CA . LEU A 1 572 ? -0.920 -5.249 29.038 1.00 86.38 572 LEU A CA 1
ATOM 4413 C C . LEU A 1 572 ? -1.173 -5.665 30.487 1.00 86.38 572 LEU A C 1
ATOM 4415 O O . LEU A 1 572 ? -0.248 -5.626 31.284 1.00 86.38 572 LEU A O 1
ATOM 4419 N N . ASP A 1 573 ? -2.375 -6.117 30.830 1.00 87.56 573 ASP A N 1
ATOM 4420 C CA . ASP A 1 573 ? -2.746 -6.623 32.157 1.00 87.56 573 ASP A CA 1
ATOM 4421 C C . ASP A 1 573 ? -2.236 -8.054 32.409 1.00 87.56 573 ASP A C 1
ATOM 4423 O O . ASP A 1 573 ? -2.743 -8.772 33.264 1.00 87.56 573 ASP A O 1
ATOM 4427 N N . ARG A 1 574 ? -1.235 -8.534 31.669 1.00 81.75 574 ARG A N 1
ATOM 4428 C CA . ARG A 1 574 ? -0.663 -9.872 31.848 1.00 81.75 574 ARG A CA 1
ATOM 4429 C C . ARG A 1 574 ? 0.504 -9.857 32.843 1.00 81.75 574 ARG A C 1
ATOM 4431 O O . ARG A 1 574 ? 1.327 -8.948 32.828 1.00 81.75 574 ARG A O 1
ATOM 4438 N N . LEU A 1 575 ? 0.620 -10.898 33.678 1.00 65.31 575 LEU A N 1
ATOM 4439 C CA . LEU A 1 575 ? 1.803 -11.093 34.531 1.00 65.31 575 LEU A CA 1
ATOM 4440 C C . LEU A 1 575 ? 3.046 -11.444 33.689 1.00 65.31 575 LEU A C 1
ATOM 4442 O O . LEU A 1 575 ? 2.934 -12.286 32.788 1.00 65.31 575 LEU A O 1
ATOM 4446 N N . PRO A 1 576 ? 4.230 -10.886 34.012 1.00 61.94 576 PRO A N 1
ATOM 4447 C CA . PRO A 1 576 ? 5.487 -11.327 33.417 1.00 61.94 576 PRO A CA 1
ATOM 4448 C C . PRO A 1 576 ? 5.703 -12.821 33.682 1.00 61.94 576 PRO A C 1
ATOM 4450 O O . PRO A 1 576 ? 5.451 -13.293 34.794 1.00 61.94 576 PRO A O 1
ATOM 4453 N N . ARG A 1 577 ? 6.166 -13.575 32.679 1.00 55.41 577 ARG A N 1
ATOM 4454 C CA . ARG A 1 577 ? 6.638 -14.944 32.918 1.00 55.41 577 ARG A CA 1
ATOM 4455 C C . ARG A 1 577 ? 7.986 -14.851 33.643 1.00 55.41 577 ARG A C 1
ATOM 4457 O O . ARG A 1 577 ? 8.838 -14.064 33.239 1.00 55.41 577 ARG A O 1
ATOM 4464 N N . TYR A 1 578 ? 8.105 -15.570 34.757 1.00 45.22 578 TYR A N 1
ATOM 4465 C CA . TYR A 1 578 ? 9.320 -15.647 35.573 1.00 45.22 578 TYR A CA 1
ATOM 4466 C C . TYR A 1 578 ? 10.215 -16.793 35.128 1.00 45.22 578 TYR A C 1
ATOM 4468 O O . TYR A 1 578 ? 9.650 -17.844 34.739 1.00 45.22 578 TYR A O 1
#

Radius of gyration: 29.48 Å; chains: 1; bounding box: 106×64×76 Å

Secondary structure (DSSP, 8-state):
----------------PPPP---------HHHHSS-TTGGG---S--SPEEEEE-S-HHHHHHHHHHHHT-EEEE-TT------S-EEEEEE-HHHHHHHHHHHHTEEEEEEETTEEEEEE-SHHHHHHHGGGG-EEEEEEE-TT--SHHHHHHHHHHHHHTT-SEEEE-TTSSEEEEEE-HHHHHHHHHHHHHHH---BPPPEEE-TT--BEEEETTEEEEP-SSGGG----S-SEEEEEEEEEHHHHHHHHHHHHT-EEEE-TT----SEEEEEEEEEEHHHHHHHHHHHHTEEEEESSSSEEEEEE-SHHHHHHSSPPEEEEEE-TT---HHHHHHHHHHHHHHH---EEEEETTTTEEEEEE-HHHHHHHHHHHHHHHT---------S--TT--SS---HHHHTTTT-S--TT-TT--GGGG-EEEEEE-SBHHHHHHHHHHHTT-EEEE-TT----B---EEEEEEEHHHHHHHHHHHHTEEEEEEETTTEEEEEE--HHHHHHHS-EEEEEE--SS--SHHHHHHHHHHHHHHS--SSEEEETTEEEEEEEHHHHHHHHHHHHHHTPPPP-

Sequence (578 aa):
MTSLLLTLILQLQGSAVPPPTRATLPSFRLKEAVRDFPRSQLQLKHSDPVSVDLNQSARASYETLAELAGVNIIFDRDFQNDFFPPLRVEKADILEAFDRLSAVTGNFVEVFDSNTLLVAPNNAAKRLKYGTYGTQVVKTIYLTSANSQQDTARIVTALRTLNMRLLATGGDQKAIVIKDTPDRMAVAAKLVSELAKIDSSEPIAVDPAGNLLIQDGGGMRKSASRRSRLDIRVANFISLNVEQDARSMFEAVAARAGLNILFDRDFQSPGSVRLKFENMDVLDTLDLLALQTGTFWEALDSTTILVAPDNQTKRRDYAPMIEKTLYLDNMENPKQLTEIITCLRAVLNMRYLFSSPTAKAIAMKDTPNQIALAEKIIADLGSATTTEAPTSAGTALDVGSELPALLRSRAVRNLSANHSQLDARFMETVSIDLNESAQRAFEELTGKVGLHVTFDKRLEDAPAGRLTLKDVRIVDALDFLSLQTRTFWNVKESSGTILVAPDTQAVRQELEPRTEKVIPLRNIQTPVGTVEIVTALRTLLNIRYVEGNANGIVLKDTSDNTALVEKLVADLDRLPRY